Protein AF-A0A7Y9BPZ0-F1 (afdb_monomer_lite)

Radius of gyration: 32.72 Å; chains: 1; bounding box: 84×112×106 Å

Foldseek 3Di:
DDDDDDPDDPQQDFFLLLAAAFLQCPQVLLLQVLLVLLVVLLVLLCLQLVVLLVVCVVVVPVVLVVLSVVLVVLSVVLNVLSVCSVPVPAGDSHHHDPDHPPCSSPVSNVSSNVSSVSSVVSSPPDDPPDDDDDDRPCLVVLLVVLVVLLVVLVVCQVVQQVVLVVPPDPLAQPSRSLVSLVSLVVVLVVSLVVLLVVLVVVCVVVVVPDNPPRSQLVLLNLLLVVVLVVQVVVVCVVLVVVLVVQLVVQLVCLVVVAPPDDDDSVLSSVLSNLLSLLVSLLCVSVSSCRSSVSSSVSSVVSSCLCVVQVHHQLVSCPPPDPVSNVSSVVSSVNSVVCSVVVVVVVVVLVVCLVPPPVSVVVVVVVVLVQLCGPPRPHSPRDHRPLSPLLVVLLCVLQVVCVVPVAAEEQEAAESRLVSVLSNLSNHDLSSQQRYEYEYELYLLSSPCCRHPVSNRHQSNLVSSCVRHNHAAYAYASSANRRDDRHPDPVPRHYDDPDDFPPHSDADPVRNDGRHRQHRDDPVVDPVSVVVVVVRVVSSCPPDDPPPPPPPDDDDDDDDDDDDDDDDDDDDDDDDDDDDDDDDDDDDDDDDDDDDDDDDDDDDDDDDDDDD

Sequence (611 aa):
GAGPPDPGPAAPAAPALGRPGFWYGRRIVARLRAAHTAAGLLTVAAAVVAPAARYDRRSGTPALEALGWVLEVLLAAGAAAVAWVVCRRGRTEIRPDHRLDRAAVTLLPGAALALLAAVLLHASWSRPGWTSSGRLPGDFAFGLLMLGQGVLVLALAAVAARLYRRARDEATALRGLGGPAIAMLGCALGGLMSGGVAQWVAGRLDGGADPPVPPVLLSWQAAVLPPLLLVPALLAAVFTMRGVLHRRRVAARVAAEYPGETPDADRSRRIAGARAAAALTDSAPWFVASVSGANLLLGAGALAGAWLSGQVPGDAARGGHPLLETAARAAQDAGSWLIGFGFLLFVTWGRRAYRDPAARRTIGVLWDVGTFWPRAAHPFAPPCYAERAVPDLTWRMTAWTGRTGGRLVISGHSQGSVLAAAAVWQLPPQARRRVALLTYGSPLRRLYGRWFPAYFGPGPLTALHLQVDCWRNLWRATDPIGGPVAADPAEDVDRGPLADPLAYGRSARHPLPAPVLGHFDYPSDPAFAAERDALLARLGGPPCPALREATGGPNAHGRTAAPGRPVAQGGPTAPEQPEATPDSRSGGPDVPAPRVSRESAAPADPPETAE

Structure (mmCIF, N/CA/C/O backbone):
data_AF-A0A7Y9BPZ0-F1
#
_entry.id   AF-A0A7Y9BPZ0-F1
#
loop_
_atom_site.group_PDB
_atom_site.id
_atom_site.type_symbol
_atom_site.label_atom_id
_atom_site.label_alt_id
_atom_site.label_comp_id
_atom_site.label_asym_id
_atom_site.label_entity_id
_atom_site.label_seq_id
_atom_site.pdbx_PDB_ins_code
_atom_site.Cartn_x
_atom_site.Cartn_y
_atom_site.Cartn_z
_atom_site.occupancy
_atom_site.B_iso_or_equiv
_atom_site.auth_seq_id
_atom_site.auth_comp_id
_atom_site.auth_asym_id
_atom_site.auth_atom_id
_atom_site.pdbx_PDB_model_num
ATOM 1 N N . GLY A 1 1 ? -0.537 -54.821 -17.134 1.00 33.44 1 GLY A N 1
ATOM 2 C CA . GLY A 1 1 ? -1.054 -53.711 -16.320 1.00 33.44 1 GLY A CA 1
ATOM 3 C C . GLY A 1 1 ? -0.212 -52.492 -16.597 1.00 33.44 1 GLY A C 1
ATOM 4 O O . GLY A 1 1 ? 0.953 -52.498 -16.234 1.00 33.44 1 GLY A O 1
ATOM 5 N N . ALA A 1 2 ? -0.761 -51.510 -17.305 1.00 35.69 2 ALA A N 1
ATOM 6 C CA . ALA A 1 2 ? -0.124 -50.209 -17.462 1.00 35.69 2 ALA A CA 1
ATOM 7 C C . ALA A 1 2 ? -0.518 -49.366 -16.243 1.00 35.69 2 ALA A C 1
ATOM 9 O O . ALA A 1 2 ? -1.708 -49.163 -16.002 1.00 35.69 2 ALA A O 1
ATOM 10 N N . GLY A 1 3 ? 0.466 -48.974 -15.433 1.00 35.03 3 GLY A N 1
ATOM 11 C CA . GLY A 1 3 ? 0.248 -48.058 -14.315 1.00 35.03 3 GLY A CA 1
ATOM 12 C C . GLY A 1 3 ? -0.281 -46.707 -14.811 1.00 35.03 3 GLY A C 1
ATOM 13 O O . GLY A 1 3 ? -0.073 -46.364 -15.979 1.00 35.03 3 GLY A O 1
ATOM 14 N N . PRO A 1 4 ? -0.988 -45.946 -13.960 1.00 36.88 4 PRO A N 1
ATOM 15 C CA . PRO A 1 4 ? -1.443 -44.617 -14.334 1.00 36.88 4 PRO A CA 1
ATOM 16 C C . PRO A 1 4 ? -0.221 -43.747 -14.674 1.00 36.88 4 PRO A C 1
ATOM 18 O O . PRO A 1 4 ? 0.803 -43.862 -13.998 1.00 36.88 4 PRO A O 1
ATOM 21 N N . PRO A 1 5 ? -0.296 -42.904 -15.718 1.00 39.78 5 PRO A N 1
ATOM 22 C CA . PRO A 1 5 ? 0.797 -42.005 -16.048 1.00 39.78 5 PRO A CA 1
ATOM 23 C C . PRO A 1 5 ? 1.036 -41.054 -14.873 1.00 39.78 5 PRO A C 1
ATOM 25 O O . PRO A 1 5 ? 0.084 -40.498 -14.317 1.00 39.78 5 PRO A O 1
ATOM 28 N N . ASP A 1 6 ? 2.307 -40.882 -14.510 1.00 34.50 6 ASP A N 1
ATOM 29 C CA . ASP A 1 6 ? 2.740 -39.877 -13.545 1.00 34.50 6 ASP A CA 1
ATOM 30 C C . ASP A 1 6 ? 2.119 -38.517 -13.902 1.00 34.50 6 ASP A C 1
ATOM 32 O O . ASP A 1 6 ? 2.151 -38.111 -15.073 1.00 34.50 6 ASP A O 1
ATOM 36 N N . PRO A 1 7 ? 1.548 -37.782 -12.932 1.00 38.78 7 PRO A N 1
ATOM 37 C CA . PRO A 1 7 ? 1.090 -36.433 -13.186 1.00 38.78 7 PRO A CA 1
ATOM 38 C C . PRO A 1 7 ? 2.326 -35.587 -13.497 1.00 38.78 7 PRO A C 1
ATOM 40 O O . PRO A 1 7 ? 3.120 -35.273 -12.611 1.00 38.78 7 PRO A O 1
ATOM 43 N N . GLY A 1 8 ? 2.497 -35.226 -14.771 1.00 34.28 8 GLY A N 1
ATOM 44 C CA . GLY A 1 8 ? 3.501 -34.251 -15.185 1.00 34.28 8 GLY A CA 1
ATOM 45 C C . GLY A 1 8 ? 3.412 -32.976 -14.330 1.00 34.28 8 GLY A C 1
ATOM 46 O O . GLY A 1 8 ? 2.351 -32.694 -13.760 1.00 34.28 8 GLY A O 1
ATOM 47 N N . PRO A 1 9 ? 4.506 -32.200 -14.213 1.00 37.12 9 PRO A N 1
ATOM 48 C CA . PRO A 1 9 ? 4.549 -31.020 -13.357 1.00 37.12 9 PRO A CA 1
ATOM 49 C C . PRO A 1 9 ? 3.355 -30.118 -13.670 1.00 37.12 9 PRO A C 1
ATOM 51 O O . PRO A 1 9 ? 3.197 -29.643 -14.795 1.00 37.12 9 PRO A O 1
ATOM 54 N N . ALA A 1 10 ? 2.473 -29.952 -12.679 1.00 39.81 10 ALA A N 1
ATOM 55 C CA . ALA A 1 10 ? 1.245 -29.187 -12.818 1.00 39.81 10 ALA A CA 1
ATOM 56 C C . ALA A 1 10 ? 1.579 -27.811 -13.401 1.00 39.81 10 ALA A C 1
ATOM 58 O O . ALA A 1 10 ? 2.376 -27.071 -12.819 1.00 39.81 10 ALA A O 1
ATOM 59 N N . ALA A 1 11 ? 0.982 -27.478 -14.550 1.00 45.16 11 ALA A N 1
ATOM 60 C CA . ALA A 1 11 ? 1.119 -26.155 -15.140 1.00 45.16 11 ALA A CA 1
ATOM 61 C C . ALA A 1 11 ? 0.849 -25.109 -14.043 1.00 45.16 11 ALA A C 1
ATOM 63 O O . ALA A 1 11 ? -0.172 -25.228 -13.353 1.00 45.16 11 ALA A O 1
ATOM 64 N N . PRO A 1 12 ? 1.746 -24.129 -13.830 1.00 53.41 12 PRO A N 1
ATOM 65 C CA . PRO A 1 12 ? 1.594 -23.172 -12.747 1.00 53.41 12 PRO A CA 1
ATOM 66 C C . PRO A 1 12 ? 0.220 -22.508 -12.855 1.00 53.41 12 PRO A C 1
ATOM 68 O O . PRO A 1 12 ? -0.119 -21.880 -13.863 1.00 53.41 12 PRO A O 1
ATOM 71 N N . ALA A 1 13 ? -0.610 -22.736 -11.835 1.00 62.00 13 ALA A N 1
ATOM 72 C CA . ALA A 1 13 ? -1.982 -22.263 -11.817 1.00 62.00 13 ALA A CA 1
ATOM 73 C C . ALA A 1 13 ? -1.993 -20.734 -11.945 1.00 62.00 13 ALA A C 1
ATOM 75 O O . ALA A 1 13 ? -1.220 -20.043 -11.279 1.00 62.00 13 ALA A O 1
ATOM 76 N N . ALA A 1 14 ? -2.875 -20.208 -12.800 1.00 69.88 14 ALA A N 1
ATOM 77 C CA . ALA A 1 14 ? -3.053 -18.767 -12.945 1.00 69.88 14 ALA A CA 1
ATOM 78 C C . ALA A 1 14 ? -3.313 -18.122 -11.567 1.00 69.88 14 ALA A C 1
ATOM 80 O O . ALA A 1 14 ? -4.023 -18.713 -10.739 1.00 69.88 14 ALA A O 1
ATOM 81 N N . PRO A 1 15 ? -2.756 -16.926 -11.302 1.00 85.81 15 PRO A N 1
ATOM 82 C CA . PRO A 1 15 ? -2.900 -16.277 -10.006 1.00 85.81 15 PRO A CA 1
ATOM 83 C C . PRO A 1 15 ? -4.375 -15.997 -9.693 1.00 85.81 15 PRO A C 1
ATOM 85 O O . PRO A 1 15 ? -5.213 -15.888 -10.589 1.00 85.81 15 PRO A O 1
ATOM 88 N N . ALA A 1 16 ? -4.700 -15.818 -8.410 1.00 86.12 16 ALA A N 1
ATOM 89 C CA . ALA A 1 16 ? -6.071 -15.574 -7.946 1.00 86.12 16 ALA A CA 1
ATOM 90 C C . ALA A 1 16 ? -6.771 -14.392 -8.649 1.00 86.12 16 ALA A C 1
ATOM 92 O O . ALA A 1 16 ? -7.989 -14.407 -8.812 1.00 86.12 16 ALA A O 1
ATOM 93 N N . LEU A 1 17 ? -6.008 -13.403 -9.124 1.00 89.50 17 LEU A N 1
ATOM 94 C CA . LEU A 1 17 ? -6.529 -12.263 -9.882 1.00 89.50 17 LEU A CA 1
ATOM 95 C C . LEU A 1 17 ? -7.027 -12.598 -11.301 1.00 89.50 17 LEU A C 1
ATOM 97 O O . LEU A 1 17 ? -7.748 -11.798 -11.890 1.00 89.50 17 LEU A O 1
ATOM 101 N N . GLY A 1 18 ? -6.686 -13.779 -11.824 1.00 87.69 18 GLY A N 1
ATOM 102 C CA . GLY A 1 18 ? -7.242 -14.341 -13.058 1.00 87.69 18 GLY A CA 1
ATOM 103 C C . GLY A 1 18 ? -8.528 -15.138 -12.830 1.00 87.69 18 GLY A C 1
ATOM 104 O O . GLY A 1 18 ? -9.003 -15.813 -13.741 1.00 87.69 18 GLY A O 1
ATOM 105 N N . ARG A 1 19 ? -9.067 -15.135 -11.602 1.00 89.31 19 ARG A N 1
ATOM 106 C CA . ARG A 1 19 ? -10.336 -15.793 -11.290 1.00 89.31 19 ARG A CA 1
ATOM 107 C C . ARG A 1 19 ? -11.510 -14.831 -11.515 1.00 89.31 19 ARG A C 1
ATOM 109 O O . ARG A 1 19 ? -11.429 -13.666 -11.111 1.00 89.31 19 ARG A O 1
ATOM 116 N N . PRO A 1 20 ? -12.653 -15.321 -12.033 1.00 84.69 20 PRO A N 1
ATOM 117 C CA . PRO A 1 20 ? -13.776 -14.470 -12.425 1.00 84.69 20 PRO A CA 1
ATOM 118 C C . PRO A 1 20 ? -14.313 -13.555 -11.322 1.00 84.69 20 PRO A C 1
ATOM 120 O O . PRO A 1 20 ? -14.746 -12.451 -11.620 1.00 84.69 20 PRO A O 1
ATOM 123 N N . GLY A 1 21 ? -14.301 -13.983 -10.056 1.00 86.62 21 GLY A N 1
ATOM 124 C CA . GLY A 1 21 ? -14.847 -13.211 -8.936 1.00 86.62 21 GLY A CA 1
ATOM 125 C C . GLY A 1 21 ? -13.908 -12.147 -8.362 1.00 86.62 21 GLY A C 1
ATOM 126 O O . GLY A 1 21 ? -14.366 -11.288 -7.610 1.00 86.62 21 GLY A O 1
ATOM 127 N N . PHE A 1 22 ? -12.613 -12.157 -8.701 1.00 89.25 22 PHE A N 1
ATOM 128 C CA . PHE A 1 22 ? -11.614 -11.326 -8.019 1.00 89.25 22 PHE A CA 1
ATOM 129 C C . PHE A 1 22 ? -11.888 -9.816 -8.144 1.00 89.25 22 PHE A C 1
ATOM 131 O O . PHE A 1 22 ? -11.778 -9.070 -7.169 1.00 89.25 22 PHE A O 1
ATOM 138 N N . TRP A 1 23 ? -12.299 -9.353 -9.323 1.00 89.31 23 TRP A N 1
ATOM 139 C CA . TRP A 1 23 ? -12.522 -7.926 -9.589 1.00 89.31 23 TRP A CA 1
ATOM 140 C C . TRP A 1 23 ? -13.939 -7.440 -9.235 1.00 89.31 23 TRP A C 1
ATOM 142 O O . TRP A 1 23 ? -14.256 -6.271 -9.432 1.00 89.31 23 TRP A O 1
ATOM 152 N N . TYR A 1 24 ? -14.795 -8.302 -8.667 1.00 84.31 24 TYR A N 1
ATOM 153 C CA . TYR A 1 24 ? -16.199 -7.992 -8.360 1.00 84.31 24 TYR A CA 1
ATOM 154 C C . TYR A 1 24 ? -16.439 -7.771 -6.854 1.00 84.31 24 TYR A C 1
ATOM 156 O O . TYR A 1 24 ? -17.232 -8.465 -6.218 1.00 84.31 24 TYR A O 1
ATOM 164 N N . GLY A 1 25 ? -15.775 -6.768 -6.264 1.00 80.50 25 GLY A N 1
ATOM 165 C CA . GLY A 1 25 ? -15.825 -6.483 -4.821 1.00 80.50 25 GLY A CA 1
ATOM 166 C C . GLY A 1 25 ? -16.984 -5.596 -4.335 1.00 80.50 25 GLY A C 1
ATOM 167 O O . GLY A 1 25 ? -17.197 -5.449 -3.131 1.00 80.50 25 GLY A O 1
ATOM 168 N N . ARG A 1 26 ? -17.796 -5.005 -5.221 1.00 82.06 26 ARG A N 1
ATOM 169 C CA . ARG A 1 26 ? -18.794 -3.979 -4.833 1.00 82.06 26 ARG A CA 1
ATOM 170 C C . ARG A 1 26 ? -19.776 -4.438 -3.740 1.00 82.06 26 ARG A C 1
ATOM 172 O O . ARG A 1 26 ? -20.161 -3.639 -2.886 1.00 82.06 26 ARG A O 1
ATOM 179 N N . ARG A 1 27 ? -20.206 -5.704 -3.763 1.00 83.75 27 ARG A N 1
ATOM 180 C CA . ARG A 1 27 ? -21.195 -6.243 -2.809 1.00 83.75 27 ARG A CA 1
ATOM 181 C C . ARG A 1 27 ? -20.596 -6.533 -1.435 1.00 83.75 27 ARG A C 1
ATOM 183 O O . ARG A 1 27 ? -21.222 -6.208 -0.426 1.00 83.75 27 ARG A O 1
ATOM 190 N N . ILE A 1 28 ? -19.378 -7.074 -1.381 1.00 83.44 28 ILE A N 1
ATOM 191 C CA . ILE A 1 28 ? -18.657 -7.244 -0.115 1.00 83.44 28 ILE A CA 1
ATOM 192 C C . ILE A 1 28 ? -18.351 -5.887 0.522 1.00 83.44 28 ILE A C 1
ATOM 194 O O . ILE A 1 28 ? -18.617 -5.711 1.706 1.00 83.44 28 ILE A O 1
ATOM 198 N N . VAL A 1 29 ? -17.934 -4.890 -0.265 1.00 86.75 29 VAL A N 1
ATOM 199 C CA . VAL A 1 29 ? -17.695 -3.527 0.235 1.00 86.75 29 VAL A CA 1
ATOM 200 C C . VAL A 1 29 ? -18.953 -2.920 0.854 1.00 86.75 29 VAL A C 1
ATOM 202 O O . VAL A 1 29 ? -18.867 -2.300 1.909 1.00 86.75 29 VAL A O 1
ATOM 205 N N . ALA A 1 30 ? -20.129 -3.107 0.245 1.00 87.06 30 ALA A N 1
ATOM 206 C CA . ALA A 1 30 ? -21.382 -2.597 0.804 1.00 87.06 30 ALA A CA 1
ATOM 207 C C . ALA A 1 30 ? -21.701 -3.208 2.181 1.00 87.06 30 ALA A C 1
ATOM 209 O O . ALA A 1 30 ? -22.083 -2.480 3.096 1.00 87.06 30 ALA A O 1
ATOM 210 N N . ARG A 1 31 ? -21.494 -4.524 2.340 1.00 87.44 31 ARG A N 1
ATOM 211 C CA . ARG A 1 31 ? -21.679 -5.239 3.616 1.00 87.44 31 ARG A CA 1
ATOM 212 C C . ARG A 1 31 ? -20.657 -4.804 4.663 1.00 87.44 31 ARG A C 1
ATOM 214 O O . ARG A 1 31 ? -21.036 -4.475 5.781 1.00 87.44 31 ARG A O 1
ATOM 221 N N . LEU A 1 32 ? -19.380 -4.740 4.284 1.00 88.38 32 LEU A N 1
ATOM 222 C CA . LEU A 1 32 ? -18.310 -4.276 5.165 1.00 88.38 32 LEU A CA 1
ATOM 223 C C . LEU A 1 32 ? -18.548 -2.837 5.613 1.00 88.38 32 LEU A C 1
ATOM 225 O O . LEU A 1 32 ? -18.356 -2.544 6.785 1.00 88.38 32 LEU A O 1
ATOM 229 N N . ARG A 1 33 ? -19.008 -1.955 4.718 1.00 90.81 33 ARG A N 1
ATOM 230 C CA . ARG A 1 33 ? -19.338 -0.565 5.052 1.00 90.81 33 ARG A CA 1
ATOM 231 C C . ARG A 1 33 ? -20.431 -0.504 6.108 1.00 90.81 33 ARG A C 1
ATOM 233 O O . ARG A 1 33 ? -20.249 0.184 7.101 1.00 90.81 33 ARG A O 1
ATOM 240 N N . ALA A 1 34 ? -21.519 -1.251 5.919 1.00 91.69 34 ALA A N 1
ATOM 241 C CA . ALA A 1 34 ? -22.596 -1.315 6.901 1.00 91.69 34 ALA A CA 1
ATOM 242 C C . ALA A 1 34 ? -22.089 -1.813 8.266 1.00 91.69 34 ALA A C 1
ATOM 244 O O . ALA A 1 34 ? -22.363 -1.184 9.285 1.00 91.69 34 ALA A O 1
ATOM 245 N N . ALA A 1 35 ? -21.281 -2.879 8.276 1.00 92.00 35 ALA A N 1
ATOM 246 C CA . ALA A 1 35 ? -20.687 -3.418 9.497 1.00 92.00 35 ALA A CA 1
ATOM 247 C C . ALA A 1 35 ? -19.730 -2.428 10.187 1.00 92.00 35 ALA A C 1
ATOM 249 O O . ALA A 1 35 ? -19.809 -2.270 11.398 1.00 92.00 35 ALA A O 1
ATOM 250 N N . HIS A 1 36 ? -18.867 -1.726 9.443 1.00 92.00 36 HIS A N 1
ATOM 251 C CA . HIS A 1 36 ? -17.923 -0.756 10.016 1.00 92.00 36 HIS A CA 1
ATOM 252 C C . HIS A 1 36 ? -18.627 0.504 10.525 1.00 92.00 36 HIS A C 1
ATOM 254 O O . HIS A 1 36 ? -18.285 0.996 11.596 1.00 92.00 36 HIS A O 1
ATOM 260 N N . THR A 1 37 ? -19.622 1.020 9.794 1.00 94.12 37 THR A N 1
ATOM 261 C CA . THR A 1 37 ? -20.441 2.143 10.267 1.00 94.12 37 THR A CA 1
ATOM 262 C C . THR A 1 37 ? -21.159 1.769 11.561 1.00 94.12 37 THR A C 1
ATOM 264 O O . THR A 1 37 ? -21.087 2.521 12.528 1.00 94.12 37 THR A O 1
ATOM 267 N N . ALA A 1 38 ? -21.785 0.589 11.614 1.00 95.56 38 ALA A N 1
ATOM 268 C CA . ALA A 1 38 ? -22.422 0.099 12.831 1.00 95.56 38 ALA A CA 1
ATOM 269 C C . ALA A 1 38 ? -21.413 -0.079 13.974 1.00 95.56 38 ALA A C 1
ATOM 271 O O . ALA A 1 38 ? -21.659 0.409 15.069 1.00 95.56 38 ALA A O 1
ATOM 272 N N . ALA A 1 39 ? -20.250 -0.687 13.721 1.00 94.62 39 ALA A N 1
ATOM 273 C CA . ALA A 1 39 ? -19.195 -0.843 14.722 1.00 94.62 39 ALA A CA 1
ATOM 274 C C . ALA A 1 39 ? -18.739 0.504 15.308 1.00 94.62 39 ALA A C 1
ATOM 276 O O . ALA A 1 39 ? -18.603 0.623 16.523 1.00 94.62 39 ALA A O 1
ATOM 277 N N . GLY A 1 40 ? -18.552 1.527 14.466 1.00 92.88 40 GLY A N 1
ATOM 278 C CA . GLY A 1 40 ? -18.180 2.871 14.913 1.00 92.88 40 GLY A CA 1
ATOM 279 C C . GLY A 1 40 ? -19.245 3.505 15.811 1.00 92.88 40 GLY A C 1
ATOM 280 O O . GLY A 1 40 ? -18.922 3.981 16.896 1.00 92.88 40 GLY A O 1
ATOM 281 N N . LEU A 1 41 ? -20.519 3.438 15.409 1.00 96.25 41 LEU A N 1
ATOM 282 C CA . LEU A 1 41 ? -21.644 3.950 16.204 1.00 96.25 41 LEU A CA 1
ATOM 283 C C . LEU A 1 41 ? -21.782 3.212 17.545 1.00 96.25 41 LEU A C 1
ATOM 285 O O . LEU A 1 41 ? -21.909 3.848 18.589 1.00 96.25 41 LEU A O 1
ATOM 289 N N . LEU A 1 42 ? -21.695 1.877 17.529 1.00 96.38 42 LEU A N 1
ATOM 290 C CA . LEU A 1 42 ? -21.762 1.044 18.733 1.00 96.38 42 LEU A CA 1
ATOM 291 C C . LEU A 1 42 ? -20.574 1.291 19.671 1.00 96.38 42 LEU A C 1
ATOM 293 O O . LEU A 1 42 ? -20.740 1.216 20.882 1.00 96.38 42 LEU A O 1
ATOM 297 N N . THR A 1 43 ? -19.393 1.622 19.138 1.00 92.06 43 THR A N 1
ATOM 298 C CA . THR A 1 43 ? -18.218 1.975 19.955 1.00 92.06 43 THR A CA 1
ATOM 299 C C . THR A 1 43 ? -18.459 3.268 20.734 1.00 92.06 43 THR A C 1
ATOM 301 O O . THR A 1 43 ? -18.189 3.316 21.932 1.00 92.06 43 THR A O 1
ATOM 304 N N . VAL A 1 44 ? -19.026 4.295 20.088 1.00 91.88 44 VAL A N 1
ATOM 305 C CA . VAL A 1 44 ? -19.411 5.544 20.770 1.00 91.88 44 VAL A CA 1
ATOM 306 C C . VAL A 1 44 ? -20.497 5.272 21.812 1.00 91.88 44 VAL A C 1
ATOM 308 O O . VAL A 1 44 ? -20.382 5.715 22.951 1.00 91.88 44 VAL A O 1
ATOM 311 N N . ALA A 1 45 ? -21.516 4.488 21.456 1.00 95.44 45 ALA A N 1
ATOM 312 C CA . ALA A 1 45 ? -22.591 4.125 22.373 1.00 95.44 45 ALA A CA 1
ATOM 313 C C . ALA A 1 45 ? -22.068 3.352 23.602 1.00 95.44 45 ALA A C 1
ATOM 315 O O . ALA A 1 45 ? -22.449 3.655 24.729 1.00 95.44 45 ALA A O 1
ATOM 316 N N . ALA A 1 46 ? -21.133 2.417 23.414 1.00 92.50 46 ALA A N 1
ATOM 317 C CA . ALA A 1 46 ? -20.487 1.698 24.509 1.00 92.50 46 ALA A CA 1
ATOM 318 C C . ALA A 1 46 ? -19.695 2.637 25.435 1.00 92.50 46 ALA A C 1
ATOM 320 O O . ALA A 1 46 ? -19.789 2.511 26.656 1.00 92.50 46 ALA A O 1
ATOM 321 N N . ALA A 1 47 ? -18.960 3.602 24.870 1.00 88.31 47 ALA A N 1
ATOM 322 C CA . ALA A 1 47 ? -18.200 4.585 25.643 1.00 88.31 47 ALA A CA 1
ATOM 323 C C . ALA A 1 47 ? -19.100 5.492 26.504 1.00 88.31 47 ALA A C 1
ATOM 325 O O . ALA A 1 47 ? -18.699 5.886 27.597 1.00 88.31 47 ALA A O 1
ATOM 326 N N . VAL A 1 48 ? -20.317 5.788 26.037 1.00 91.31 48 VAL A N 1
ATOM 327 C CA . VAL A 1 48 ? -21.289 6.629 26.753 1.00 91.31 48 VAL A CA 1
ATOM 328 C C . VAL A 1 48 ? -22.096 5.834 27.784 1.00 91.31 48 VAL A C 1
ATOM 330 O O . VAL A 1 48 ? -22.245 6.283 28.919 1.00 91.31 48 VAL A O 1
ATOM 333 N N . VAL A 1 49 ? -22.616 4.653 27.427 1.00 93.38 49 VAL A N 1
ATOM 334 C CA . VAL A 1 49 ? -23.511 3.905 28.327 1.00 93.38 49 VAL A CA 1
ATOM 335 C C . VAL A 1 49 ? -22.765 3.284 29.504 1.00 93.38 49 VAL A C 1
ATOM 337 O O . VAL A 1 49 ? -23.299 3.242 30.607 1.00 93.38 49 VAL A O 1
ATOM 340 N N . ALA A 1 50 ? -21.526 2.820 29.298 1.00 89.69 50 ALA A N 1
ATOM 341 C CA . ALA A 1 50 ? -20.777 2.102 30.324 1.00 89.69 50 ALA A CA 1
ATOM 342 C C . ALA A 1 50 ? -20.600 2.907 31.630 1.00 89.69 50 ALA A C 1
ATOM 344 O O . ALA A 1 50 ? -20.842 2.342 32.701 1.00 89.69 50 ALA A O 1
ATOM 345 N N . PRO A 1 51 ? -20.198 4.197 31.615 1.00 88.56 51 PRO A N 1
ATOM 346 C CA . PRO A 1 51 ? -20.144 4.995 32.839 1.00 88.56 51 PRO A CA 1
ATOM 347 C C . PRO A 1 51 ? -21.531 5.284 33.433 1.00 88.56 51 PRO A C 1
ATOM 349 O O . PRO A 1 51 ? -21.683 5.139 34.645 1.00 88.56 51 PRO A O 1
ATOM 352 N N . ALA A 1 52 ? -22.534 5.626 32.612 1.00 90.62 52 ALA A N 1
ATOM 353 C CA . ALA A 1 52 ? -23.896 5.917 33.076 1.00 90.62 52 ALA A CA 1
ATOM 354 C C . ALA A 1 52 ? -24.531 4.706 33.785 1.00 90.62 52 ALA A C 1
ATOM 356 O O . ALA A 1 52 ? -24.898 4.793 34.954 1.00 90.62 52 ALA A O 1
ATOM 357 N N . ALA A 1 53 ? -24.529 3.534 33.145 1.00 90.88 53 ALA A N 1
ATOM 358 C CA . ALA A 1 53 ? -25.082 2.307 33.714 1.00 90.88 53 ALA A CA 1
ATOM 359 C C . ALA A 1 53 ? -24.323 1.843 34.973 1.00 90.88 53 ALA A C 1
ATOM 361 O O . ALA A 1 53 ? -24.905 1.275 35.896 1.00 90.88 53 ALA A O 1
ATOM 362 N N . ARG A 1 54 ? -23.000 2.066 35.053 1.00 89.12 54 ARG A N 1
ATOM 363 C CA . ARG A 1 54 ? -22.222 1.796 36.281 1.00 89.12 54 ARG A CA 1
ATOM 364 C C . ARG A 1 54 ? -22.614 2.714 37.435 1.00 89.12 54 ARG A C 1
ATOM 366 O O . ARG A 1 54 ? -22.609 2.248 38.571 1.00 89.12 54 ARG A O 1
ATOM 373 N N . TYR A 1 55 ? -22.903 3.983 37.161 1.00 89.44 55 TYR A N 1
ATOM 374 C CA . TYR A 1 55 ? -23.386 4.910 38.178 1.00 89.44 55 TYR A CA 1
ATOM 375 C C . TYR A 1 55 ? -24.792 4.522 38.648 1.00 89.44 55 TYR A C 1
ATOM 377 O O . TYR A 1 55 ? -25.001 4.391 39.850 1.00 89.44 55 TYR A O 1
ATOM 385 N N . ASP A 1 56 ? -25.706 4.234 37.718 1.00 91.38 56 ASP A N 1
ATOM 386 C CA . ASP A 1 56 ? -27.106 3.896 38.020 1.00 91.38 56 ASP A CA 1
ATOM 387 C C . ASP A 1 56 ? -27.233 2.639 38.903 1.00 91.38 56 ASP A C 1
ATOM 389 O O . ASP A 1 56 ? -28.012 2.620 39.856 1.00 91.38 56 ASP A O 1
ATOM 393 N N . ARG A 1 57 ? -26.371 1.636 38.676 1.00 89.75 57 ARG A N 1
ATOM 394 C CA . ARG A 1 57 ? -26.238 0.444 39.539 1.00 89.75 57 ARG A CA 1
ATOM 395 C C . ARG A 1 57 ? -25.780 0.759 40.967 1.00 89.75 57 ARG A C 1
ATOM 397 O O . ARG A 1 57 ? -26.118 0.036 41.895 1.00 89.75 57 ARG A O 1
ATOM 404 N N . ARG A 1 58 ? -24.962 1.798 41.158 1.00 88.12 58 ARG A N 1
ATOM 405 C CA . ARG A 1 58 ? -24.452 2.197 42.485 1.00 88.12 58 ARG A CA 1
ATOM 406 C C . ARG A 1 58 ? -25.402 3.136 43.215 1.00 88.12 58 ARG A C 1
ATOM 408 O O . ARG A 1 58 ? -25.423 3.123 44.439 1.00 88.12 58 ARG A O 1
ATOM 415 N N . SER A 1 59 ? -26.144 3.960 42.478 1.00 85.44 59 SER A N 1
ATOM 416 C CA . SER A 1 59 ? -27.092 4.927 43.037 1.00 85.44 59 SER A CA 1
ATOM 417 C C . SER A 1 59 ? -28.410 4.287 43.480 1.00 85.44 59 SER A C 1
ATOM 419 O O . SER A 1 59 ? -29.168 4.923 44.207 1.00 85.44 59 SER A O 1
ATOM 421 N N . GLY A 1 60 ? -28.680 3.040 43.074 1.00 77.88 60 GLY A N 1
ATOM 422 C CA . GLY A 1 60 ? -29.868 2.293 43.490 1.00 77.88 60 GLY A CA 1
ATOM 423 C C . GLY A 1 60 ? -31.154 2.804 42.841 1.00 77.88 60 GLY A C 1
ATOM 424 O O . GLY A 1 60 ? -32.195 2.832 43.491 1.00 77.88 60 GLY A O 1
ATOM 425 N N . THR A 1 61 ? -31.090 3.238 41.575 1.00 84.50 61 THR A N 1
ATOM 426 C CA . THR A 1 61 ? -32.245 3.730 40.801 1.00 84.50 61 THR A CA 1
ATOM 427 C C . THR A 1 61 ? -32.798 2.625 39.880 1.00 84.50 61 THR A C 1
ATOM 429 O O . THR A 1 61 ? -32.318 2.470 38.756 1.00 84.50 61 THR A O 1
ATOM 432 N N . PRO A 1 62 ? -33.838 1.857 40.282 1.00 88.75 62 PRO A N 1
ATOM 433 C CA . PRO A 1 62 ? -34.153 0.569 39.646 1.00 88.75 62 PRO A CA 1
ATOM 434 C C . PRO A 1 62 ? -34.546 0.680 38.167 1.00 88.75 62 PRO A C 1
ATOM 436 O O . PRO A 1 62 ? -34.199 -0.173 37.353 1.00 88.75 62 PRO A O 1
ATOM 439 N N . ALA A 1 63 ? -35.260 1.749 37.797 1.00 90.31 63 ALA A N 1
ATOM 440 C CA . ALA A 1 63 ? -35.708 1.968 36.423 1.00 90.31 63 ALA A CA 1
ATOM 441 C C . ALA A 1 63 ? -34.548 2.306 35.469 1.00 90.31 63 ALA A C 1
ATOM 443 O O . ALA A 1 63 ? -34.485 1.779 34.358 1.00 90.31 63 ALA A O 1
ATOM 444 N N . LEU A 1 64 ? -33.622 3.169 35.903 1.00 90.88 64 LEU A N 1
ATOM 445 C CA . LEU A 1 64 ? -32.447 3.538 35.110 1.00 90.88 64 LEU A CA 1
ATOM 446 C C . LEU A 1 64 ? -31.450 2.383 35.033 1.00 90.88 64 LEU A C 1
ATOM 448 O O . LEU A 1 64 ? -30.885 2.144 33.969 1.00 90.88 64 LEU A O 1
ATOM 452 N N . GLU A 1 65 ? -31.304 1.618 36.115 1.00 92.94 65 GLU A N 1
ATOM 453 C CA . GLU A 1 65 ? -30.510 0.392 36.130 1.00 92.94 65 GLU A CA 1
ATOM 454 C C . GLU A 1 65 ? -31.039 -0.645 35.128 1.00 92.94 65 GLU A C 1
ATOM 456 O O . GLU A 1 65 ? -30.273 -1.153 34.305 1.00 92.94 65 GLU A O 1
ATOM 461 N N . ALA A 1 66 ? -32.345 -0.934 35.150 1.00 93.75 66 ALA A N 1
ATOM 462 C CA . ALA A 1 66 ? -32.961 -1.872 34.214 1.00 93.75 66 ALA A CA 1
ATOM 463 C C . ALA A 1 66 ? -32.779 -1.418 32.756 1.00 93.75 66 ALA A C 1
ATOM 465 O O . ALA A 1 66 ? -32.419 -2.221 31.891 1.00 93.75 66 ALA A O 1
ATOM 466 N N . LEU A 1 67 ? -32.962 -0.122 32.483 1.00 94.56 67 LEU A N 1
ATOM 467 C CA . LEU A 1 67 ? -32.722 0.452 31.159 1.00 94.56 67 LEU A CA 1
ATOM 468 C C . LEU A 1 67 ? -31.246 0.334 30.744 1.00 94.56 67 LEU A C 1
ATOM 470 O O . LEU A 1 67 ? -30.963 -0.042 29.607 1.00 94.56 67 LEU A O 1
ATOM 474 N N . GLY A 1 68 ? -30.311 0.594 31.660 1.00 93.88 68 GLY A N 1
ATOM 475 C CA . GLY A 1 68 ? -28.876 0.428 31.435 1.00 93.88 68 GLY A CA 1
ATOM 476 C C . GLY A 1 68 ? -28.515 -1.002 31.024 1.00 93.88 68 GLY A C 1
ATOM 477 O O . GLY A 1 68 ? -27.814 -1.193 30.031 1.00 93.88 68 GLY A O 1
ATOM 478 N N . TRP A 1 69 ? -29.066 -2.009 31.711 1.00 95.25 69 TRP A N 1
ATOM 479 C CA . TRP A 1 69 ? -28.898 -3.419 31.342 1.00 95.25 69 TRP A CA 1
ATOM 480 C C . TRP A 1 69 ? -29.446 -3.739 29.951 1.00 95.25 69 TRP A C 1
ATOM 482 O O . TRP A 1 69 ? -28.764 -4.390 29.159 1.00 95.25 69 TRP A O 1
ATOM 492 N N . VAL A 1 70 ? -30.653 -3.264 29.624 1.00 97.12 70 VAL A N 1
ATOM 493 C CA . VAL A 1 70 ? -31.247 -3.464 28.292 1.00 97.12 70 VAL A CA 1
ATOM 494 C C . VAL A 1 70 ? -30.347 -2.874 27.205 1.00 97.12 70 VAL A C 1
ATOM 496 O O . VAL A 1 70 ? -30.076 -3.538 26.203 1.00 97.12 70 VAL A O 1
ATOM 499 N N . LEU A 1 71 ? -29.834 -1.659 27.406 1.00 97.25 71 LEU A N 1
ATOM 500 C CA . LEU A 1 71 ? -28.933 -1.006 26.456 1.00 97.25 71 LEU A CA 1
ATOM 501 C C . LEU A 1 71 ? -27.599 -1.760 26.314 1.00 97.25 71 LEU A C 1
ATOM 503 O O . LEU A 1 71 ? -27.145 -1.966 25.189 1.00 97.25 71 LEU A O 1
ATOM 507 N N . GLU A 1 72 ? -26.993 -2.224 27.413 1.00 96.00 72 GLU A N 1
ATOM 508 C CA . GLU A 1 72 ? -25.764 -3.036 27.388 1.00 96.00 72 GLU A CA 1
ATOM 509 C C . GLU A 1 72 ? -25.971 -4.372 26.639 1.00 96.00 72 GLU A C 1
ATOM 511 O O . GLU A 1 72 ? -25.132 -4.760 25.820 1.00 96.00 72 GLU A O 1
ATOM 516 N N . VAL A 1 73 ? -27.112 -5.047 26.832 1.00 97.25 73 VAL A N 1
ATOM 517 C CA . VAL A 1 73 ? -27.464 -6.282 26.105 1.00 97.25 73 VAL A CA 1
ATOM 518 C C . VAL A 1 73 ? -27.669 -6.015 24.613 1.00 97.25 73 VAL A C 1
ATOM 520 O O . VAL A 1 73 ? -27.149 -6.758 23.776 1.00 97.25 73 VAL A O 1
ATOM 523 N N . LEU A 1 74 ? -28.384 -4.945 24.254 1.00 97.44 74 LEU A N 1
ATOM 524 C CA . LEU A 1 74 ? -28.581 -4.554 22.856 1.00 97.44 74 LEU A CA 1
ATOM 525 C C . LEU A 1 74 ? -27.254 -4.200 22.172 1.00 97.44 74 LEU A C 1
ATOM 527 O O . LEU A 1 74 ? -27.052 -4.555 21.009 1.00 97.44 74 LEU A O 1
ATOM 531 N N . LEU A 1 75 ? -26.325 -3.561 22.888 1.00 96.69 75 LEU A N 1
ATOM 532 C CA . LEU A 1 75 ? -24.974 -3.294 22.390 1.00 96.69 75 LEU A CA 1
ATOM 533 C C . LEU A 1 75 ? -24.201 -4.587 22.134 1.00 96.69 75 LEU A C 1
ATOM 535 O O . LEU A 1 75 ? -23.604 -4.732 21.066 1.00 96.69 75 LEU A O 1
ATOM 539 N N . ALA A 1 76 ? -24.240 -5.541 23.069 1.00 96.38 76 ALA A N 1
ATOM 540 C CA . ALA A 1 76 ? -23.596 -6.841 22.902 1.00 96.38 76 ALA A CA 1
ATOM 541 C C . ALA A 1 76 ? -24.181 -7.616 21.707 1.00 96.38 76 ALA A C 1
ATOM 543 O O . ALA A 1 76 ? -23.432 -8.155 20.888 1.00 96.38 76 ALA A O 1
ATOM 544 N N . ALA A 1 77 ? -25.508 -7.607 21.546 1.00 96.31 77 ALA A N 1
ATOM 545 C CA . ALA A 1 77 ? -26.187 -8.204 20.398 1.00 96.31 77 ALA A CA 1
ATOM 546 C C . ALA A 1 77 ? -25.798 -7.516 19.076 1.00 96.31 77 ALA A C 1
ATOM 548 O O . ALA A 1 77 ? -25.508 -8.191 18.085 1.00 96.31 77 ALA A O 1
ATOM 549 N N . GLY A 1 78 ? -25.722 -6.182 19.063 1.00 95.75 78 GLY A N 1
ATOM 550 C CA . GLY A 1 78 ? -25.256 -5.402 17.916 1.00 95.75 78 GLY A CA 1
ATOM 551 C C . GLY A 1 78 ? -23.810 -5.729 17.534 1.00 95.75 78 GLY A C 1
ATOM 552 O O . GLY A 1 78 ? -23.515 -5.959 16.360 1.00 95.75 78 GLY A O 1
ATOM 553 N N . ALA A 1 79 ? -22.914 -5.829 18.519 1.00 94.94 79 ALA A N 1
ATOM 554 C CA . ALA A 1 79 ? -21.521 -6.216 18.311 1.00 94.94 79 ALA A CA 1
ATOM 555 C C . ALA A 1 79 ? -21.400 -7.649 17.760 1.00 94.94 79 ALA A C 1
ATOM 557 O O . ALA A 1 79 ? -20.653 -7.885 16.806 1.00 94.94 79 ALA A O 1
ATOM 558 N N . ALA A 1 80 ? -22.184 -8.594 18.288 1.00 95.00 80 ALA A N 1
ATOM 559 C CA . ALA A 1 80 ? -22.246 -9.962 17.776 1.00 95.00 80 ALA A CA 1
ATOM 560 C C . ALA A 1 80 ? -22.772 -10.014 16.330 1.00 95.00 80 ALA A C 1
ATOM 562 O O . ALA A 1 80 ? -22.224 -10.743 15.500 1.00 95.00 80 ALA A O 1
ATOM 563 N N . ALA A 1 81 ? -23.781 -9.205 15.991 1.00 92.31 81 ALA A N 1
ATOM 564 C CA . ALA A 1 81 ? -24.297 -9.095 14.628 1.00 92.31 81 ALA A CA 1
ATOM 565 C C . ALA A 1 81 ? -23.242 -8.537 13.657 1.00 92.31 81 ALA A C 1
ATOM 567 O O . ALA A 1 81 ? -23.056 -9.091 12.570 1.00 92.31 81 ALA A O 1
ATOM 568 N N . VAL A 1 82 ? -22.504 -7.493 14.055 1.00 92.75 82 VAL A N 1
ATOM 569 C CA . VAL A 1 82 ? -21.361 -6.962 13.291 1.00 92.75 82 VAL A CA 1
ATOM 570 C C . VAL A 1 82 ? -20.317 -8.057 13.058 1.00 92.75 82 VAL A C 1
ATOM 572 O O . VAL A 1 82 ? -19.938 -8.303 11.910 1.00 92.75 82 VAL A O 1
ATOM 575 N N . ALA A 1 83 ? -19.892 -8.756 14.116 1.00 91.44 83 ALA A N 1
ATOM 576 C CA . ALA A 1 83 ? -18.910 -9.835 14.023 1.00 91.44 83 ALA A CA 1
ATOM 577 C C . ALA A 1 83 ? -19.391 -10.967 13.099 1.00 91.44 83 ALA A C 1
ATOM 579 O O . ALA A 1 83 ? -18.641 -11.441 12.248 1.00 91.44 83 ALA A O 1
ATOM 580 N N . TRP A 1 84 ? -20.665 -11.353 13.188 1.00 89.38 84 TRP A N 1
ATOM 581 C CA . TRP A 1 84 ? -21.263 -12.361 12.315 1.00 89.38 84 TRP A CA 1
ATOM 582 C C . TRP A 1 84 ? -21.273 -11.940 10.840 1.00 89.38 84 TRP A C 1
ATOM 584 O O . TRP A 1 84 ? -20.941 -12.754 9.972 1.00 89.38 84 TRP A O 1
ATOM 594 N N . VAL A 1 85 ? -21.611 -10.678 10.535 1.00 87.25 85 VAL A N 1
ATOM 595 C CA . VAL A 1 85 ? -21.573 -10.151 9.159 1.00 87.25 85 VAL A CA 1
ATOM 596 C C . VAL A 1 85 ? -20.153 -10.214 8.597 1.00 87.25 85 VAL A C 1
ATOM 598 O O . VAL A 1 85 ? -19.983 -10.623 7.447 1.00 87.25 85 VAL A O 1
ATOM 601 N N . VAL A 1 86 ? -19.146 -9.855 9.398 1.00 85.06 86 VAL A N 1
ATOM 602 C CA . VAL A 1 86 ? -17.733 -9.878 8.990 1.00 85.06 86 VAL A CA 1
ATOM 603 C C . VAL A 1 86 ? -17.227 -11.314 8.801 1.00 85.06 86 VAL A C 1
ATOM 605 O O . VAL A 1 86 ? -16.650 -11.620 7.759 1.00 85.06 86 VAL A O 1
ATOM 608 N N . CYS A 1 87 ? -17.484 -12.215 9.752 1.00 83.06 87 CYS A N 1
ATOM 609 C CA . CYS A 1 87 ? -16.928 -13.571 9.750 1.00 83.06 87 CYS A CA 1
ATOM 610 C C . CYS A 1 87 ? -17.622 -14.524 8.766 1.00 83.06 87 CYS A C 1
ATOM 612 O O . CYS A 1 87 ? -16.960 -15.314 8.097 1.00 83.06 87 CYS A O 1
ATOM 614 N N . ARG A 1 88 ? -18.956 -14.481 8.650 1.00 77.69 88 ARG A N 1
ATOM 615 C CA . ARG A 1 88 ? -19.700 -15.471 7.849 1.00 77.69 88 ARG A CA 1
ATOM 616 C C . ARG A 1 88 ? -19.667 -15.176 6.347 1.00 77.69 88 ARG A C 1
ATOM 618 O O . ARG A 1 88 ? -19.946 -16.059 5.540 1.00 77.69 88 ARG A O 1
ATOM 625 N N . ARG A 1 89 ? -19.394 -13.933 5.942 1.00 68.69 89 ARG A N 1
ATOM 626 C CA . ARG A 1 89 ? -19.672 -13.456 4.572 1.00 68.69 89 ARG A CA 1
ATOM 627 C C . ARG A 1 89 ? -18.432 -13.025 3.809 1.00 68.69 89 ARG A C 1
ATOM 629 O O . ARG A 1 89 ? -18.438 -11.997 3.130 1.00 68.69 89 ARG A O 1
ATOM 636 N N . GLY A 1 90 ? -17.401 -13.859 3.918 1.00 64.56 90 GLY A N 1
ATOM 637 C CA . GLY A 1 90 ? -16.111 -13.677 3.268 1.00 64.56 90 GLY A CA 1
ATOM 638 C C . GLY A 1 90 ? -16.188 -13.522 1.747 1.00 64.56 90 GLY A C 1
ATOM 639 O O . GLY A 1 90 ? -17.177 -13.848 1.084 1.00 64.56 90 GLY A O 1
ATOM 640 N N . ARG A 1 91 ? -15.098 -12.993 1.195 1.00 73.44 91 ARG A N 1
ATOM 641 C CA . ARG A 1 91 ? -14.879 -12.816 -0.242 1.00 73.44 91 ARG A CA 1
ATOM 642 C C . ARG A 1 91 ? -14.791 -14.179 -0.934 1.00 73.44 91 ARG A C 1
ATOM 644 O O . ARG A 1 91 ? -14.062 -15.050 -0.473 1.00 73.44 91 ARG A O 1
ATOM 651 N N . THR A 1 92 ? -15.475 -14.336 -2.067 1.00 77.31 92 THR A N 1
ATOM 652 C CA . THR A 1 92 ? -15.230 -15.441 -3.005 1.00 77.31 92 THR A CA 1
ATOM 653 C C . THR A 1 92 ? -14.569 -14.898 -4.262 1.00 77.31 92 THR A C 1
ATOM 655 O O . THR A 1 92 ? -15.007 -13.900 -4.825 1.00 77.31 92 THR A O 1
ATOM 658 N N . GLU A 1 93 ? -13.486 -15.539 -4.688 1.00 81.31 93 GLU A N 1
ATOM 659 C CA . GLU A 1 93 ? -12.770 -15.186 -5.920 1.00 81.31 93 GLU A CA 1
ATOM 660 C C . GLU A 1 93 ? -13.222 -16.042 -7.103 1.00 81.31 93 GLU A C 1
ATOM 662 O O . GLU A 1 93 ? -12.937 -15.721 -8.250 1.00 81.31 93 GLU A O 1
ATOM 667 N N . ILE A 1 94 ? -13.933 -17.140 -6.834 1.00 82.19 94 ILE A N 1
ATOM 668 C CA . ILE A 1 94 ? -14.267 -18.157 -7.834 1.00 82.19 94 ILE A CA 1
ATOM 669 C C . ILE A 1 94 ? -15.391 -17.666 -8.750 1.00 82.19 94 ILE A C 1
ATOM 671 O O . ILE A 1 94 ? -15.359 -17.908 -9.953 1.00 82.19 94 ILE A O 1
ATOM 675 N N . ARG A 1 95 ? -16.395 -16.981 -8.189 1.00 80.81 95 ARG A N 1
ATOM 676 C CA . ARG A 1 95 ? -17.580 -16.515 -8.923 1.00 80.81 95 ARG A CA 1
ATOM 677 C C . ARG A 1 95 ? -17.888 -15.059 -8.576 1.00 80.81 95 ARG A C 1
ATOM 679 O O . ARG A 1 95 ? -17.693 -14.683 -7.420 1.00 80.81 95 ARG A O 1
ATOM 686 N N . PRO A 1 96 ? -18.396 -14.256 -9.525 1.00 77.44 96 PRO A N 1
ATOM 687 C CA . PRO A 1 96 ? -18.864 -12.909 -9.225 1.00 77.44 96 PRO A CA 1
ATOM 688 C C . PRO A 1 96 ? -19.970 -12.923 -8.158 1.00 77.44 96 PRO A C 1
ATOM 690 O O . PRO A 1 96 ? -20.921 -13.705 -8.238 1.00 77.44 96 PRO A O 1
ATOM 693 N N . ASP A 1 97 ? -19.854 -12.057 -7.148 1.00 74.12 97 ASP A N 1
ATOM 694 C CA . ASP A 1 97 ? -20.879 -11.919 -6.112 1.00 74.12 97 ASP A CA 1
ATOM 695 C C . ASP A 1 97 ? -21.989 -10.969 -6.580 1.00 74.12 97 ASP A C 1
ATOM 697 O O . ASP A 1 97 ? -21.832 -9.745 -6.613 1.00 74.12 97 ASP A O 1
ATOM 701 N N . HIS A 1 98 ? -23.140 -11.543 -6.926 1.00 70.94 98 HIS A N 1
ATOM 702 C CA . HIS A 1 98 ? -24.334 -10.786 -7.299 1.00 70.94 98 HIS A CA 1
ATOM 703 C C . HIS A 1 98 ? -25.316 -10.590 -6.133 1.00 70.94 98 HIS A C 1
ATOM 705 O O . HIS A 1 98 ? -26.231 -9.770 -6.248 1.00 70.94 98 HIS A O 1
ATOM 711 N N . ARG A 1 99 ? -25.144 -11.293 -5.003 1.00 70.00 99 ARG A N 1
ATOM 712 C CA . ARG A 1 99 ? -26.129 -11.311 -3.912 1.00 70.00 99 ARG A CA 1
ATOM 713 C C . ARG A 1 99 ? -25.887 -10.155 -2.940 1.00 70.00 99 ARG A C 1
ATOM 715 O O . ARG A 1 99 ? -24.936 -10.138 -2.166 1.00 70.00 99 ARG A O 1
ATOM 722 N N . LEU A 1 100 ? -26.798 -9.186 -2.948 1.00 67.50 100 LEU A N 1
ATOM 723 C CA . LEU A 1 100 ? -26.891 -8.177 -1.894 1.00 67.50 100 LEU A CA 1
ATOM 724 C C . LEU A 1 100 ? -27.685 -8.729 -0.718 1.00 67.50 100 LEU A C 1
ATOM 726 O O . LEU A 1 100 ? -28.846 -9.092 -0.884 1.00 67.50 100 LEU A O 1
ATOM 730 N N . ASP A 1 101 ? -27.106 -8.680 0.478 1.00 75.94 101 ASP A N 1
ATOM 731 C CA . ASP A 1 101 ? -27.921 -8.745 1.685 1.00 75.94 101 ASP A CA 1
ATOM 732 C C . ASP A 1 101 ? -28.484 -7.363 1.991 1.00 75.94 101 ASP A C 1
ATOM 734 O O . ASP A 1 101 ? -27.832 -6.551 2.648 1.00 75.94 101 ASP A O 1
ATOM 738 N N . ARG A 1 102 ? -29.676 -7.081 1.461 1.00 79.81 102 ARG A N 1
ATOM 739 C CA . ARG A 1 102 ? -30.336 -5.799 1.711 1.00 79.81 102 ARG A CA 1
ATOM 740 C C . ARG A 1 102 ? -30.611 -5.611 3.197 1.00 79.81 102 ARG A C 1
ATOM 742 O O . ARG A 1 102 ? -30.294 -4.544 3.697 1.00 79.81 102 ARG A O 1
ATOM 749 N N . ALA A 1 103 ? -31.097 -6.641 3.891 1.00 79.62 103 ALA A N 1
ATOM 750 C CA . ALA A 1 103 ? -31.459 -6.554 5.302 1.00 79.62 103 ALA A CA 1
ATOM 751 C C . ALA A 1 103 ? -30.252 -6.172 6.168 1.00 79.62 103 ALA A C 1
ATOM 753 O O . ALA A 1 103 ? -30.319 -5.198 6.910 1.00 79.62 103 ALA A O 1
ATOM 754 N N . ALA A 1 104 ? -29.115 -6.858 6.017 1.00 80.62 104 ALA A N 1
ATOM 755 C CA . ALA A 1 104 ? -27.908 -6.512 6.773 1.00 80.62 104 ALA A CA 1
ATOM 756 C C . ALA A 1 104 ? -27.353 -5.126 6.401 1.00 80.62 104 ALA A C 1
ATOM 758 O O . ALA A 1 104 ? -26.851 -4.411 7.263 1.00 80.62 104 ALA A O 1
ATOM 759 N N . VAL A 1 105 ? -27.433 -4.728 5.127 1.00 85.12 105 VAL A N 1
ATOM 760 C CA . VAL A 1 105 ? -26.899 -3.436 4.666 1.00 85.12 105 VAL A CA 1
ATOM 761 C C . VAL A 1 105 ? -27.765 -2.255 5.115 1.00 85.12 105 VAL A C 1
ATOM 763 O O . VAL A 1 105 ? -27.211 -1.193 5.390 1.00 85.12 105 VAL A O 1
ATOM 766 N N . THR A 1 106 ? -29.088 -2.415 5.195 1.00 85.88 106 THR A N 1
ATOM 767 C CA . THR A 1 106 ? -30.011 -1.330 5.566 1.00 85.88 106 THR A CA 1
ATOM 768 C C . THR A 1 106 ? -30.304 -1.288 7.060 1.00 85.88 106 THR A C 1
ATOM 770 O O . THR A 1 106 ? -30.282 -0.209 7.646 1.00 85.88 106 THR A O 1
ATOM 773 N N . LEU A 1 107 ? -30.562 -2.438 7.690 1.00 90.56 107 LEU A N 1
ATOM 774 C CA . LEU A 1 107 ? -31.018 -2.487 9.081 1.00 90.56 107 LEU A CA 1
ATOM 775 C C . LEU A 1 107 ? -29.873 -2.284 10.069 1.00 90.56 107 LEU A C 1
ATOM 777 O O . LEU A 1 107 ? -30.064 -1.600 11.065 1.00 90.56 107 LEU A O 1
ATOM 781 N N . LEU A 1 108 ? -28.684 -2.838 9.807 1.00 92.25 108 LEU A N 1
ATOM 782 C CA . LEU A 1 108 ? -27.595 -2.830 10.789 1.00 92.25 108 LEU A CA 1
ATOM 783 C C . LEU A 1 108 ? -27.107 -1.408 11.139 1.00 92.25 108 LEU A C 1
ATOM 785 O O . LEU A 1 108 ? -27.036 -1.100 12.329 1.00 92.25 108 LEU A O 1
ATOM 789 N N . PRO A 1 109 ? -26.824 -0.506 10.172 1.00 94.75 109 PRO A N 1
ATOM 790 C CA . PRO A 1 109 ? -26.424 0.862 10.502 1.00 94.75 109 PRO A CA 1
ATOM 791 C C . PRO A 1 109 ? -27.562 1.664 11.139 1.00 94.75 109 PRO A C 1
ATOM 793 O O . PRO A 1 109 ? -27.317 2.426 12.069 1.00 94.75 109 PRO A O 1
ATOM 796 N N . GLY A 1 110 ? -28.801 1.475 10.666 1.00 95.62 110 GLY A N 1
ATOM 797 C CA . GLY A 1 110 ? -29.979 2.152 11.212 1.00 95.62 110 GLY A CA 1
ATOM 798 C C . GLY A 1 110 ? -30.262 1.753 12.661 1.00 95.62 110 GLY A C 1
ATOM 799 O O . GLY A 1 110 ? -30.465 2.620 13.505 1.00 95.62 110 GLY A O 1
ATOM 800 N N . ALA A 1 111 ? -30.189 0.457 12.974 1.00 95.88 111 ALA A N 1
ATOM 801 C CA . ALA A 1 111 ? -30.344 -0.061 14.330 1.00 95.88 111 ALA A CA 1
ATOM 802 C C . ALA A 1 111 ? -29.222 0.426 15.260 1.00 95.88 111 ALA A C 1
ATOM 804 O O . ALA A 1 111 ? -29.498 0.831 16.385 1.00 95.88 111 ALA A O 1
ATOM 805 N N . ALA A 1 112 ? -27.970 0.450 14.788 1.00 97.44 112 ALA A N 1
ATOM 806 C CA . ALA A 1 112 ? -26.850 0.990 15.559 1.00 97.44 112 ALA A CA 1
ATOM 807 C C . ALA A 1 112 ? -27.009 2.495 15.845 1.00 97.44 112 ALA A C 1
ATOM 809 O O . ALA A 1 112 ? -26.706 2.942 16.949 1.00 97.44 112 ALA A O 1
ATOM 810 N N . LEU A 1 113 ? -27.516 3.269 14.879 1.00 97.69 113 LEU A N 1
ATOM 811 C CA . LEU A 1 113 ? -27.798 4.694 15.060 1.00 97.69 113 LEU A CA 1
ATOM 812 C C . LEU A 1 113 ? -28.945 4.927 16.052 1.00 97.69 113 LEU A C 1
ATOM 814 O O . LEU A 1 113 ? -28.826 5.778 16.929 1.00 97.69 113 LEU A O 1
ATOM 818 N N . ALA A 1 114 ? -30.030 4.156 15.943 1.00 97.69 114 ALA A N 1
ATOM 819 C CA . ALA A 1 114 ? -31.152 4.224 16.875 1.00 97.69 114 ALA A CA 1
ATOM 820 C C . ALA A 1 114 ? -30.722 3.859 18.305 1.00 97.69 114 ALA A C 1
ATOM 822 O O . ALA A 1 114 ? -31.093 4.545 19.255 1.00 97.69 114 ALA A O 1
ATOM 823 N N . LEU A 1 115 ? -29.884 2.828 18.456 1.00 97.94 115 LEU A N 1
ATOM 824 C CA . LEU A 1 115 ? -29.324 2.443 19.748 1.00 97.94 115 LEU A CA 1
ATOM 825 C C . LEU A 1 115 ? -28.409 3.531 20.321 1.00 97.94 115 LEU A C 1
ATOM 827 O O . LEU A 1 115 ? -28.513 3.839 21.503 1.00 97.94 115 LEU A O 1
ATOM 831 N N . LEU A 1 116 ? -27.559 4.158 19.498 1.00 98.19 116 LEU A N 1
ATOM 832 C CA . LEU A 1 116 ? -26.756 5.305 19.930 1.00 98.19 116 LEU A CA 1
ATOM 833 C C . LEU A 1 116 ? -27.647 6.457 20.416 1.00 98.19 116 LEU A C 1
ATOM 835 O O . LEU A 1 116 ? -27.384 7.012 21.477 1.00 98.19 116 LEU A O 1
ATOM 839 N N . ALA A 1 117 ? -28.713 6.793 19.686 1.00 98.12 117 ALA A N 1
ATOM 840 C CA . ALA A 1 117 ? -29.653 7.829 20.106 1.00 98.12 117 ALA A CA 1
ATOM 841 C C . ALA A 1 117 ? -30.325 7.486 21.448 1.00 98.12 117 ALA A C 1
ATOM 843 O O . ALA A 1 117 ? -30.376 8.332 22.337 1.00 98.12 117 ALA A O 1
ATOM 844 N N . ALA A 1 118 ? -30.767 6.237 21.635 1.00 97.75 118 ALA A N 1
ATOM 845 C CA . ALA A 1 118 ? -31.338 5.771 22.899 1.00 97.75 118 ALA A CA 1
ATOM 846 C C . ALA A 1 118 ? -30.331 5.848 24.061 1.00 97.75 118 ALA A C 1
ATOM 848 O O . ALA A 1 118 ? -30.683 6.289 25.154 1.00 97.75 118 ALA A O 1
ATOM 849 N N . VAL A 1 119 ? -29.069 5.481 23.816 1.00 97.56 119 VAL A N 1
ATOM 850 C CA . VAL A 1 119 ? -27.980 5.615 24.794 1.00 97.56 119 VAL A CA 1
ATOM 851 C C . VAL A 1 119 ? -27.734 7.076 25.162 1.00 97.56 119 VAL A C 1
ATOM 853 O O . VAL A 1 119 ? -27.592 7.379 26.343 1.00 97.56 119 VAL A O 1
ATOM 856 N N . LEU A 1 120 ? -27.704 7.985 24.183 1.00 96.81 120 LEU A N 1
ATOM 857 C CA . LEU A 1 120 ? -27.526 9.415 24.441 1.00 96.81 120 LEU A CA 1
ATOM 858 C C . LEU A 1 120 ? -28.685 9.974 25.273 1.00 96.81 120 LEU A C 1
ATOM 860 O O . LEU A 1 120 ? -28.436 10.656 26.258 1.00 96.81 120 LEU A O 1
ATOM 864 N N . LEU A 1 121 ? -29.932 9.617 24.951 1.00 96.12 121 LEU A N 1
ATOM 865 C CA . LEU A 1 121 ? -31.105 10.012 25.739 1.00 96.12 121 LEU A CA 1
ATOM 866 C C . LEU A 1 121 ? -31.029 9.495 27.183 1.00 96.12 121 LEU A C 1
ATOM 868 O O . LEU A 1 121 ? -31.269 10.250 28.123 1.00 96.12 121 LEU A O 1
ATOM 872 N N . HIS A 1 122 ? -30.647 8.230 27.370 1.00 94.25 122 HIS A N 1
ATOM 873 C CA . HIS A 1 122 ? -30.440 7.650 28.696 1.00 94.25 122 HIS A CA 1
ATOM 874 C C . HIS A 1 122 ? -29.314 8.360 29.469 1.00 94.25 122 HIS A C 1
ATOM 876 O O . HIS A 1 122 ? -29.456 8.637 30.662 1.00 94.25 122 HIS A O 1
ATOM 882 N N . ALA A 1 123 ? -28.202 8.688 28.810 1.00 92.38 123 ALA A N 1
ATOM 883 C CA . ALA A 1 123 ? -27.074 9.383 29.427 1.00 92.38 123 ALA A CA 1
ATOM 884 C C . ALA A 1 123 ? -27.386 10.853 29.761 1.00 92.38 123 ALA A C 1
ATOM 886 O O . ALA A 1 123 ? -26.904 11.355 30.772 1.00 92.38 123 ALA A O 1
ATOM 887 N N . SER A 1 124 ? -28.230 11.521 28.971 1.00 93.12 124 SER A N 1
ATOM 888 C CA . SER A 1 124 ? -28.697 12.891 29.225 1.00 93.12 124 SER A CA 1
ATOM 889 C C . SER A 1 124 ? -29.758 12.994 30.325 1.00 93.12 124 SER A C 1
ATOM 891 O O . SER A 1 124 ? -30.113 14.105 30.716 1.00 93.12 124 SER A O 1
ATOM 893 N N . TRP A 1 125 ? -30.276 11.871 30.833 1.00 92.81 125 TRP A N 1
ATOM 894 C CA . TRP A 1 125 ? -31.222 11.889 31.947 1.00 92.81 125 TRP A CA 1
ATOM 895 C C . TRP A 1 125 ? -30.586 12.489 33.208 1.00 92.81 125 TRP A C 1
ATOM 897 O O . TRP A 1 125 ? -29.452 12.154 33.564 1.00 92.81 125 TRP A O 1
ATOM 907 N N . SER A 1 126 ? -31.324 13.367 33.892 1.00 89.50 126 SER A N 1
ATOM 908 C CA . SER A 1 126 ? -30.831 14.067 35.082 1.00 89.50 126 SER A CA 1
ATOM 909 C C . SER A 1 126 ? -30.494 13.082 36.204 1.00 89.50 126 SER A C 1
ATOM 911 O O . SER A 1 126 ? -31.333 12.274 36.606 1.00 89.50 126 SER A O 1
ATOM 913 N N . ARG A 1 127 ? -29.260 13.164 36.710 1.00 90.88 127 ARG A N 1
ATOM 914 C CA . ARG A 1 127 ? -28.737 12.368 37.831 1.00 90.88 127 ARG A CA 1
ATOM 915 C C . ARG A 1 127 ? -28.162 13.318 38.885 1.00 90.88 127 ARG A C 1
ATOM 917 O O . ARG A 1 127 ? -26.984 13.673 38.807 1.00 90.88 127 ARG A O 1
ATOM 924 N N . PRO A 1 128 ? -28.984 13.789 39.837 1.00 86.44 128 PRO A N 1
ATOM 925 C CA . PRO A 1 128 ? -28.527 14.697 40.882 1.00 86.44 128 PRO A CA 1
ATOM 926 C C . PRO A 1 128 ? -27.352 14.098 41.663 1.00 86.44 128 PRO A C 1
ATOM 928 O O . PRO A 1 128 ? -27.401 12.943 42.075 1.00 86.44 128 PRO A O 1
ATOM 931 N N . GLY A 1 129 ? -26.285 14.877 41.851 1.00 83.94 129 GLY A N 1
ATOM 932 C CA . GLY A 1 129 ? -25.077 14.425 42.551 1.00 83.94 129 GLY A CA 1
ATOM 933 C C . GLY A 1 129 ? -24.095 13.612 41.701 1.00 83.94 129 GLY A C 1
ATOM 934 O O . GLY A 1 129 ? -23.044 13.223 42.209 1.00 83.94 129 GLY A O 1
ATOM 935 N N . TRP A 1 130 ? -24.375 13.372 40.415 1.00 88.00 130 TRP A N 1
ATOM 936 C CA . TRP A 1 130 ? -23.387 12.796 39.506 1.00 88.00 130 TRP A CA 1
ATOM 937 C C . TRP A 1 130 ? -22.430 13.879 39.004 1.00 88.00 130 TRP A C 1
ATOM 939 O O . TRP A 1 130 ? -22.764 14.676 38.129 1.00 88.00 130 TRP A O 1
ATOM 949 N N . THR A 1 131 ? -21.228 13.914 39.572 1.00 83.31 131 THR A N 1
ATOM 950 C CA . THR A 1 131 ? -20.160 14.828 39.162 1.00 83.31 131 THR A CA 1
ATOM 951 C C . THR A 1 131 ? -19.059 14.077 38.420 1.00 83.31 131 THR A C 1
ATOM 953 O O . THR A 1 131 ? -18.714 12.936 38.749 1.00 83.31 131 THR A O 1
ATOM 956 N N . SER A 1 132 ? -18.500 14.717 37.390 1.00 76.00 132 SER A N 1
ATOM 957 C CA . SER A 1 132 ? -17.332 14.186 36.686 1.00 76.00 132 SER A CA 1
ATOM 958 C C . SER A 1 132 ? -16.139 14.162 37.641 1.00 76.00 132 SER A C 1
ATOM 960 O O . SER A 1 132 ? -15.788 15.186 38.224 1.00 76.00 132 SER A O 1
ATOM 962 N N . SER A 1 133 ? -15.533 12.991 37.831 1.00 73.94 133 SER A N 1
ATOM 963 C CA . SER A 1 133 ? -14.350 12.819 38.675 1.00 73.94 133 SER A CA 1
ATOM 964 C C . SER A 1 133 ? -13.454 11.702 38.141 1.00 73.94 133 SER A C 1
ATOM 966 O O . SER A 1 133 ? -13.922 10.742 37.525 1.00 73.94 133 SER A O 1
ATOM 968 N N . GLY A 1 134 ? -12.148 11.824 38.390 1.00 67.62 134 GLY A N 1
ATOM 969 C CA . GLY A 1 134 ? -11.146 10.861 37.934 1.00 67.62 134 GLY A CA 1
ATOM 970 C C . GLY A 1 134 ? -10.840 10.943 36.434 1.00 67.62 134 GLY A C 1
ATOM 971 O O . GLY A 1 134 ? -11.146 11.925 35.763 1.00 67.62 134 GLY A O 1
ATOM 972 N N . ARG A 1 135 ? -10.176 9.908 35.906 1.00 62.06 135 ARG A N 1
ATOM 973 C CA . ARG A 1 135 ? -9.850 9.810 34.475 1.00 62.06 135 ARG A CA 1
ATOM 974 C C . ARG A 1 135 ? -11.071 9.368 33.672 1.00 62.06 135 ARG A C 1
ATOM 976 O O . ARG A 1 135 ? -11.876 8.569 34.152 1.00 62.06 135 ARG A O 1
ATOM 983 N N . LEU A 1 136 ? -11.146 9.816 32.417 1.00 63.75 136 LEU A N 1
ATOM 984 C CA . LEU A 1 136 ? -12.130 9.322 31.455 1.00 63.75 136 LEU A CA 1
ATOM 985 C C . LEU A 1 136 ? -12.113 7.777 31.416 1.00 63.75 136 LEU A C 1
ATOM 987 O O . LEU A 1 136 ? -11.039 7.175 31.278 1.00 63.75 136 LEU A O 1
ATOM 991 N N . PRO A 1 137 ? -13.279 7.115 31.513 1.00 60.00 137 PRO A N 1
ATOM 992 C CA . PRO A 1 137 ? -13.362 5.674 31.345 1.00 60.00 137 PRO A CA 1
ATOM 993 C C . PRO A 1 137 ? -12.915 5.311 29.923 1.00 60.00 137 PRO A C 1
ATOM 995 O O . PRO A 1 137 ? -13.598 5.634 28.957 1.00 60.00 137 PRO A O 1
ATOM 998 N N . GLY A 1 138 ? -11.758 4.656 29.782 1.00 62.03 138 GLY A N 1
ATOM 999 C CA . GLY A 1 138 ? -11.242 4.245 28.469 1.00 62.03 138 GLY A CA 1
ATOM 1000 C C . GLY A 1 138 ? -9.735 4.389 28.253 1.00 62.03 138 GLY A C 1
ATOM 1001 O O . GLY A 1 138 ? -9.236 3.823 27.286 1.00 62.03 138 GLY A O 1
ATOM 1002 N N . ASP A 1 139 ? -8.988 5.044 29.151 1.00 67.12 139 ASP A N 1
ATOM 1003 C CA . ASP A 1 139 ? -7.511 5.124 29.067 1.00 67.12 139 ASP A CA 1
ATOM 1004 C C . ASP A 1 139 ? -6.879 3.717 28.951 1.00 67.12 139 ASP A C 1
ATOM 1006 O O . ASP A 1 139 ? -6.096 3.414 28.048 1.00 67.12 139 ASP A O 1
ATOM 1010 N N . PHE A 1 140 ? -7.363 2.779 29.775 1.00 73.56 140 PHE A N 1
ATOM 1011 C CA . PHE A 1 140 ? -6.991 1.364 29.691 1.00 73.56 140 PHE A CA 1
ATOM 1012 C C . PHE A 1 140 ? -7.420 0.696 28.373 1.00 73.56 140 PHE A C 1
ATOM 1014 O O . PHE A 1 140 ? -6.703 -0.154 27.848 1.00 73.56 140 PHE A O 1
ATOM 1021 N N . ALA A 1 141 ? -8.568 1.084 27.807 1.00 77.81 141 ALA A N 1
ATOM 1022 C CA . ALA A 1 141 ? -9.052 0.528 26.545 1.00 77.81 141 ALA A CA 1
ATOM 1023 C C . ALA A 1 141 ? -8.143 0.922 25.371 1.00 77.81 141 ALA A C 1
ATOM 1025 O O . ALA A 1 141 ? -7.897 0.089 24.503 1.00 77.81 141 ALA A O 1
ATOM 1026 N N . PHE A 1 142 ? -7.582 2.137 25.366 1.00 78.25 142 PHE A N 1
ATOM 1027 C CA . PHE A 1 142 ? -6.606 2.553 24.354 1.00 78.25 142 PHE A CA 1
ATOM 1028 C C . PHE A 1 142 ? -5.325 1.707 24.423 1.00 78.25 142 PHE A C 1
ATOM 1030 O O . PHE A 1 142 ? -4.864 1.196 23.401 1.00 78.25 142 PHE A O 1
ATOM 1037 N N . GLY A 1 143 ? -4.808 1.462 25.633 1.00 85.19 143 GLY A N 1
ATOM 1038 C CA . GLY A 1 143 ? -3.684 0.544 25.840 1.00 85.19 143 GLY A CA 1
ATOM 1039 C C . GLY A 1 143 ? -3.995 -0.895 25.410 1.00 85.19 143 GLY A C 1
ATOM 1040 O O . GLY A 1 143 ? -3.183 -1.531 24.740 1.00 85.19 143 GLY A O 1
ATOM 1041 N N . LEU A 1 144 ? -5.192 -1.401 25.727 1.00 88.50 144 LEU A N 1
ATOM 1042 C CA . LEU A 1 144 ? -5.624 -2.746 25.340 1.00 88.50 144 LEU A CA 1
ATOM 1043 C C . LEU A 1 144 ? -5.789 -2.889 23.819 1.00 88.50 144 LEU A C 1
ATOM 1045 O O . LEU A 1 144 ? -5.413 -3.915 23.256 1.00 88.50 144 LEU A O 1
ATOM 1049 N N . LEU A 1 145 ? -6.307 -1.859 23.142 1.00 87.62 145 LEU A N 1
ATOM 1050 C CA . LEU A 1 145 ? -6.390 -1.811 21.681 1.00 87.62 145 LEU A CA 1
ATOM 1051 C C . LEU A 1 145 ? -4.996 -1.836 21.053 1.00 87.62 145 LEU A C 1
ATOM 1053 O O . LEU A 1 145 ? -4.765 -2.611 20.126 1.00 87.62 145 LEU A O 1
ATOM 1057 N N . MET A 1 146 ? -4.063 -1.039 21.578 1.00 89.56 146 MET A N 1
ATOM 1058 C CA . MET A 1 146 ? -2.676 -1.021 21.117 1.00 89.56 146 MET A CA 1
ATOM 1059 C C . MET A 1 146 ? -1.999 -2.388 21.309 1.00 89.56 146 MET A C 1
ATOM 1061 O O . MET A 1 146 ? -1.360 -2.892 20.384 1.00 89.56 146 MET A O 1
ATOM 1065 N N . LEU A 1 147 ? -2.193 -3.027 22.469 1.00 93.75 147 LEU A N 1
ATOM 1066 C CA . LEU A 1 147 ? -1.706 -4.382 22.731 1.00 93.75 147 LEU A CA 1
ATOM 1067 C C . LEU A 1 147 ? -2.309 -5.391 21.748 1.00 93.75 147 LEU A C 1
ATOM 1069 O O . LEU A 1 147 ? -1.579 -6.160 21.126 1.00 93.75 147 LEU A O 1
ATOM 1073 N N . GLY A 1 148 ? -3.633 -5.366 21.575 1.00 94.44 148 GLY A N 1
ATOM 1074 C CA . GLY A 1 148 ? -4.349 -6.256 20.665 1.00 94.44 148 GLY A CA 1
ATOM 1075 C C . GLY A 1 148 ? -3.875 -6.110 19.219 1.00 94.44 148 GLY A C 1
ATOM 1076 O O . GLY A 1 148 ? -3.610 -7.111 18.556 1.00 94.44 148 GLY A O 1
ATOM 1077 N N . GLN A 1 149 ? -3.683 -4.877 18.744 1.00 93.88 149 GLN A N 1
ATOM 1078 C CA . GLN A 1 149 ? -3.100 -4.598 17.429 1.00 93.88 149 GLN A CA 1
ATOM 1079 C C . GLN A 1 149 ? -1.680 -5.164 17.309 1.00 93.88 149 GLN A C 1
ATOM 1081 O O . GLN A 1 149 ? -1.382 -5.843 16.327 1.00 93.88 149 GLN A O 1
ATOM 1086 N N . GLY A 1 150 ? -0.824 -4.948 18.313 1.00 95.25 150 GLY A N 1
ATOM 1087 C CA . GLY A 1 150 ? 0.533 -5.497 18.345 1.00 95.25 150 GLY A CA 1
ATOM 1088 C C . GLY A 1 150 ? 0.551 -7.027 18.285 1.00 95.25 150 GLY A C 1
ATOM 1089 O O . GLY A 1 150 ? 1.269 -7.607 17.471 1.00 95.25 150 GLY A O 1
ATOM 1090 N N . VAL A 1 151 ? -0.297 -7.691 19.074 1.00 97.25 151 VAL A N 1
ATOM 1091 C CA . VAL A 1 151 ? -0.446 -9.156 19.072 1.00 97.25 151 VAL A CA 1
ATOM 1092 C C . VAL A 1 151 ? -0.934 -9.665 17.714 1.00 97.25 151 VAL A C 1
ATOM 1094 O O . VAL A 1 151 ? -0.381 -10.632 17.193 1.00 97.25 151 VAL A O 1
ATOM 1097 N N . LEU A 1 152 ? -1.923 -9.009 17.100 1.00 96.12 152 LEU A N 1
ATOM 1098 C CA . LEU A 1 152 ? -2.421 -9.381 15.772 1.00 96.12 152 LEU A CA 1
ATOM 1099 C C . LEU A 1 152 ? -1.353 -9.205 14.684 1.00 96.12 152 LEU A C 1
ATOM 1101 O O . LEU A 1 152 ? -1.217 -10.070 13.818 1.00 96.12 152 LEU A O 1
ATOM 1105 N N . VAL A 1 153 ? -0.561 -8.130 14.740 1.00 96.94 153 VAL A N 1
ATOM 1106 C CA . VAL A 1 153 ? 0.570 -7.904 13.826 1.00 96.94 153 VAL A CA 1
ATOM 1107 C C . VAL A 1 153 ? 1.642 -8.980 14.007 1.00 96.94 153 VAL A C 1
ATOM 1109 O O . VAL A 1 153 ? 2.137 -9.517 13.016 1.00 96.94 153 VAL A O 1
ATOM 1112 N N . LEU A 1 154 ? 1.970 -9.354 15.247 1.00 97.50 154 LEU A N 1
ATOM 1113 C CA . LEU A 1 154 ? 2.916 -10.434 15.542 1.00 97.50 154 LEU A CA 1
ATOM 1114 C C . LEU A 1 154 ? 2.401 -11.799 15.064 1.00 97.50 154 LEU A C 1
ATOM 1116 O O . LEU A 1 154 ? 3.154 -12.564 14.460 1.00 97.50 154 LEU A O 1
ATOM 1120 N N . ALA A 1 155 ? 1.115 -12.092 15.265 1.00 97.75 155 ALA A N 1
ATOM 1121 C CA . ALA A 1 155 ? 0.483 -13.304 14.754 1.00 97.75 155 ALA A CA 1
ATOM 1122 C C . ALA A 1 155 ? 0.528 -13.347 13.217 1.00 97.75 155 ALA A C 1
ATOM 1124 O O . ALA A 1 155 ? 0.913 -14.362 12.631 1.00 97.75 155 ALA A O 1
ATOM 1125 N N . LEU A 1 156 ? 0.221 -12.226 12.555 1.00 96.44 156 LEU A N 1
ATOM 1126 C CA . LEU A 1 156 ? 0.332 -12.088 11.105 1.00 96.44 156 LEU A CA 1
ATOM 1127 C C . LEU A 1 156 ? 1.780 -12.282 10.630 1.00 96.44 156 LEU A C 1
ATOM 1129 O O . LEU A 1 156 ? 2.008 -12.985 9.646 1.00 96.44 156 LEU A O 1
ATOM 1133 N N . ALA A 1 157 ? 2.764 -11.727 11.343 1.00 97.00 157 ALA A N 1
ATOM 1134 C CA . ALA A 1 157 ? 4.185 -11.915 11.057 1.00 97.00 157 ALA A CA 1
ATOM 1135 C C . ALA A 1 157 ? 4.617 -13.381 11.194 1.00 97.00 157 ALA A C 1
ATOM 1137 O O . ALA A 1 157 ? 5.328 -13.894 10.329 1.00 97.00 157 ALA A O 1
ATOM 1138 N N . ALA A 1 158 ? 4.142 -14.088 12.222 1.00 97.38 158 ALA A N 1
ATOM 1139 C CA . ALA A 1 158 ? 4.418 -15.509 12.412 1.00 97.38 158 ALA A CA 1
ATOM 1140 C C . ALA A 1 158 ? 3.831 -16.368 11.278 1.00 97.38 158 ALA A C 1
ATOM 1142 O O . ALA A 1 158 ? 4.516 -17.251 10.748 1.00 97.38 158 ALA A O 1
ATOM 1143 N N . VAL A 1 159 ? 2.591 -16.085 10.861 1.00 96.50 159 VAL A N 1
ATOM 1144 C CA . VAL A 1 159 ? 1.947 -16.750 9.716 1.00 96.50 159 VAL A CA 1
ATOM 1145 C C . VAL A 1 159 ? 2.714 -16.464 8.426 1.00 96.50 159 VAL A C 1
ATOM 1147 O O . VAL A 1 159 ? 3.061 -17.400 7.705 1.00 96.50 159 VAL A O 1
ATOM 1150 N N . ALA A 1 160 ? 3.042 -15.200 8.160 1.00 94.75 160 ALA A N 1
ATOM 1151 C CA . ALA A 1 160 ? 3.787 -14.791 6.974 1.00 94.75 160 ALA A CA 1
ATOM 1152 C C . ALA A 1 160 ? 5.174 -15.451 6.911 1.00 94.75 160 ALA A C 1
ATOM 1154 O O . ALA A 1 160 ? 5.544 -16.021 5.885 1.00 94.75 160 ALA A O 1
ATOM 1155 N N . ALA A 1 161 ? 5.905 -15.479 8.028 1.00 94.94 161 ALA A N 1
ATOM 1156 C CA . ALA A 1 161 ? 7.194 -16.156 8.124 1.00 94.94 161 ALA A CA 1
ATOM 1157 C C . ALA A 1 161 ? 7.069 -17.671 7.891 1.00 94.94 161 ALA A C 1
ATOM 1159 O O . ALA A 1 161 ? 7.921 -18.273 7.236 1.00 94.94 161 ALA A O 1
ATOM 1160 N N . ARG A 1 162 ? 6.003 -18.311 8.394 1.00 95.69 162 ARG A N 1
ATOM 1161 C CA . ARG A 1 162 ? 5.737 -19.737 8.147 1.00 95.69 162 ARG A CA 1
ATOM 1162 C C . ARG A 1 162 ? 5.444 -20.015 6.673 1.00 95.69 162 ARG A C 1
ATOM 1164 O O . ARG A 1 162 ? 5.955 -21.004 6.152 1.00 95.69 162 ARG A O 1
ATOM 1171 N N . LEU A 1 163 ? 4.648 -19.171 6.017 1.00 92.00 163 LEU A N 1
ATOM 1172 C CA . LEU A 1 163 ? 4.345 -19.292 4.588 1.00 92.00 163 LEU A CA 1
ATOM 1173 C C . LEU A 1 163 ? 5.605 -19.100 3.741 1.00 92.00 163 LEU A C 1
ATOM 1175 O O . LEU A 1 163 ? 5.909 -19.952 2.910 1.00 92.00 163 LEU A O 1
ATOM 1179 N N . TYR A 1 164 ? 6.394 -18.064 4.030 1.00 92.56 164 TYR A N 1
ATOM 1180 C CA . TYR A 1 164 ? 7.655 -17.813 3.336 1.00 92.56 164 TYR A CA 1
ATOM 1181 C C . TYR A 1 164 ? 8.642 -18.975 3.482 1.00 92.56 164 TYR A C 1
ATOM 1183 O O . TYR A 1 164 ? 9.267 -19.391 2.513 1.00 92.56 164 TYR A O 1
ATOM 1191 N N . ARG A 1 165 ? 8.764 -19.563 4.680 1.00 93.31 165 ARG A N 1
ATOM 1192 C CA . ARG A 1 165 ? 9.645 -20.724 4.882 1.00 93.31 165 ARG A CA 1
ATOM 1193 C C . ARG A 1 165 ? 9.249 -21.939 4.038 1.00 93.31 165 ARG A C 1
ATOM 1195 O O . ARG A 1 165 ? 10.132 -22.735 3.743 1.00 93.31 165 ARG A O 1
ATOM 1202 N N . ARG A 1 166 ? 7.966 -22.087 3.685 1.00 90.56 166 ARG A N 1
ATOM 1203 C CA . ARG A 1 166 ? 7.444 -23.201 2.871 1.00 90.56 166 ARG A CA 1
ATOM 1204 C C . ARG A 1 166 ? 7.552 -22.960 1.366 1.00 90.56 166 ARG A C 1
ATOM 1206 O O . ARG A 1 166 ? 7.663 -23.924 0.624 1.00 90.56 166 ARG A O 1
ATOM 1213 N N . ALA A 1 167 ? 7.515 -21.705 0.933 1.00 85.44 167 ALA A N 1
ATOM 1214 C CA . ALA A 1 167 ? 7.626 -21.306 -0.465 1.00 85.44 167 ALA A CA 1
ATOM 1215 C C . ALA A 1 167 ? 8.589 -20.118 -0.558 1.00 85.44 167 ALA A C 1
ATOM 1217 O O . ALA A 1 167 ? 8.170 -18.963 -0.648 1.00 85.44 167 ALA A O 1
ATOM 1218 N N . ARG A 1 168 ? 9.889 -20.408 -0.431 1.00 86.12 168 ARG A N 1
ATOM 1219 C CA . ARG A 1 168 ? 10.924 -19.373 -0.429 1.00 86.12 168 ARG A CA 1
ATOM 1220 C C . ARG A 1 168 ? 11.079 -18.800 -1.830 1.00 86.12 168 ARG A C 1
ATOM 1222 O O . ARG A 1 168 ? 11.343 -19.536 -2.771 1.00 86.12 168 ARG A O 1
ATOM 1229 N N . ASP A 1 169 ? 10.981 -17.485 -1.915 1.00 84.75 169 ASP A N 1
ATOM 1230 C CA . ASP A 1 169 ? 11.331 -16.707 -3.095 1.00 84.75 169 ASP A CA 1
ATOM 1231 C C . ASP A 1 169 ? 12.148 -15.501 -2.629 1.00 84.75 169 ASP A C 1
ATOM 1233 O O . ASP A 1 169 ? 11.632 -14.619 -1.938 1.00 84.75 169 ASP A O 1
ATOM 1237 N N . GLU A 1 170 ? 13.434 -15.477 -2.975 1.00 83.62 170 GLU A N 1
ATOM 1238 C CA . GLU A 1 170 ? 14.374 -14.439 -2.540 1.00 83.62 170 GLU A CA 1
ATOM 1239 C C . GLU A 1 170 ? 13.992 -13.040 -3.032 1.00 83.62 170 GLU A C 1
ATOM 1241 O O . GLU A 1 170 ? 14.347 -12.046 -2.394 1.00 83.62 170 GLU A O 1
ATOM 1246 N N . ALA A 1 171 ? 13.219 -12.946 -4.120 1.00 84.56 171 ALA A N 1
ATOM 1247 C CA . ALA A 1 171 ? 12.711 -11.674 -4.613 1.00 84.56 171 ALA A CA 1
ATOM 1248 C C . ALA A 1 171 ? 11.637 -11.075 -3.687 1.00 84.56 171 ALA A C 1
ATOM 1250 O O . ALA A 1 171 ? 11.408 -9.862 -3.712 1.00 84.56 171 ALA A O 1
ATOM 1251 N N . THR A 1 172 ? 10.996 -11.887 -2.836 1.00 91.25 172 THR A N 1
ATOM 1252 C CA . THR A 1 172 ? 9.918 -11.434 -1.950 1.00 91.25 172 THR A CA 1
ATOM 1253 C C . THR A 1 172 ? 10.418 -10.389 -0.950 1.00 91.25 172 THR A C 1
ATOM 1255 O O . THR A 1 172 ? 11.337 -10.620 -0.156 1.00 91.25 172 THR A O 1
ATOM 1258 N N . ALA A 1 173 ? 9.751 -9.234 -0.928 1.00 91.81 173 ALA A N 1
ATOM 1259 C CA . ALA A 1 173 ? 10.044 -8.137 -0.022 1.00 91.81 173 ALA A CA 1
ATOM 1260 C C . ALA A 1 173 ? 10.011 -8.616 1.436 1.00 91.81 173 ALA A C 1
ATOM 1262 O O . ALA A 1 173 ? 9.058 -9.255 1.894 1.00 91.81 173 ALA A O 1
ATOM 1263 N N . LEU A 1 174 ? 11.077 -8.293 2.172 1.00 93.94 174 LEU A N 1
ATOM 1264 C CA . LEU A 1 174 ? 11.215 -8.594 3.598 1.00 93.94 174 LEU A CA 1
ATOM 1265 C C . LEU A 1 174 ? 11.017 -10.069 3.950 1.00 93.94 174 LEU A C 1
ATOM 1267 O O . LEU A 1 174 ? 10.558 -10.377 5.048 1.00 93.94 174 LEU A O 1
ATOM 1271 N N . ARG A 1 175 ? 11.343 -10.987 3.027 1.00 92.56 175 ARG A N 1
ATOM 1272 C CA . ARG A 1 175 ? 11.209 -12.434 3.256 1.00 92.56 175 ARG A CA 1
ATOM 1273 C C . ARG A 1 175 ? 9.791 -12.809 3.721 1.00 92.56 175 ARG A C 1
ATOM 1275 O O . ARG A 1 175 ? 9.606 -13.579 4.659 1.00 92.56 175 ARG A O 1
ATOM 1282 N N . GLY A 1 176 ? 8.787 -12.180 3.105 1.00 92.12 176 GLY A N 1
ATOM 1283 C CA . GLY A 1 176 ? 7.363 -12.383 3.388 1.00 92.12 176 GLY A CA 1
ATOM 1284 C C . GLY A 1 176 ? 6.770 -11.451 4.450 1.00 92.12 176 GLY A C 1
ATOM 1285 O O . GLY A 1 176 ? 5.550 -11.388 4.574 1.00 92.12 176 GLY A O 1
ATOM 1286 N N . LEU A 1 177 ? 7.579 -10.676 5.180 1.00 95.19 177 LEU A N 1
ATOM 1287 C CA . LEU A 1 177 ? 7.097 -9.781 6.244 1.00 95.19 177 LEU A CA 1
ATOM 1288 C C . LEU A 1 177 ? 6.521 -8.446 5.740 1.00 95.19 177 LEU A C 1
ATOM 1290 O O . LEU A 1 177 ? 6.114 -7.619 6.554 1.00 95.19 177 LEU A O 1
ATOM 1294 N N . GLY A 1 178 ? 6.438 -8.233 4.422 1.00 93.44 178 GLY A N 1
ATOM 1295 C CA . GLY A 1 178 ? 5.890 -7.006 3.836 1.00 93.44 178 GLY A CA 1
ATOM 1296 C C . GLY A 1 178 ? 4.469 -6.683 4.313 1.00 93.44 178 GLY A C 1
ATOM 1297 O O . GLY A 1 178 ? 4.216 -5.569 4.760 1.00 93.44 178 GLY A O 1
ATOM 1298 N N . GLY A 1 179 ? 3.560 -7.664 4.298 1.00 92.06 179 GLY A N 1
ATOM 1299 C CA . GLY A 1 179 ? 2.181 -7.498 4.785 1.00 92.06 179 GLY A CA 1
ATOM 1300 C C . GLY A 1 179 ? 2.094 -7.064 6.259 1.00 92.06 179 GLY A C 1
ATOM 1301 O O . GLY A 1 179 ? 1.513 -6.013 6.532 1.00 92.06 179 GLY A O 1
ATOM 1302 N N . PRO A 1 180 ? 2.692 -7.817 7.206 1.00 95.75 180 PRO A N 1
ATOM 1303 C CA . PRO A 1 180 ? 2.770 -7.413 8.611 1.00 95.75 180 PRO A CA 1
ATOM 1304 C C . PRO A 1 180 ? 3.398 -6.031 8.824 1.00 95.75 180 PRO A C 1
ATOM 1306 O O . PRO A 1 180 ? 2.903 -5.260 9.642 1.00 95.75 180 PRO A O 1
ATOM 1309 N N . ALA A 1 181 ? 4.453 -5.693 8.075 1.00 96.19 181 ALA A N 1
ATOM 1310 C CA . ALA A 1 181 ? 5.116 -4.402 8.211 1.00 96.19 181 ALA A CA 1
ATOM 1311 C C . ALA A 1 181 ? 4.199 -3.239 7.802 1.00 96.19 181 ALA A C 1
ATOM 1313 O O . ALA A 1 181 ? 4.060 -2.265 8.538 1.00 96.19 181 ALA A O 1
ATOM 1314 N N . ILE A 1 182 ? 3.501 -3.360 6.668 1.00 92.69 182 ILE A N 1
ATOM 1315 C CA . ILE A 1 182 ? 2.514 -2.359 6.238 1.00 92.69 182 ILE A CA 1
ATOM 1316 C C . ILE A 1 182 ? 1.338 -2.279 7.223 1.00 92.69 182 ILE A C 1
ATOM 1318 O O . ILE A 1 182 ? 0.864 -1.180 7.507 1.00 92.69 182 ILE A O 1
ATOM 1322 N N . ALA A 1 183 ? 0.899 -3.407 7.793 1.00 93.62 183 ALA A N 1
ATOM 1323 C CA . ALA A 1 183 ? -0.137 -3.416 8.827 1.00 93.62 183 ALA A CA 1
ATOM 1324 C C . ALA A 1 183 ? 0.300 -2.638 10.080 1.00 93.62 183 ALA A C 1
ATOM 1326 O O . ALA A 1 183 ? -0.465 -1.810 10.572 1.00 93.62 183 ALA A O 1
ATOM 1327 N N . MET A 1 184 ? 1.542 -2.826 10.546 1.00 95.75 184 MET A N 1
ATOM 1328 C CA . MET A 1 184 ? 2.101 -2.065 11.669 1.00 95.75 184 MET A CA 1
ATOM 1329 C C . MET A 1 184 ? 2.138 -0.564 11.374 1.00 95.75 184 MET A C 1
ATOM 1331 O O . MET A 1 184 ? 1.723 0.232 12.211 1.00 95.75 184 MET A O 1
ATOM 1335 N N . LEU A 1 185 ? 2.589 -0.163 10.180 1.00 92.69 185 LEU A N 1
ATOM 1336 C CA . LEU A 1 185 ? 2.589 1.247 9.776 1.00 92.69 185 LEU A CA 1
ATOM 1337 C C . LEU A 1 185 ? 1.166 1.823 9.724 1.00 92.69 185 LEU A C 1
ATOM 1339 O O . LEU A 1 185 ? 0.947 2.956 10.146 1.00 92.69 185 LEU A O 1
ATOM 1343 N N . GLY A 1 186 ? 0.192 1.032 9.266 1.00 90.81 186 GLY A N 1
ATOM 1344 C CA . GLY A 1 186 ? -1.224 1.393 9.297 1.00 90.81 186 GLY A CA 1
ATOM 1345 C C . GLY A 1 186 ? -1.746 1.608 10.720 1.00 90.81 186 GLY A C 1
ATOM 1346 O O . GLY A 1 186 ? -2.388 2.624 10.983 1.00 90.81 186 GLY A O 1
ATOM 1347 N N . CYS A 1 187 ? -1.427 0.702 11.652 1.00 91.62 187 CYS A N 1
ATOM 1348 C CA . CYS A 1 187 ? -1.760 0.855 13.072 1.00 91.62 187 CYS A CA 1
ATOM 1349 C C . CYS A 1 187 ? -1.090 2.092 13.685 1.00 91.62 187 CYS A C 1
ATOM 1351 O O . CYS A 1 187 ? -1.751 2.846 14.392 1.00 91.62 187 CYS A O 1
ATOM 1353 N N . ALA A 1 188 ? 0.188 2.334 13.378 1.00 88.88 188 ALA A N 1
ATOM 1354 C CA . ALA A 1 188 ? 0.934 3.495 13.859 1.00 88.88 188 ALA A CA 1
ATOM 1355 C C . ALA A 1 188 ? 0.298 4.811 13.396 1.00 88.88 188 ALA A C 1
ATOM 1357 O O . ALA A 1 188 ? 0.023 5.692 14.208 1.00 88.88 188 ALA A O 1
ATOM 1358 N N . LEU A 1 189 ? 0.002 4.919 12.097 1.00 86.00 189 LEU A N 1
ATOM 1359 C CA . LEU A 1 189 ? -0.642 6.096 11.526 1.00 86.00 189 LEU A CA 1
ATOM 1360 C C . LEU A 1 189 ? -2.052 6.291 12.099 1.00 86.00 189 LEU A C 1
ATOM 1362 O O . LEU A 1 189 ? -2.412 7.404 12.471 1.00 86.00 189 LEU A O 1
ATOM 1366 N N . GLY A 1 190 ? -2.838 5.216 12.213 1.00 85.00 190 GLY A N 1
ATOM 1367 C CA . GLY A 1 190 ? -4.172 5.262 12.811 1.00 85.00 190 GLY A CA 1
ATOM 1368 C C . GLY A 1 190 ? -4.150 5.705 14.276 1.00 85.00 190 GLY A C 1
ATOM 1369 O O . GLY A 1 190 ? -4.964 6.542 14.670 1.00 85.00 190 GLY A O 1
ATOM 1370 N N . GLY A 1 191 ? -3.195 5.197 15.061 1.00 81.56 191 GLY A N 1
ATOM 1371 C CA . GLY A 1 191 ? -2.978 5.587 16.454 1.00 81.56 191 GLY A CA 1
ATOM 1372 C C . GLY A 1 191 ? -2.583 7.056 16.587 1.00 81.56 191 GLY A C 1
ATOM 1373 O O . GLY A 1 191 ? -3.222 7.784 17.340 1.00 81.56 191 GLY A O 1
ATOM 1374 N N . LEU A 1 192 ? -1.613 7.511 15.787 1.00 79.50 192 LEU A N 1
ATOM 1375 C CA . LEU A 1 192 ? -1.161 8.904 15.762 1.00 79.50 192 LEU A CA 1
ATOM 1376 C C . LEU A 1 192 ? -2.302 9.872 15.416 1.00 79.50 192 LEU A C 1
ATOM 1378 O O . LEU A 1 192 ? -2.496 10.871 16.105 1.00 79.50 192 LEU A O 1
ATOM 1382 N N . MET A 1 193 ? -3.080 9.569 14.371 1.00 79.88 193 MET A N 1
ATOM 1383 C CA . MET A 1 193 ? -4.199 10.419 13.953 1.00 79.88 193 MET A CA 1
ATOM 1384 C C . MET A 1 193 ? -5.321 10.436 14.999 1.00 79.88 193 MET A C 1
ATOM 1386 O O . MET A 1 193 ? -5.843 11.502 15.319 1.00 79.88 193 MET A O 1
ATOM 1390 N N . SER A 1 194 ? -5.673 9.276 15.564 1.00 78.12 194 SER A N 1
ATOM 1391 C CA . SER A 1 194 ? -6.726 9.185 16.586 1.00 78.12 194 SER A CA 1
ATOM 1392 C C . SER A 1 194 ? -6.318 9.896 17.878 1.00 78.12 194 SER A C 1
ATOM 1394 O O . SER A 1 194 ? -7.114 10.644 18.439 1.00 78.12 194 SER A O 1
ATOM 1396 N N . GLY A 1 195 ? -5.067 9.711 18.316 1.00 74.19 195 GLY A N 1
ATOM 1397 C CA . GLY A 1 195 ? -4.503 10.375 19.490 1.00 74.19 195 GLY A CA 1
ATOM 1398 C C . GLY A 1 195 ? -4.434 11.893 19.323 1.00 74.19 195 GLY A C 1
ATOM 1399 O O . GLY A 1 195 ? -4.883 12.617 20.207 1.00 74.19 195 GLY A O 1
ATOM 1400 N N . GLY A 1 196 ? -3.962 12.379 18.169 1.00 73.62 196 GLY A N 1
ATOM 1401 C CA . GLY A 1 196 ? -3.890 13.815 17.883 1.00 73.62 196 GLY A CA 1
ATOM 1402 C C . GLY A 1 196 ? -5.262 14.496 17.858 1.00 73.62 196 GLY A C 1
ATOM 1403 O O . GLY A 1 196 ? -5.431 15.562 18.446 1.00 73.62 196 GLY A O 1
ATOM 1404 N N . VAL A 1 197 ? -6.272 13.866 17.242 1.00 76.50 197 VAL A N 1
ATOM 1405 C CA . VAL A 1 197 ? -7.653 14.386 17.258 1.00 76.50 197 VAL A CA 1
ATOM 1406 C C . VAL A 1 197 ? -8.222 14.383 18.675 1.00 76.50 197 VAL A C 1
ATOM 1408 O O . VAL A 1 197 ? -8.815 15.379 19.085 1.00 76.50 197 VAL A O 1
ATOM 1411 N N . ALA A 1 198 ? -8.021 13.306 19.440 1.00 74.56 198 ALA A N 1
ATOM 1412 C CA . ALA A 1 198 ? -8.498 13.221 20.818 1.00 74.56 198 ALA A CA 1
ATOM 1413 C C . ALA A 1 198 ? -7.885 14.318 21.706 1.00 74.56 198 ALA A C 1
ATOM 1415 O O . ALA A 1 198 ? -8.619 14.997 22.421 1.00 74.56 198 ALA A O 1
ATOM 1416 N N . GLN A 1 199 ? -6.570 14.547 21.609 1.00 71.44 199 GLN A N 1
ATOM 1417 C CA . GLN A 1 199 ? -5.875 15.618 22.335 1.00 71.44 199 GLN A CA 1
ATOM 1418 C C . GLN A 1 199 ? -6.382 17.007 21.945 1.00 71.44 199 GLN A C 1
ATOM 1420 O O . GLN A 1 199 ? -6.620 17.848 22.808 1.00 71.44 199 GLN A O 1
ATOM 1425 N N . TRP A 1 200 ? -6.577 17.247 20.648 1.00 74.75 200 TRP A N 1
ATOM 1426 C CA . TRP A 1 200 ? -7.066 18.531 20.157 1.00 74.75 200 TRP A CA 1
ATOM 1427 C C . TRP A 1 200 ? -8.496 18.832 20.625 1.00 74.75 200 TRP A C 1
ATOM 1429 O O . TRP A 1 200 ? -8.779 19.956 21.040 1.00 74.75 200 TRP A O 1
ATOM 1439 N N . VAL A 1 201 ? -9.394 17.838 20.586 1.00 76.62 201 VAL A N 1
ATOM 1440 C CA . VAL A 1 201 ? -10.765 17.985 21.100 1.00 76.62 201 VAL A CA 1
ATOM 1441 C C . VAL A 1 201 ? -10.750 18.219 22.609 1.00 76.62 201 VAL A C 1
ATOM 1443 O O . VAL A 1 201 ? -11.431 19.129 23.071 1.00 76.62 201 VAL A O 1
ATOM 1446 N N . ALA A 1 202 ? -9.953 17.456 23.365 1.00 71.94 202 ALA A N 1
ATOM 1447 C CA . ALA A 1 202 ? -9.827 17.630 24.812 1.00 71.94 202 ALA A CA 1
ATOM 1448 C C . ALA A 1 202 ? -9.380 19.058 25.171 1.00 71.94 202 ALA A C 1
ATOM 1450 O O . ALA A 1 202 ? -10.076 19.748 25.907 1.00 71.94 202 ALA A O 1
ATOM 1451 N N . GLY A 1 203 ? -8.313 19.561 24.539 1.00 70.50 203 GLY A N 1
ATOM 1452 C CA . GLY A 1 203 ? -7.828 20.922 24.791 1.00 70.50 203 GLY A CA 1
ATOM 1453 C C . GLY A 1 203 ? -8.823 22.031 24.424 1.00 70.50 203 GLY A C 1
ATOM 1454 O O . GLY A 1 203 ? -8.788 23.107 25.014 1.00 70.50 203 GLY A O 1
ATOM 1455 N N . ARG A 1 204 ? -9.737 21.788 23.473 1.00 74.50 204 ARG A N 1
ATOM 1456 C CA . ARG A 1 204 ? -10.836 22.718 23.151 1.00 74.50 204 ARG A CA 1
ATOM 1457 C C . ARG A 1 204 ? -11.934 22.721 24.212 1.00 74.50 204 ARG A C 1
ATOM 1459 O O . ARG A 1 204 ? -12.525 23.771 24.441 1.00 74.50 204 ARG A O 1
ATOM 1466 N N . LEU A 1 205 ? -12.226 21.566 24.808 1.00 74.62 205 LEU A N 1
ATOM 1467 C CA . LEU A 1 205 ? -13.255 21.421 25.839 1.00 74.62 205 LEU A CA 1
ATOM 1468 C C . LEU A 1 205 ? -12.790 21.957 27.200 1.00 74.62 205 LEU A C 1
ATOM 1470 O O . LEU A 1 205 ? -13.604 22.531 27.915 1.00 74.62 205 LEU A O 1
ATOM 1474 N N . ASP A 1 206 ? -11.496 21.853 27.510 1.00 68.75 206 ASP A N 1
ATOM 1475 C CA . ASP A 1 206 ? -10.904 22.351 28.764 1.00 68.75 206 ASP A CA 1
ATOM 1476 C C . ASP A 1 206 ? -10.766 23.891 28.819 1.00 68.75 206 ASP A C 1
ATOM 1478 O O . ASP A 1 206 ? -10.301 24.450 29.810 1.00 68.75 206 ASP A O 1
ATOM 1482 N N . GLY 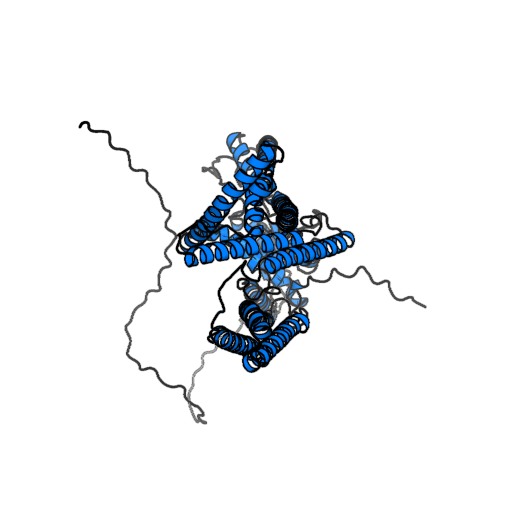A 1 207 ? -11.163 24.614 27.764 1.00 63.78 207 GLY A N 1
ATOM 1483 C CA . GLY A 1 207 ? -11.254 26.082 27.773 1.00 63.78 207 GLY A CA 1
ATOM 1484 C C . GLY A 1 207 ? -9.918 26.835 27.848 1.00 63.78 207 GLY A C 1
ATOM 1485 O O . GLY A 1 207 ? -9.926 28.056 27.975 1.00 63.78 207 GLY A O 1
ATOM 1486 N N . GLY A 1 208 ? -8.778 26.142 27.747 1.00 57.34 208 GLY A N 1
ATOM 1487 C CA . GLY A 1 208 ? -7.437 26.742 27.729 1.00 57.34 208 GLY A CA 1
ATOM 1488 C C . GLY A 1 208 ? -6.930 27.277 29.074 1.00 57.34 208 GLY A C 1
ATOM 1489 O O . GLY A 1 208 ? -5.943 28.008 29.075 1.00 57.34 208 GLY A O 1
ATOM 1490 N N . ALA A 1 209 ? -7.586 26.944 30.192 1.00 52.78 209 ALA A N 1
ATOM 1491 C CA . ALA A 1 209 ? -7.237 27.458 31.522 1.00 52.78 209 ALA A CA 1
ATOM 1492 C C . ALA A 1 209 ? -5.954 26.834 32.112 1.00 52.78 209 ALA A C 1
ATOM 1494 O O . ALA A 1 209 ? -5.256 27.503 32.863 1.00 52.78 209 ALA A O 1
ATOM 1495 N N . ASP A 1 210 ? -5.614 25.608 31.706 1.00 51.25 210 ASP A N 1
ATOM 1496 C CA . ASP A 1 210 ? -4.349 24.920 31.980 1.00 51.25 210 ASP A CA 1
ATOM 1497 C C . ASP A 1 210 ? -3.948 24.117 30.729 1.00 51.25 210 ASP A C 1
ATOM 1499 O O . ASP A 1 210 ? -4.834 23.671 29.987 1.00 51.25 210 ASP A O 1
ATOM 1503 N N . PRO A 1 211 ? -2.649 23.897 30.437 1.00 53.56 211 PRO A N 1
ATOM 1504 C CA . PRO A 1 211 ? -2.272 22.940 29.406 1.00 53.56 211 PRO A CA 1
ATOM 1505 C C . PRO A 1 211 ? -2.815 21.559 29.814 1.00 53.56 211 PRO A C 1
ATOM 1507 O O . PRO A 1 211 ? -2.450 21.062 30.883 1.00 53.56 211 PRO A O 1
ATOM 1510 N N . PRO A 1 212 ? -3.685 20.924 29.005 1.00 56.31 212 PRO A N 1
ATOM 1511 C CA . PRO A 1 212 ? -4.254 19.632 29.362 1.00 56.31 212 PRO A CA 1
ATOM 1512 C C . PRO A 1 212 ? -3.116 18.634 29.566 1.00 56.31 212 PRO A C 1
ATOM 1514 O O . PRO A 1 212 ? -2.298 18.436 28.664 1.00 56.31 212 PRO A O 1
ATOM 1517 N N . VAL A 1 213 ? -3.044 18.013 30.750 1.00 59.75 213 VAL A N 1
ATOM 1518 C CA . VAL A 1 213 ? -2.050 16.969 31.030 1.00 59.75 213 VAL A CA 1
ATOM 1519 C C . VAL A 1 213 ? -2.311 15.830 30.043 1.00 59.75 213 VAL A C 1
ATOM 1521 O O . VAL A 1 213 ? -3.367 15.192 30.127 1.00 59.75 213 VAL A O 1
ATOM 1524 N N . PRO A 1 214 ? -1.407 15.561 29.082 1.00 65.81 214 PRO A N 1
ATOM 1525 C CA . PRO A 1 214 ? -1.695 14.571 28.064 1.00 65.81 214 PRO A CA 1
ATOM 1526 C C . PRO A 1 214 ? -1.823 13.192 28.724 1.00 65.81 214 PRO A C 1
ATOM 1528 O O . PRO A 1 214 ? -1.064 12.887 29.653 1.00 65.81 214 PRO A O 1
ATOM 1531 N N . PRO A 1 215 ? -2.749 12.332 28.256 1.00 76.38 215 PRO A N 1
ATOM 1532 C CA . PRO A 1 215 ? -2.842 10.958 28.729 1.00 76.38 215 PRO A CA 1
ATOM 1533 C C . PRO A 1 215 ? -1.470 10.289 28.713 1.00 76.38 215 PRO A C 1
ATOM 1535 O O . PRO A 1 215 ? -0.742 10.393 27.725 1.00 76.38 215 PRO A O 1
ATOM 1538 N N . VAL A 1 216 ? -1.130 9.587 29.797 1.00 85.12 216 VAL A N 1
ATOM 1539 C CA . VAL A 1 216 ? 0.213 9.030 30.024 1.00 85.12 216 VAL A CA 1
ATOM 1540 C C . VAL A 1 216 ? 0.711 8.262 28.800 1.00 85.12 216 VAL A C 1
ATOM 1542 O O . VAL A 1 216 ? 1.801 8.530 28.299 1.00 85.12 216 VAL A O 1
ATOM 1545 N N . LEU A 1 217 ? -0.115 7.365 28.256 1.00 85.06 217 LEU A N 1
ATOM 1546 C CA . LEU A 1 217 ? 0.233 6.570 27.080 1.00 85.06 217 LEU A CA 1
ATOM 1547 C C . LEU A 1 217 ? 0.515 7.427 25.833 1.00 85.06 217 LEU A C 1
ATOM 1549 O O . LEU A 1 217 ? 1.426 7.110 25.072 1.00 85.06 217 LEU A O 1
ATOM 1553 N N . LEU A 1 218 ? -0.206 8.532 25.634 1.00 83.12 218 LEU A N 1
ATOM 1554 C CA . LEU A 1 218 ? 0.052 9.439 24.514 1.00 83.12 218 LEU A CA 1
ATOM 1555 C C . LEU A 1 218 ? 1.370 10.207 24.692 1.00 83.12 218 LEU A C 1
ATOM 1557 O O . LEU A 1 218 ? 2.089 10.388 23.712 1.00 83.12 218 LEU A O 1
ATOM 1561 N N . SER A 1 219 ? 1.737 10.586 25.920 1.00 85.25 219 SER A N 1
ATOM 1562 C CA . SER A 1 219 ? 3.050 11.188 26.211 1.00 85.25 219 SER A CA 1
ATOM 1563 C C . SER A 1 219 ? 4.199 10.219 25.920 1.00 85.25 219 SER A C 1
ATOM 1565 O O . SER A 1 219 ? 5.209 10.605 25.331 1.00 85.25 219 SER A O 1
ATOM 1567 N N . TRP A 1 220 ? 4.032 8.937 26.263 1.00 90.69 220 TRP A N 1
ATOM 1568 C CA . TRP A 1 220 ? 4.989 7.886 25.906 1.00 90.69 220 TRP A CA 1
ATOM 1569 C C . TRP A 1 220 ? 5.080 7.667 24.389 1.00 90.69 220 TRP A C 1
ATOM 1571 O O . TRP A 1 220 ? 6.179 7.522 23.858 1.00 90.69 220 TRP A O 1
ATOM 1581 N N . GLN A 1 221 ? 3.955 7.691 23.668 1.00 89.00 221 GLN A N 1
ATOM 1582 C CA . GLN A 1 221 ? 3.956 7.608 22.202 1.00 89.00 221 GLN A CA 1
ATOM 1583 C C . GLN A 1 221 ? 4.621 8.825 21.545 1.00 89.00 221 GLN A C 1
ATOM 1585 O O . GLN A 1 221 ? 5.359 8.660 20.575 1.00 89.00 221 GLN A O 1
ATOM 1590 N N . ALA A 1 222 ? 4.414 10.029 22.083 1.00 88.00 222 ALA A N 1
ATOM 1591 C CA . ALA A 1 222 ? 5.096 11.232 21.619 1.00 88.00 222 ALA A CA 1
ATOM 1592 C C . ALA A 1 222 ? 6.618 11.098 21.790 1.00 88.00 222 ALA A C 1
ATOM 1594 O O . ALA A 1 222 ? 7.359 11.300 20.827 1.00 88.00 222 ALA A O 1
ATOM 1595 N N . ALA A 1 223 ? 7.084 10.653 22.963 1.00 91.62 223 ALA A N 1
ATOM 1596 C CA . ALA A 1 223 ? 8.510 10.466 23.251 1.00 91.62 223 ALA A CA 1
ATOM 1597 C C . ALA A 1 223 ? 9.213 9.448 22.331 1.00 91.62 223 ALA A C 1
ATOM 1599 O O . ALA A 1 223 ? 10.428 9.504 22.142 1.00 91.62 223 ALA A O 1
ATOM 1600 N N . VAL A 1 224 ? 8.462 8.535 21.712 1.00 92.19 224 VAL A N 1
ATOM 1601 C CA . VAL A 1 224 ? 8.982 7.565 20.738 1.00 92.19 224 VAL A CA 1
ATOM 1602 C C . VAL A 1 224 ? 9.259 8.184 19.362 1.00 92.19 224 VAL A C 1
ATOM 1604 O O . VAL A 1 224 ? 10.077 7.652 18.609 1.00 92.19 224 VAL A O 1
ATOM 1607 N N . LEU A 1 225 ? 8.629 9.308 19.005 1.00 91.25 225 LEU A N 1
ATOM 1608 C CA . LEU A 1 225 ? 8.737 9.873 17.656 1.00 91.25 225 LEU A CA 1
ATOM 1609 C C . LEU A 1 225 ? 10.161 10.318 17.279 1.00 91.25 225 LEU A C 1
ATOM 1611 O O . LEU A 1 225 ? 10.605 9.934 16.194 1.00 91.25 225 LEU A O 1
ATOM 1615 N N . PRO A 1 226 ? 10.920 11.061 18.113 1.00 93.31 226 PRO A N 1
ATOM 1616 C CA . PRO A 1 226 ? 12.290 11.435 17.763 1.00 93.31 226 PRO A CA 1
ATOM 1617 C C . PRO A 1 226 ? 13.212 10.235 17.460 1.00 93.31 226 PRO A C 1
ATOM 1619 O O . PRO A 1 226 ? 13.794 10.210 16.369 1.00 93.31 226 PRO A O 1
ATOM 1622 N N . PRO A 1 227 ? 13.331 9.199 18.324 1.00 93.31 227 PRO A N 1
ATOM 1623 C CA . PRO A 1 227 ? 14.149 8.033 17.993 1.00 93.31 227 PRO A CA 1
ATOM 1624 C C . PRO A 1 227 ? 13.585 7.236 16.807 1.00 93.31 227 PRO A C 1
ATOM 1626 O O . PRO A 1 227 ? 14.364 6.707 16.014 1.00 93.31 227 PRO A O 1
ATOM 1629 N N . LEU A 1 228 ? 12.260 7.195 16.619 1.00 93.19 228 LEU A N 1
ATOM 1630 C CA . LEU A 1 228 ? 11.646 6.564 15.449 1.00 93.19 228 LEU A CA 1
ATOM 1631 C C . LEU A 1 228 ? 12.053 7.248 14.135 1.00 93.19 228 LEU A C 1
ATOM 1633 O O . LEU A 1 228 ? 12.297 6.549 13.156 1.00 93.19 228 LEU A O 1
ATOM 1637 N N . LEU A 1 229 ? 12.145 8.583 14.101 1.00 92.75 229 LEU A N 1
ATOM 1638 C CA . LEU A 1 229 ? 12.563 9.353 12.920 1.00 92.75 229 LEU A CA 1
ATOM 1639 C C . LEU A 1 229 ? 14.074 9.285 12.662 1.00 92.75 229 LEU A C 1
ATOM 1641 O O . LEU A 1 229 ? 14.508 9.367 11.510 1.00 92.75 229 LEU A O 1
ATOM 1645 N N . LEU A 1 230 ? 14.879 9.077 13.706 1.00 95.06 230 LEU A N 1
ATOM 1646 C CA . LEU A 1 230 ? 16.325 8.910 13.571 1.00 95.06 230 LEU A CA 1
ATOM 1647 C C . LEU A 1 230 ? 16.686 7.646 12.771 1.00 95.06 230 LEU A C 1
ATOM 1649 O O . LEU A 1 230 ? 17.601 7.673 11.949 1.00 95.06 230 LEU A O 1
ATOM 1653 N N . VAL A 1 231 ? 15.940 6.552 12.951 1.00 94.50 231 VAL A N 1
ATOM 1654 C CA . VAL A 1 231 ? 16.175 5.274 12.252 1.00 94.50 231 VAL A CA 1
ATOM 1655 C C . VAL A 1 231 ? 16.155 5.413 10.715 1.00 94.50 231 VAL A C 1
ATOM 1657 O O . VAL A 1 231 ? 17.157 5.070 10.078 1.00 94.50 231 VAL A O 1
ATOM 1660 N N . PRO A 1 232 ? 15.081 5.914 10.068 1.00 93.56 232 PRO A N 1
ATOM 1661 C CA . PRO A 1 232 ? 15.074 6.121 8.624 1.00 93.56 232 PRO A CA 1
ATOM 1662 C C . PRO A 1 232 ? 16.060 7.207 8.178 1.00 93.56 232 PRO A C 1
ATOM 1664 O O . PRO A 1 232 ? 16.598 7.084 7.081 1.00 93.56 232 PRO A O 1
ATOM 1667 N N . ALA A 1 233 ? 16.355 8.226 8.997 1.00 95.00 233 ALA A N 1
ATOM 1668 C CA . ALA A 1 233 ? 17.358 9.241 8.660 1.00 95.00 233 ALA A CA 1
ATOM 1669 C C . ALA A 1 233 ? 18.772 8.640 8.540 1.00 95.00 233 ALA A C 1
ATOM 1671 O O . ALA A 1 233 ? 19.478 8.895 7.562 1.00 95.00 233 ALA A O 1
ATOM 1672 N N . LEU A 1 234 ? 19.163 7.771 9.478 1.00 95.88 234 LEU A N 1
ATOM 1673 C CA . LEU A 1 234 ? 20.438 7.049 9.424 1.00 95.88 234 LEU A CA 1
ATOM 1674 C C . LEU A 1 234 ? 20.505 6.105 8.217 1.00 95.88 234 LEU A C 1
ATOM 1676 O O . LEU A 1 234 ? 21.515 6.064 7.514 1.00 95.88 234 LEU A O 1
ATOM 1680 N N . LEU A 1 235 ? 19.418 5.388 7.916 1.00 94.56 235 LEU A N 1
ATOM 1681 C CA . LEU A 1 235 ? 19.349 4.550 6.714 1.00 94.56 235 LEU A CA 1
ATOM 1682 C C . LEU A 1 235 ? 19.456 5.373 5.433 1.00 94.56 235 LEU A C 1
ATOM 1684 O O . LEU A 1 235 ? 20.179 4.977 4.518 1.00 94.56 235 LEU A O 1
ATOM 1688 N N . ALA A 1 236 ? 18.792 6.527 5.372 1.00 93.44 236 ALA A N 1
ATOM 1689 C CA . ALA A 1 236 ? 18.901 7.450 4.251 1.00 93.44 236 ALA A CA 1
ATOM 1690 C C . ALA A 1 236 ? 20.343 7.929 4.062 1.00 93.44 236 ALA A C 1
ATOM 1692 O O . ALA A 1 236 ? 20.835 7.906 2.934 1.00 93.44 236 ALA A O 1
ATOM 1693 N N . ALA A 1 237 ? 21.054 8.273 5.139 1.00 94.81 237 ALA A N 1
ATOM 1694 C CA . ALA A 1 237 ? 22.470 8.631 5.071 1.00 94.81 237 ALA A CA 1
ATOM 1695 C C . ALA A 1 237 ? 23.327 7.473 4.522 1.00 94.81 237 ALA A C 1
ATOM 1697 O O . ALA A 1 237 ? 24.112 7.668 3.589 1.00 94.81 237 ALA A O 1
ATOM 1698 N N . VAL A 1 238 ? 23.121 6.246 5.018 1.00 94.88 238 VAL A N 1
ATOM 1699 C CA . VAL A 1 238 ? 23.842 5.046 4.553 1.00 94.88 238 VAL A CA 1
ATOM 1700 C C . VAL A 1 238 ? 23.580 4.762 3.073 1.00 94.88 238 VAL A C 1
ATOM 1702 O O . VAL A 1 238 ? 24.523 4.535 2.310 1.00 94.88 238 VAL A O 1
ATOM 1705 N N . PHE A 1 239 ? 22.320 4.775 2.634 1.00 93.62 239 PHE A N 1
ATOM 1706 C CA . PHE A 1 239 ? 21.976 4.521 1.235 1.00 93.62 239 PHE A CA 1
ATOM 1707 C C . PHE A 1 239 ? 22.405 5.660 0.308 1.00 93.62 239 PHE A C 1
ATOM 1709 O O . PHE A 1 239 ? 22.838 5.384 -0.809 1.00 93.62 239 PHE A O 1
ATOM 1716 N N . THR A 1 240 ? 22.382 6.909 0.774 1.00 91.56 240 THR A N 1
ATOM 1717 C CA . THR A 1 240 ? 22.915 8.057 0.027 1.00 91.56 240 THR A CA 1
ATOM 1718 C C . THR A 1 240 ? 24.415 7.901 -0.189 1.00 91.56 240 THR A C 1
ATOM 1720 O O . THR A 1 240 ? 24.884 7.981 -1.323 1.00 91.56 240 THR A O 1
ATOM 1723 N N . MET A 1 241 ? 25.173 7.577 0.863 1.00 93.31 241 MET A N 1
ATOM 1724 C CA . MET A 1 241 ? 26.607 7.301 0.760 1.00 93.31 241 MET A CA 1
ATOM 1725 C C . MET A 1 241 ? 26.888 6.139 -0.206 1.00 93.31 241 MET A C 1
ATOM 1727 O O . MET A 1 241 ? 27.725 6.264 -1.102 1.00 93.31 241 MET A O 1
ATOM 1731 N N . ARG A 1 242 ? 26.155 5.023 -0.089 1.00 93.50 242 ARG A N 1
ATOM 1732 C CA . ARG A 1 242 ? 26.264 3.889 -1.026 1.00 93.50 242 ARG A CA 1
ATOM 1733 C C . ARG A 1 242 ? 25.928 4.295 -2.461 1.00 93.50 242 ARG A C 1
ATOM 1735 O O . ARG A 1 242 ? 26.630 3.878 -3.378 1.00 93.50 242 ARG A O 1
ATOM 1742 N N . GLY A 1 243 ? 24.912 5.133 -2.656 1.00 91.25 243 GLY A N 1
ATOM 1743 C CA . GLY A 1 243 ? 24.520 5.682 -3.953 1.00 91.25 243 GLY A CA 1
ATOM 1744 C C . GLY A 1 243 ? 25.607 6.563 -4.567 1.00 91.25 243 GLY A C 1
ATOM 1745 O O . GLY A 1 243 ? 25.910 6.423 -5.750 1.00 91.25 243 GLY A O 1
ATOM 1746 N N . VAL A 1 244 ? 26.272 7.402 -3.766 1.00 90.56 244 VAL A N 1
ATOM 1747 C CA . VAL A 1 244 ? 27.424 8.212 -4.202 1.00 90.56 244 VAL A CA 1
ATOM 1748 C C . VAL A 1 244 ? 28.589 7.320 -4.637 1.00 90.56 244 VAL A C 1
ATOM 1750 O O . VAL A 1 244 ? 29.164 7.537 -5.707 1.00 90.56 244 VAL A O 1
ATOM 1753 N N . LEU A 1 245 ? 28.920 6.286 -3.858 1.00 91.31 245 LEU A N 1
ATOM 1754 C CA . LEU A 1 245 ? 29.977 5.330 -4.210 1.00 91.31 245 LEU A CA 1
ATOM 1755 C C . LEU A 1 245 ? 29.627 4.530 -5.473 1.00 91.31 245 LEU A C 1
ATOM 1757 O O . LEU A 1 245 ? 30.474 4.351 -6.348 1.00 91.31 245 LEU A O 1
ATOM 1761 N N . HIS A 1 246 ? 28.375 4.088 -5.599 1.00 89.62 246 HIS A N 1
ATOM 1762 C CA . HIS A 1 246 ? 27.882 3.386 -6.780 1.00 89.62 246 HIS A CA 1
ATOM 1763 C C . HIS A 1 246 ? 27.936 4.276 -8.027 1.00 89.62 246 HIS A C 1
ATOM 1765 O O . HIS A 1 246 ? 28.478 3.859 -9.048 1.00 89.62 246 HIS A O 1
ATOM 1771 N N . ARG A 1 247 ? 27.490 5.535 -7.923 1.00 91.69 247 ARG A N 1
ATOM 1772 C CA . ARG A 1 247 ? 27.584 6.535 -8.996 1.00 91.69 247 ARG A CA 1
ATOM 1773 C C . ARG A 1 247 ? 29.021 6.701 -9.486 1.00 91.69 247 ARG A C 1
ATOM 1775 O O . ARG A 1 247 ? 29.235 6.726 -10.693 1.00 91.69 247 ARG A O 1
ATOM 1782 N N . ARG A 1 248 ? 30.005 6.784 -8.582 1.00 90.00 248 ARG A N 1
ATOM 1783 C CA . ARG A 1 248 ? 31.429 6.885 -8.958 1.00 90.00 248 ARG A CA 1
ATOM 1784 C C . ARG A 1 248 ? 31.899 5.661 -9.751 1.00 90.00 248 ARG A C 1
ATOM 1786 O O . ARG A 1 248 ? 32.543 5.823 -10.781 1.00 90.00 248 ARG A O 1
ATOM 1793 N N . ARG A 1 249 ? 31.533 4.450 -9.310 1.00 89.94 249 ARG A N 1
ATOM 1794 C CA . ARG A 1 249 ? 31.888 3.192 -9.996 1.00 89.94 249 ARG A CA 1
ATOM 1795 C C . ARG A 1 249 ? 31.243 3.075 -11.376 1.00 89.94 249 ARG A C 1
ATOM 1797 O O . ARG A 1 249 ? 31.910 2.680 -12.324 1.00 89.94 249 ARG A O 1
ATOM 1804 N N . VAL A 1 250 ? 29.960 3.417 -11.486 1.00 89.75 250 VAL A N 1
ATOM 1805 C CA . VAL A 1 250 ? 29.219 3.351 -12.753 1.00 89.75 250 VAL A CA 1
ATOM 1806 C C . VAL A 1 250 ? 29.731 4.405 -13.728 1.00 89.75 250 VAL A C 1
ATOM 1808 O O . VAL A 1 250 ? 29.980 4.069 -14.879 1.00 89.75 250 VAL A O 1
ATOM 1811 N N . ALA A 1 251 ? 29.975 5.642 -13.279 1.00 89.81 251 ALA A N 1
ATOM 1812 C CA . ALA A 1 251 ? 30.458 6.729 -14.136 1.00 89.81 251 ALA A CA 1
ATOM 1813 C C . ALA A 1 251 ? 31.759 6.379 -14.878 1.00 89.81 251 ALA A C 1
ATOM 1815 O O . ALA A 1 251 ? 31.924 6.793 -16.021 1.00 89.81 251 ALA A O 1
ATOM 1816 N N . ALA A 1 252 ? 32.639 5.579 -14.267 1.00 86.88 252 ALA A N 1
ATOM 1817 C CA . ALA A 1 252 ? 33.871 5.106 -14.899 1.00 86.88 252 ALA A CA 1
ATOM 1818 C C . ALA A 1 252 ? 33.632 4.150 -16.085 1.00 86.88 252 ALA A C 1
ATOM 1820 O O . ALA A 1 252 ? 34.512 3.991 -16.923 1.00 86.88 252 ALA A O 1
ATOM 1821 N N . ARG A 1 253 ? 32.457 3.511 -16.162 1.00 88.44 253 ARG A N 1
ATOM 1822 C CA . ARG A 1 253 ? 32.105 2.526 -17.197 1.00 88.44 253 ARG A CA 1
ATOM 1823 C C . ARG A 1 253 ? 31.154 3.070 -18.259 1.00 88.44 253 ARG A C 1
ATOM 1825 O O . ARG A 1 253 ? 31.188 2.575 -19.375 1.00 88.44 253 ARG A O 1
ATOM 1832 N N . VAL A 1 254 ? 30.364 4.106 -17.946 1.00 88.69 254 VAL A N 1
ATOM 1833 C CA . VAL A 1 254 ? 29.331 4.636 -18.861 1.00 88.69 254 VAL A CA 1
ATOM 1834 C C . VAL A 1 254 ? 29.899 5.000 -20.234 1.00 88.69 254 VAL A C 1
ATOM 1836 O O . VAL A 1 254 ? 29.277 4.672 -21.233 1.00 88.69 254 VAL A O 1
ATOM 1839 N N . ALA A 1 255 ? 31.067 5.648 -20.307 1.00 83.19 255 ALA A N 1
ATOM 1840 C CA . ALA A 1 255 ? 31.636 6.062 -21.595 1.00 83.19 255 ALA A CA 1
ATOM 1841 C C . ALA A 1 255 ? 31.945 4.869 -22.522 1.00 83.19 255 ALA A C 1
ATOM 1843 O O . ALA A 1 255 ? 31.797 4.985 -23.731 1.00 83.19 255 ALA A O 1
ATOM 1844 N N . ALA A 1 256 ? 32.307 3.708 -21.964 1.00 86.19 256 ALA A N 1
ATOM 1845 C CA . ALA A 1 256 ? 32.582 2.501 -22.745 1.00 86.19 256 ALA A CA 1
ATOM 1846 C C . ALA A 1 256 ? 31.314 1.864 -23.347 1.00 86.19 256 ALA A C 1
ATOM 1848 O O . ALA A 1 256 ? 31.414 1.047 -24.257 1.00 86.19 256 ALA A O 1
ATOM 1849 N N . GLU A 1 257 ? 30.125 2.232 -22.860 1.00 87.81 257 GLU A N 1
ATOM 1850 C CA . GLU A 1 257 ? 28.842 1.736 -23.374 1.00 87.81 257 GLU A CA 1
ATOM 1851 C C . GLU A 1 257 ? 28.392 2.470 -24.654 1.00 87.81 257 GLU A C 1
ATOM 1853 O O . GLU A 1 257 ? 27.448 2.028 -25.304 1.00 87.81 257 GLU A O 1
ATOM 1858 N N . TYR A 1 258 ? 29.075 3.559 -25.034 1.00 86.56 258 TYR A N 1
ATOM 1859 C CA . TYR A 1 258 ? 28.790 4.363 -26.227 1.00 86.56 258 TYR A CA 1
ATOM 1860 C C . TYR A 1 258 ? 30.006 4.376 -27.168 1.00 86.56 258 TYR A C 1
ATOM 1862 O O . TYR A 1 258 ? 30.791 5.329 -27.168 1.00 86.56 258 TYR A O 1
ATOM 1870 N N . PRO A 1 259 ? 30.212 3.302 -27.954 1.00 82.69 259 PRO A N 1
ATOM 1871 C CA . PRO A 1 259 ? 31.377 3.189 -28.821 1.00 82.69 259 PRO A CA 1
ATOM 1872 C C . PRO A 1 259 ? 31.367 4.271 -29.909 1.00 82.69 259 PRO A C 1
ATOM 1874 O O . PRO A 1 259 ? 30.353 4.502 -30.564 1.00 82.69 259 PRO A O 1
ATOM 1877 N N . GLY A 1 260 ? 32.519 4.912 -30.120 1.00 80.56 260 GLY A N 1
ATOM 1878 C CA . GLY A 1 260 ? 32.697 5.951 -31.141 1.00 80.56 260 GLY A CA 1
ATOM 1879 C C . GLY A 1 260 ? 32.292 7.364 -30.710 1.00 80.56 260 GLY A C 1
ATOM 1880 O O . GLY A 1 260 ? 32.437 8.292 -31.502 1.00 80.56 260 GLY A O 1
ATOM 1881 N N . GLU A 1 261 ? 31.827 7.554 -29.474 1.00 82.94 261 GLU A N 1
ATOM 1882 C CA . GLU A 1 261 ? 31.536 8.878 -28.922 1.00 82.94 261 GLU A CA 1
ATOM 1883 C C . GLU A 1 261 ? 32.697 9.418 -28.070 1.00 82.94 261 GLU A C 1
ATOM 1885 O O . GLU A 1 261 ? 33.384 8.668 -27.375 1.00 82.94 261 GLU A O 1
ATOM 1890 N N . THR A 1 262 ? 32.921 10.737 -28.105 1.00 82.56 262 THR A N 1
ATOM 1891 C CA . THR A 1 262 ? 33.962 11.390 -27.296 1.00 82.56 262 THR A CA 1
ATOM 1892 C C . THR A 1 262 ? 33.591 11.321 -25.810 1.00 82.56 262 THR A C 1
ATOM 1894 O O . THR A 1 262 ? 32.533 11.838 -25.442 1.00 82.56 262 THR A O 1
ATOM 1897 N N . PRO A 1 263 ? 34.436 10.742 -24.935 1.00 83.06 263 PRO A N 1
ATOM 1898 C CA . PRO A 1 263 ? 34.138 10.641 -23.509 1.00 83.06 263 PRO A CA 1
ATOM 1899 C C . PRO A 1 263 ? 33.929 12.010 -22.841 1.00 83.06 263 PRO A C 1
ATOM 1901 O O . PRO A 1 263 ? 34.762 12.905 -22.959 1.00 83.06 263 PRO A O 1
ATOM 1904 N N . ASP A 1 264 ? 32.846 12.147 -22.074 1.00 88.12 264 ASP A N 1
ATOM 1905 C CA . ASP A 1 264 ? 32.498 13.325 -21.272 1.00 88.12 264 ASP A CA 1
ATOM 1906 C C . ASP A 1 264 ? 32.234 12.893 -19.818 1.00 88.12 264 ASP A C 1
ATOM 1908 O O . ASP A 1 264 ? 31.240 12.239 -19.474 1.00 88.12 264 ASP A O 1
ATOM 1912 N N . ALA A 1 265 ? 33.138 13.287 -18.920 1.00 89.06 265 ALA A N 1
ATOM 1913 C CA . ALA A 1 265 ? 33.064 12.917 -17.513 1.00 89.06 265 ALA A CA 1
ATOM 1914 C C . ALA A 1 265 ? 31.791 13.438 -16.818 1.00 89.06 265 ALA A C 1
ATOM 1916 O O . ALA A 1 265 ? 31.227 12.736 -15.972 1.00 89.06 265 ALA A O 1
ATOM 1917 N N . ASP A 1 266 ? 31.308 14.634 -17.163 1.00 89.94 266 ASP A N 1
ATOM 1918 C CA . ASP A 1 266 ? 30.080 15.194 -16.597 1.00 89.94 266 ASP A CA 1
ATOM 1919 C C . ASP A 1 266 ? 28.848 14.447 -17.081 1.00 89.94 266 ASP A C 1
ATOM 1921 O O . ASP A 1 266 ? 27.951 14.129 -16.289 1.00 89.94 266 ASP A O 1
ATOM 1925 N N . ARG A 1 267 ? 28.818 14.103 -18.367 1.00 90.81 267 ARG A N 1
ATOM 1926 C CA . ARG A 1 267 ? 27.743 13.299 -18.943 1.00 90.81 267 ARG A CA 1
ATOM 1927 C C . ARG A 1 267 ? 27.669 11.918 -18.302 1.00 90.81 267 ARG A C 1
ATOM 1929 O O . ARG A 1 267 ? 26.602 11.534 -17.814 1.00 90.81 267 ARG A O 1
ATOM 1936 N N . SER A 1 268 ? 28.802 11.225 -18.196 1.00 93.12 268 SER A N 1
ATOM 1937 C CA . SER A 1 268 ? 28.903 9.942 -17.493 1.00 93.12 268 SER A CA 1
ATOM 1938 C C . SER A 1 268 ? 28.436 10.047 -16.040 1.00 93.12 268 SER A C 1
ATOM 1940 O O . SER A 1 268 ? 27.689 9.191 -15.564 1.00 93.12 268 SER A O 1
ATOM 1942 N N . ARG A 1 269 ? 28.803 11.126 -15.332 1.00 92.56 269 ARG A N 1
ATOM 1943 C CA . ARG A 1 269 ? 28.358 11.386 -13.953 1.00 92.56 269 ARG A CA 1
ATOM 1944 C C . ARG A 1 269 ? 26.848 11.593 -13.834 1.00 92.56 269 ARG A C 1
ATOM 1946 O O . ARG A 1 269 ? 26.298 11.195 -12.803 1.00 92.56 269 ARG A O 1
ATOM 1953 N N . ARG A 1 270 ? 26.192 12.233 -14.812 1.00 92.94 270 ARG A N 1
ATOM 1954 C CA . ARG A 1 270 ? 24.729 12.433 -14.826 1.00 92.94 270 ARG A CA 1
ATOM 1955 C C . ARG A 1 270 ? 23.986 11.124 -15.082 1.00 92.94 270 ARG A C 1
ATOM 1957 O O . ARG A 1 270 ? 23.090 10.790 -14.314 1.00 92.94 270 ARG A O 1
ATOM 1964 N N . ILE A 1 271 ? 24.416 10.348 -16.078 1.00 94.69 271 ILE A N 1
ATOM 1965 C CA . ILE A 1 271 ? 23.831 9.035 -16.407 1.00 94.69 271 ILE A CA 1
ATOM 1966 C C . ILE A 1 271 ? 23.992 8.070 -15.227 1.00 94.69 271 ILE A C 1
ATOM 1968 O O . ILE A 1 271 ? 23.029 7.453 -14.777 1.00 94.69 271 ILE A O 1
ATOM 1972 N N . ALA A 1 272 ? 25.196 7.999 -14.654 1.00 95.19 272 ALA A N 1
ATOM 1973 C CA . ALA A 1 272 ? 25.455 7.199 -13.462 1.00 95.19 272 ALA A CA 1
ATOM 1974 C C . ALA A 1 272 ? 24.634 7.666 -12.252 1.00 95.19 272 ALA A C 1
ATOM 1976 O O . ALA A 1 272 ? 24.222 6.845 -11.437 1.00 95.19 272 ALA A O 1
ATOM 1977 N N . GLY A 1 273 ? 24.381 8.974 -12.134 1.00 94.69 273 GLY A N 1
ATOM 1978 C CA . GLY A 1 273 ? 23.493 9.536 -11.118 1.00 94.69 273 GLY A CA 1
ATOM 1979 C C . GLY A 1 273 ? 22.053 9.055 -11.281 1.00 94.69 273 GLY A C 1
ATOM 1980 O O . GLY A 1 273 ? 21.461 8.605 -10.305 1.00 94.69 273 GLY A O 1
ATOM 1981 N N . ALA A 1 274 ? 21.525 9.067 -12.507 1.00 95.00 274 ALA A N 1
ATOM 1982 C CA . ALA A 1 274 ? 20.190 8.552 -12.808 1.00 95.00 274 ALA A CA 1
ATOM 1983 C C . ALA A 1 274 ? 20.071 7.047 -12.517 1.00 95.00 274 ALA A C 1
ATOM 1985 O O . ALA A 1 274 ? 19.122 6.633 -11.860 1.00 95.00 274 ALA A O 1
ATOM 1986 N N . ARG A 1 275 ? 21.067 6.234 -12.902 1.00 95.12 275 ARG A N 1
ATOM 1987 C CA . ARG A 1 275 ? 21.110 4.794 -12.567 1.00 95.12 275 ARG A CA 1
ATOM 1988 C C . ARG A 1 275 ? 21.193 4.545 -11.059 1.00 95.12 275 ARG A C 1
ATOM 1990 O O . ARG A 1 275 ? 20.495 3.683 -10.537 1.00 95.12 275 ARG A O 1
ATOM 1997 N N . ALA A 1 276 ? 22.009 5.318 -10.339 1.00 93.69 276 ALA A N 1
ATOM 1998 C CA . ALA A 1 276 ? 22.124 5.203 -8.885 1.00 93.69 276 ALA A CA 1
ATOM 1999 C C . ALA A 1 276 ? 20.822 5.597 -8.169 1.00 93.69 276 ALA A C 1
ATOM 2001 O O . ALA A 1 276 ? 20.404 4.909 -7.239 1.00 93.69 276 ALA A O 1
ATOM 2002 N N . ALA A 1 277 ? 20.162 6.668 -8.619 1.00 91.44 277 ALA A N 1
ATOM 2003 C CA . ALA A 1 277 ? 18.854 7.074 -8.113 1.00 91.44 277 ALA A CA 1
ATOM 2004 C C . ALA A 1 277 ? 17.778 6.025 -8.430 1.00 91.44 277 ALA A C 1
ATOM 2006 O O . ALA A 1 277 ? 16.973 5.692 -7.563 1.00 91.44 277 ALA A O 1
ATOM 2007 N N . ALA A 1 278 ? 17.805 5.445 -9.633 1.00 92.25 278 ALA A N 1
ATOM 2008 C CA . ALA A 1 278 ? 16.918 4.355 -10.006 1.00 92.25 278 ALA A CA 1
ATOM 2009 C C . ALA A 1 278 ? 17.109 3.141 -9.096 1.00 92.25 278 ALA A C 1
ATOM 2011 O O . ALA A 1 278 ? 16.127 2.645 -8.551 1.00 92.25 278 ALA A O 1
ATOM 2012 N N . ALA A 1 279 ? 18.347 2.697 -8.864 1.00 91.06 279 ALA A N 1
ATOM 2013 C CA . ALA A 1 279 ? 18.668 1.576 -7.976 1.00 91.06 279 ALA A CA 1
ATOM 2014 C C . ALA A 1 279 ? 18.284 1.830 -6.506 1.00 91.06 279 ALA A C 1
ATOM 2016 O O . ALA A 1 279 ? 18.016 0.889 -5.760 1.00 91.06 279 ALA A O 1
ATOM 2017 N N . LEU A 1 280 ? 18.214 3.094 -6.068 1.00 89.25 280 LEU A N 1
ATOM 2018 C CA . LEU A 1 280 ? 17.813 3.430 -4.701 1.00 89.25 280 LEU A CA 1
ATOM 2019 C C . LEU A 1 280 ? 16.383 2.970 -4.389 1.00 89.25 280 LEU A C 1
ATOM 2021 O O . LEU A 1 280 ? 16.101 2.598 -3.251 1.00 89.25 280 LEU A O 1
ATOM 2025 N N . THR A 1 281 ? 15.490 2.922 -5.378 1.00 87.12 281 THR A N 1
ATOM 2026 C CA . THR A 1 281 ? 14.118 2.421 -5.178 1.00 87.12 281 THR A CA 1
ATOM 2027 C C . THR A 1 281 ? 14.080 0.962 -4.711 1.00 87.12 281 THR A C 1
ATOM 2029 O O . THR A 1 281 ? 13.184 0.578 -3.958 1.00 87.12 281 THR A O 1
ATOM 2032 N N . ASP A 1 282 ? 15.113 0.168 -5.020 1.00 88.50 282 ASP A N 1
ATOM 2033 C CA . ASP A 1 282 ? 15.206 -1.222 -4.574 1.00 88.50 282 ASP A CA 1
ATOM 2034 C C . ASP A 1 282 ? 15.456 -1.358 -3.065 1.00 88.50 282 ASP A C 1
ATOM 2036 O O . ASP A 1 282 ? 15.230 -2.439 -2.504 1.00 88.50 282 ASP A O 1
ATOM 2040 N N . SER A 1 283 ? 15.864 -0.262 -2.411 1.00 89.88 283 SER A N 1
ATOM 2041 C CA . SER A 1 283 ? 16.065 -0.159 -0.962 1.00 89.88 283 SER A CA 1
ATOM 2042 C C . SER A 1 283 ? 14.781 0.103 -0.170 1.00 89.88 283 SER A C 1
ATOM 2044 O O . SER A 1 283 ? 14.796 -0.055 1.050 1.00 89.88 283 SER A O 1
ATOM 2046 N N . ALA A 1 284 ? 13.660 0.429 -0.828 1.00 89.38 284 ALA A N 1
ATOM 2047 C CA . ALA A 1 284 ? 12.397 0.761 -0.161 1.00 89.38 284 ALA A CA 1
ATOM 2048 C C . ALA A 1 284 ? 11.941 -0.264 0.904 1.00 89.38 284 ALA A C 1
ATOM 2050 O O . ALA A 1 284 ? 11.495 0.166 1.972 1.00 89.38 284 ALA A O 1
ATOM 2051 N N . PRO A 1 285 ? 12.098 -1.595 0.713 1.00 92.94 285 PRO A N 1
ATOM 2052 C CA . PRO A 1 285 ? 11.766 -2.554 1.764 1.00 92.94 285 PRO A CA 1
ATOM 2053 C C . PRO A 1 285 ? 12.538 -2.321 3.067 1.00 92.94 285 PRO A C 1
ATOM 2055 O O . PRO A 1 285 ? 11.944 -2.448 4.131 1.00 92.94 285 PRO A O 1
ATOM 2058 N N . TRP A 1 286 ? 13.816 -1.928 3.016 1.00 93.31 286 TRP A N 1
ATOM 2059 C CA . TRP A 1 286 ? 14.604 -1.660 4.226 1.00 93.31 286 TRP A CA 1
ATOM 2060 C C . TRP A 1 286 ? 14.017 -0.518 5.050 1.00 93.31 286 TRP A C 1
ATOM 2062 O O . TRP A 1 286 ? 13.899 -0.652 6.262 1.00 93.31 286 TRP A O 1
ATOM 2072 N N . PHE A 1 287 ? 13.567 0.560 4.404 1.00 93.75 287 PHE A N 1
ATOM 2073 C CA . PHE A 1 287 ? 12.885 1.651 5.102 1.00 93.75 287 PHE A CA 1
ATOM 2074 C C . PHE A 1 287 ? 11.591 1.173 5.765 1.00 93.75 287 PHE A C 1
ATOM 2076 O O . PHE A 1 287 ? 11.374 1.440 6.945 1.00 93.75 287 PHE A O 1
ATOM 2083 N N . VAL A 1 288 ? 10.766 0.406 5.045 1.00 94.50 288 VAL A N 1
ATOM 2084 C CA . VAL A 1 288 ? 9.523 -0.156 5.597 1.00 94.50 288 VAL A CA 1
ATOM 2085 C C . VAL A 1 288 ? 9.809 -1.080 6.783 1.00 94.50 288 VAL A C 1
ATOM 2087 O O . VAL A 1 288 ? 9.168 -0.945 7.823 1.00 94.50 288 VAL A O 1
ATOM 2090 N N . ALA A 1 289 ? 10.787 -1.982 6.666 1.00 94.62 289 ALA A N 1
ATOM 2091 C CA . ALA A 1 289 ? 11.172 -2.896 7.738 1.00 94.62 289 ALA A CA 1
ATOM 2092 C C . ALA A 1 289 ? 11.667 -2.158 8.977 1.00 94.62 289 ALA A C 1
ATOM 2094 O O . ALA A 1 289 ? 11.248 -2.476 10.086 1.00 94.62 289 ALA A O 1
ATOM 2095 N N . SER A 1 290 ? 12.552 -1.181 8.797 1.00 95.06 290 SER A N 1
ATOM 2096 C CA . SER A 1 290 ? 13.173 -0.484 9.914 1.00 95.06 290 SER A CA 1
ATOM 2097 C C . SER A 1 290 ? 12.198 0.439 10.628 1.00 95.06 290 SER A C 1
ATOM 2099 O O . SER A 1 290 ? 12.152 0.405 11.852 1.00 95.06 290 SER A O 1
ATOM 2101 N N . VAL A 1 291 ? 11.365 1.191 9.899 1.00 95.00 291 VAL A N 1
ATOM 2102 C CA . VAL A 1 291 ? 10.319 2.021 10.520 1.00 95.00 291 VAL A CA 1
ATOM 2103 C C . VAL A 1 291 ? 9.275 1.138 11.201 1.00 95.00 291 VAL A C 1
ATOM 2105 O O . VAL A 1 291 ? 8.917 1.397 12.344 1.00 95.00 291 VAL A O 1
ATOM 2108 N N . SER A 1 292 ? 8.826 0.054 10.557 1.00 96.44 292 SER A N 1
ATOM 2109 C CA . SER A 1 292 ? 7.871 -0.878 11.167 1.00 96.44 292 SER A CA 1
ATOM 2110 C C . SER A 1 292 ? 8.436 -1.556 12.417 1.00 96.44 292 SER A C 1
ATOM 2112 O O . SER A 1 292 ? 7.729 -1.672 13.415 1.00 96.44 292 SER A O 1
ATOM 2114 N N . GLY A 1 293 ? 9.678 -2.041 12.360 1.00 95.81 293 GLY A N 1
ATOM 2115 C CA . GLY A 1 293 ? 10.336 -2.726 13.469 1.00 95.81 293 GLY A CA 1
ATOM 2116 C C . GLY A 1 293 ? 10.601 -1.782 14.637 1.00 95.81 293 GLY A C 1
ATOM 2117 O O . GLY A 1 293 ? 10.247 -2.103 15.768 1.00 95.81 293 GLY A O 1
ATOM 2118 N N . ALA A 1 294 ? 11.138 -0.589 14.360 1.00 95.94 294 ALA A N 1
ATOM 2119 C CA . ALA A 1 294 ? 11.335 0.447 15.368 1.00 95.94 294 ALA A CA 1
ATOM 2120 C C . ALA A 1 294 ? 10.004 0.872 15.997 1.00 95.94 294 ALA A C 1
ATOM 2122 O O . ALA A 1 294 ? 9.910 0.935 17.215 1.00 95.94 294 ALA A O 1
ATOM 2123 N N . ASN A 1 295 ? 8.953 1.080 15.199 1.00 95.12 295 ASN A N 1
ATOM 2124 C CA . ASN A 1 295 ? 7.635 1.441 15.713 1.00 95.12 295 ASN A CA 1
ATOM 2125 C C . ASN A 1 295 ? 7.041 0.352 16.619 1.00 95.12 295 ASN A C 1
ATOM 2127 O O . ASN A 1 295 ? 6.474 0.670 17.659 1.00 95.12 295 ASN A O 1
ATOM 2131 N N . LEU A 1 296 ? 7.170 -0.926 16.250 1.00 95.38 296 LEU A N 1
ATOM 2132 C CA . LEU A 1 296 ? 6.689 -2.030 17.082 1.00 95.38 296 LEU A CA 1
ATOM 2133 C C . LEU A 1 296 ? 7.446 -2.097 18.417 1.00 95.38 296 LEU A C 1
ATOM 2135 O O . LEU A 1 296 ? 6.817 -2.192 19.467 1.00 95.38 296 LEU A O 1
ATOM 2139 N N . LEU A 1 297 ? 8.781 -2.023 18.381 1.00 96.50 297 LEU A N 1
ATOM 2140 C CA . LEU A 1 297 ? 9.625 -2.113 19.576 1.00 96.50 297 LEU A CA 1
ATOM 2141 C C . LEU A 1 297 ? 9.443 -0.906 20.499 1.00 96.50 297 LEU A C 1
ATOM 2143 O O . LEU A 1 297 ? 9.171 -1.067 21.687 1.00 96.50 297 LEU A O 1
ATOM 2147 N N . LEU A 1 298 ? 9.560 0.301 19.948 1.00 95.19 298 LEU A N 1
ATOM 2148 C CA . LEU A 1 298 ? 9.410 1.536 20.706 1.00 95.19 298 LEU A CA 1
ATOM 2149 C C . LEU A 1 298 ? 7.967 1.710 21.191 1.00 95.19 298 LEU A C 1
ATOM 2151 O O . LEU A 1 298 ? 7.757 2.120 22.325 1.00 95.19 298 LEU A O 1
ATOM 2155 N N . GLY A 1 299 ? 6.972 1.329 20.383 1.00 93.62 299 GLY A N 1
ATOM 2156 C CA . GLY A 1 299 ? 5.567 1.313 20.786 1.00 93.62 299 GLY A CA 1
ATOM 2157 C C . GLY A 1 299 ? 5.299 0.344 21.939 1.00 93.62 299 GLY A C 1
ATOM 2158 O O . GLY A 1 299 ? 4.644 0.717 22.909 1.00 93.62 299 GLY A O 1
ATOM 2159 N N . ALA A 1 300 ? 5.843 -0.875 21.893 1.00 94.88 300 ALA A N 1
ATOM 2160 C CA . ALA A 1 300 ? 5.748 -1.812 23.014 1.00 94.88 300 ALA A CA 1
ATOM 2161 C C . ALA A 1 300 ? 6.415 -1.250 24.283 1.00 94.88 300 ALA A C 1
ATOM 2163 O O . ALA A 1 300 ? 5.845 -1.353 25.367 1.00 94.88 300 ALA A O 1
ATOM 2164 N N . GLY A 1 301 ? 7.574 -0.596 24.139 1.00 94.81 301 GLY A N 1
ATOM 2165 C CA . GLY A 1 301 ? 8.247 0.115 25.228 1.00 94.81 301 GLY A CA 1
ATOM 2166 C C . GLY A 1 301 ? 7.411 1.260 25.804 1.00 94.81 301 GLY A C 1
ATOM 2167 O O . GLY A 1 301 ? 7.293 1.370 27.019 1.00 94.81 301 GLY A O 1
ATOM 2168 N N . ALA A 1 302 ? 6.767 2.062 24.953 1.00 92.50 302 ALA A N 1
ATOM 2169 C CA . ALA A 1 302 ? 5.856 3.129 25.362 1.00 92.50 302 ALA A CA 1
ATOM 2170 C C . ALA A 1 302 ? 4.644 2.594 26.136 1.00 92.50 302 ALA A C 1
ATOM 2172 O O . ALA A 1 302 ? 4.277 3.149 27.170 1.00 92.50 302 ALA A O 1
ATOM 2173 N N . LEU A 1 303 ? 4.047 1.494 25.669 1.00 92.75 303 LEU A N 1
ATOM 2174 C CA . LEU A 1 303 ? 2.926 0.851 26.351 1.00 92.75 303 LEU A CA 1
ATOM 2175 C C . LEU A 1 303 ? 3.340 0.298 27.721 1.00 92.75 303 LEU A C 1
ATOM 2177 O O . LEU A 1 303 ? 2.668 0.557 28.718 1.00 92.75 303 LEU A O 1
ATOM 2181 N N . ALA A 1 304 ? 4.462 -0.424 27.779 1.00 94.06 304 ALA A N 1
ATOM 2182 C CA . ALA A 1 304 ? 4.998 -0.962 29.025 1.00 94.06 304 ALA A CA 1
ATOM 2183 C C . ALA A 1 304 ? 5.372 0.159 30.009 1.00 94.06 304 ALA A C 1
ATOM 2185 O O . ALA A 1 304 ? 4.993 0.098 31.175 1.00 94.06 304 ALA A O 1
ATOM 2186 N N . GLY A 1 305 ? 6.050 1.208 29.535 1.00 92.06 305 GLY A N 1
ATOM 2187 C CA . GLY A 1 305 ? 6.424 2.377 30.332 1.00 92.06 305 GLY A CA 1
ATOM 2188 C C . GLY A 1 305 ? 5.212 3.100 30.917 1.00 92.06 305 GLY A C 1
ATOM 2189 O O . GLY A 1 305 ? 5.205 3.425 32.106 1.00 92.06 305 GLY A O 1
ATOM 2190 N N . ALA A 1 306 ? 4.151 3.269 30.124 1.00 90.50 306 ALA A N 1
ATOM 2191 C CA . ALA A 1 306 ? 2.903 3.878 30.571 1.00 90.50 306 ALA A CA 1
ATOM 2192 C C . ALA A 1 306 ? 2.186 3.045 31.645 1.00 90.50 306 ALA A C 1
ATOM 2194 O O . ALA A 1 306 ? 1.721 3.599 32.639 1.00 90.50 306 ALA A O 1
ATOM 2195 N N . TRP A 1 307 ? 2.097 1.723 31.463 1.00 90.56 307 TRP A N 1
ATOM 2196 C CA . TRP A 1 307 ? 1.398 0.834 32.397 1.00 90.56 307 TRP A CA 1
ATOM 2197 C C . TRP A 1 307 ? 2.169 0.572 33.689 1.00 90.56 307 TRP A C 1
ATOM 2199 O O . TRP A 1 307 ? 1.553 0.509 34.748 1.00 90.56 307 TRP A O 1
ATOM 2209 N N . LEU A 1 308 ? 3.493 0.421 33.613 1.00 92.00 308 LEU A N 1
ATOM 2210 C CA . LEU A 1 308 ? 4.324 0.122 34.779 1.00 92.00 308 LEU A CA 1
ATOM 2211 C C . LEU A 1 308 ? 4.541 1.350 35.662 1.00 92.00 308 LEU A C 1
ATOM 2213 O O . LEU A 1 308 ? 4.509 1.228 36.882 1.00 92.00 308 LEU A O 1
ATOM 2217 N N . SER A 1 309 ? 4.771 2.522 35.062 1.00 90.44 309 SER A N 1
ATOM 2218 C CA . SER A 1 309 ? 5.040 3.735 35.841 1.00 90.44 309 SER A CA 1
ATOM 2219 C C . SER A 1 309 ? 3.761 4.469 36.244 1.00 90.44 309 SER A C 1
ATOM 2221 O O . SER A 1 309 ? 3.721 5.091 37.300 1.00 90.44 309 SER A O 1
ATOM 2223 N N . GLY A 1 310 ? 2.718 4.441 35.405 1.00 87.06 310 GLY A N 1
ATOM 2224 C CA . GLY A 1 310 ? 1.543 5.300 35.567 1.00 87.06 310 GLY A CA 1
ATOM 2225 C C . GLY A 1 310 ? 1.845 6.800 35.423 1.00 87.06 310 GLY A C 1
ATOM 2226 O O . GLY A 1 310 ? 0.952 7.615 35.662 1.00 87.06 310 GLY A O 1
ATOM 2227 N N . GLN A 1 311 ? 3.072 7.153 35.022 1.00 88.25 311 GLN A N 1
ATOM 2228 C CA . GLN A 1 311 ? 3.609 8.510 34.925 1.00 88.25 311 GLN A CA 1
ATOM 2229 C C . GLN A 1 311 ? 4.062 8.818 33.495 1.00 88.25 311 GLN A C 1
ATOM 2231 O O . GLN A 1 311 ? 4.371 7.919 32.709 1.00 88.25 311 GLN A O 1
ATOM 2236 N N . VAL A 1 312 ? 4.123 10.104 33.148 1.00 88.12 312 VAL A N 1
ATOM 2237 C CA . VAL A 1 312 ? 4.707 10.557 31.875 1.00 88.12 312 VAL A CA 1
ATOM 2238 C C . VAL A 1 312 ? 6.219 10.259 31.824 1.00 88.12 312 VAL A C 1
ATOM 2240 O O . VAL A 1 312 ? 6.844 10.174 32.883 1.00 88.12 312 VAL A O 1
ATOM 2243 N N . PRO A 1 313 ? 6.832 10.113 30.630 1.00 88.94 313 PRO A N 1
ATOM 2244 C CA . PRO A 1 313 ? 8.241 9.727 30.486 1.00 88.94 313 PRO A CA 1
ATOM 2245 C C . PRO A 1 313 ? 9.230 10.518 31.351 1.00 88.94 313 PRO A C 1
ATOM 2247 O O . PRO A 1 313 ? 10.092 9.921 31.994 1.00 88.94 313 PRO A O 1
ATOM 2250 N N . GLY A 1 314 ? 9.101 11.850 31.393 1.00 86.19 314 GLY A N 1
ATOM 2251 C CA . GLY A 1 314 ? 9.999 12.702 32.179 1.00 86.19 314 GLY A CA 1
ATOM 2252 C C . GLY A 1 314 ? 9.922 12.452 33.688 1.00 86.19 314 GLY A C 1
ATOM 2253 O O . GLY A 1 314 ? 10.939 12.492 34.376 1.00 86.19 314 GLY A O 1
ATOM 2254 N N . ASP A 1 315 ? 8.730 12.133 34.189 1.00 88.25 315 ASP A N 1
ATOM 2255 C CA . ASP A 1 315 ? 8.483 11.890 35.611 1.00 88.25 315 ASP A CA 1
ATOM 2256 C C . ASP A 1 315 ? 8.843 10.460 36.005 1.00 88.25 315 ASP A C 1
ATOM 2258 O O . ASP A 1 315 ? 9.392 10.238 37.080 1.00 88.25 315 ASP A O 1
ATOM 2262 N N . ALA A 1 316 ? 8.611 9.499 35.110 1.00 89.56 316 ALA A N 1
ATOM 2263 C CA . ALA A 1 316 ? 9.035 8.115 35.288 1.00 89.56 316 ALA A CA 1
ATOM 2264 C C . ALA A 1 316 ? 10.568 7.968 35.346 1.00 89.56 316 ALA A C 1
ATOM 2266 O O . ALA A 1 316 ? 11.073 7.043 35.977 1.00 89.56 316 ALA A O 1
ATOM 2267 N N . ALA A 1 317 ? 11.308 8.870 34.692 1.00 88.56 317 ALA A N 1
ATOM 2268 C CA . ALA A 1 317 ? 12.770 8.898 34.711 1.00 88.56 317 ALA A CA 1
ATOM 2269 C C . ALA A 1 317 ? 13.359 9.712 35.881 1.00 88.56 317 ALA A C 1
ATOM 2271 O O . ALA A 1 317 ? 14.579 9.709 36.075 1.00 88.56 317 ALA A O 1
ATOM 2272 N N . ARG A 1 318 ? 12.516 10.408 36.654 1.00 86.62 318 ARG A N 1
ATOM 2273 C CA . ARG A 1 318 ? 12.938 11.267 37.763 1.00 86.62 318 ARG A CA 1
ATOM 2274 C C . ARG A 1 318 ? 13.600 10.436 38.861 1.00 86.62 318 ARG A C 1
ATOM 2276 O O . ARG A 1 318 ? 13.067 9.414 39.285 1.00 86.62 318 ARG A O 1
ATOM 2283 N N . GLY A 1 319 ? 14.766 10.880 39.327 1.00 80.56 319 GLY A N 1
ATOM 2284 C CA . GLY A 1 319 ? 15.566 10.139 40.314 1.00 80.56 319 GLY A CA 1
ATOM 2285 C C . GLY A 1 319 ? 16.406 8.999 39.722 1.00 80.56 319 GLY A C 1
ATOM 2286 O O . GLY A 1 319 ? 17.108 8.315 40.463 1.00 80.56 319 GLY A O 1
ATOM 2287 N N . GLY A 1 320 ? 16.363 8.806 38.398 1.00 86.25 320 GLY A N 1
ATOM 2288 C CA . GLY A 1 320 ? 17.318 7.984 37.660 1.00 86.25 320 GLY A CA 1
ATOM 2289 C C . GLY A 1 320 ? 18.587 8.756 37.280 1.00 86.25 320 GLY A C 1
ATOM 2290 O O . GLY A 1 320 ? 18.952 9.762 37.885 1.00 86.25 320 GLY A O 1
ATOM 2291 N N . HIS A 1 321 ? 19.278 8.290 36.237 1.00 88.25 321 HIS A N 1
ATOM 2292 C CA . HIS A 1 321 ? 20.467 8.972 35.725 1.00 88.25 321 HIS A CA 1
ATOM 2293 C C . HIS A 1 321 ? 20.091 10.330 35.083 1.00 88.25 321 HIS A C 1
ATOM 2295 O O . HIS A 1 321 ? 19.199 10.343 34.230 1.00 88.25 321 HIS A O 1
ATOM 2301 N N . PRO A 1 322 ? 20.791 11.451 35.366 1.00 89.25 322 PRO A N 1
ATOM 2302 C CA . PRO A 1 322 ? 20.411 12.786 34.871 1.00 89.25 322 PRO A CA 1
ATOM 2303 C C . PRO A 1 322 ? 20.265 12.888 33.344 1.00 89.25 322 PRO A C 1
ATOM 2305 O O . PRO A 1 322 ? 19.377 13.571 32.832 1.00 89.25 322 PRO A O 1
ATOM 2308 N N . LEU A 1 323 ? 21.112 12.167 32.596 1.00 90.31 323 LEU A N 1
ATOM 2309 C CA . LEU A 1 323 ? 21.003 12.094 31.132 1.00 90.31 323 LEU A CA 1
ATOM 2310 C C . LEU A 1 323 ? 19.715 11.406 30.663 1.00 90.31 323 LEU A C 1
ATOM 2312 O O . LEU A 1 323 ? 19.145 11.827 29.663 1.00 90.31 323 LEU A O 1
ATOM 2316 N N . LEU A 1 324 ? 19.256 10.366 31.367 1.00 89.25 324 LEU A N 1
ATOM 2317 C CA . LEU A 1 324 ? 18.031 9.645 31.015 1.00 89.25 324 LEU A CA 1
ATOM 2318 C C . LEU A 1 324 ? 16.808 10.528 31.256 1.00 89.25 324 LEU A C 1
ATOM 2320 O O . LEU A 1 324 ? 15.942 10.610 30.391 1.00 89.25 324 LEU A O 1
ATOM 2324 N N . GLU A 1 325 ? 16.768 11.219 32.396 1.00 89.19 325 GLU A N 1
ATOM 2325 C CA . GLU A 1 325 ? 15.698 12.164 32.713 1.00 89.19 325 GLU A CA 1
ATOM 2326 C C . GLU A 1 325 ? 15.631 13.297 31.683 1.00 89.19 325 GLU A C 1
ATOM 2328 O O . GLU A 1 325 ? 14.566 13.580 31.130 1.00 89.19 325 GLU A O 1
ATOM 2333 N N . THR A 1 326 ? 16.780 13.897 31.363 1.00 91.19 326 THR A N 1
ATOM 2334 C CA . THR A 1 326 ? 16.865 14.983 30.377 1.00 91.19 326 THR A CA 1
ATOM 2335 C C . THR A 1 326 ? 16.449 14.501 28.988 1.00 91.19 326 THR A C 1
ATOM 2337 O O . THR A 1 326 ? 15.670 15.169 28.311 1.00 91.19 326 THR A O 1
ATOM 2340 N N . ALA A 1 327 ? 16.913 13.319 28.569 1.00 91.25 327 ALA A N 1
ATOM 2341 C CA . ALA A 1 327 ? 16.542 12.733 27.286 1.00 91.25 327 ALA A CA 1
ATOM 2342 C C . ALA A 1 327 ? 15.047 12.386 27.214 1.00 91.25 327 ALA A C 1
ATOM 2344 O O . ALA A 1 327 ? 14.423 12.641 26.189 1.00 91.25 327 ALA A O 1
ATOM 2345 N N . ALA A 1 328 ? 14.459 11.844 28.286 1.00 89.75 328 ALA A N 1
ATOM 2346 C CA . ALA A 1 328 ? 13.040 11.497 28.339 1.00 89.75 328 ALA A CA 1
ATOM 2347 C C . ALA A 1 328 ? 12.144 12.741 28.236 1.00 89.75 328 ALA A C 1
ATOM 2349 O O . ALA A 1 328 ? 11.191 12.742 27.455 1.00 89.75 328 ALA A O 1
ATOM 2350 N N . ARG A 1 329 ? 12.486 13.815 28.963 1.00 88.94 329 ARG A N 1
ATOM 2351 C CA . ARG A 1 329 ? 11.796 15.113 28.874 1.00 88.94 329 ARG A CA 1
ATOM 2352 C C . ARG A 1 329 ? 11.935 15.723 27.477 1.00 88.94 329 ARG A C 1
ATOM 2354 O O . ARG A 1 329 ? 10.932 16.005 26.830 1.00 88.94 329 ARG A O 1
ATOM 2361 N N . ALA A 1 330 ? 13.161 15.815 26.960 1.00 91.50 330 ALA A N 1
ATOM 2362 C CA . ALA A 1 330 ? 13.416 16.364 25.629 1.00 91.50 330 ALA A CA 1
ATOM 2363 C C . ALA A 1 330 ? 12.694 15.577 24.522 1.00 91.50 330 ALA A C 1
ATOM 2365 O O . ALA A 1 330 ? 12.148 16.171 23.593 1.00 91.50 330 ALA A O 1
ATOM 2366 N N . ALA A 1 331 ? 12.660 14.244 24.618 1.00 91.81 331 ALA A N 1
ATOM 2367 C CA . ALA A 1 331 ? 11.964 13.399 23.657 1.00 91.81 331 ALA A CA 1
ATOM 2368 C C . ALA A 1 331 ? 10.443 13.594 23.714 1.00 91.81 331 ALA A C 1
ATOM 2370 O O . ALA A 1 331 ? 9.807 13.674 22.664 1.00 91.81 331 ALA A O 1
ATOM 2371 N N . GLN A 1 332 ? 9.864 13.694 24.914 1.00 88.75 332 GLN A N 1
ATOM 2372 C CA . GLN A 1 332 ? 8.440 13.974 25.115 1.00 88.75 332 GLN A CA 1
ATOM 2373 C C . GLN A 1 332 ? 8.039 15.328 24.508 1.00 88.75 332 GLN A C 1
ATOM 2375 O O . GLN A 1 332 ? 7.053 15.406 23.767 1.00 88.75 332 GLN A O 1
ATOM 2380 N N . ASP A 1 333 ? 8.820 16.376 24.773 1.00 86.69 333 ASP A N 1
ATOM 2381 C CA . ASP A 1 333 ? 8.544 17.731 24.292 1.00 86.69 333 ASP A CA 1
ATOM 2382 C C . ASP A 1 333 ? 8.700 17.819 22.770 1.00 86.69 333 ASP A C 1
ATOM 2384 O O . ASP A 1 333 ? 7.785 18.251 22.063 1.00 86.69 333 ASP A O 1
ATOM 2388 N N . ALA A 1 334 ? 9.826 17.327 22.239 1.00 89.25 334 ALA A N 1
ATOM 2389 C CA . ALA A 1 334 ? 10.066 17.272 20.800 1.00 89.25 334 ALA A CA 1
ATOM 2390 C C . ALA A 1 334 ? 9.002 16.425 20.089 1.00 89.25 334 ALA A C 1
ATOM 2392 O O . ALA A 1 334 ? 8.484 16.820 19.047 1.00 89.25 334 ALA A O 1
ATOM 2393 N N . GLY A 1 335 ? 8.636 15.284 20.671 1.00 87.69 335 GLY A N 1
ATOM 2394 C CA . GLY A 1 335 ? 7.572 14.414 20.191 1.00 87.69 335 GLY A CA 1
ATOM 2395 C C . GLY A 1 335 ? 6.235 15.130 20.059 1.00 87.69 335 GLY A C 1
ATOM 2396 O O . GLY A 1 335 ? 5.588 15.039 19.019 1.00 87.69 335 GLY A O 1
ATOM 2397 N N . SER A 1 336 ? 5.847 15.899 21.075 1.00 81.69 336 SER A N 1
ATOM 2398 C CA . SER A 1 336 ? 4.589 16.654 21.077 1.00 81.69 336 SER A CA 1
ATOM 2399 C C . SER A 1 336 ? 4.553 17.704 19.959 1.00 81.69 336 SER A C 1
ATOM 2401 O O . SER A 1 336 ? 3.576 17.785 19.209 1.00 81.69 336 SER A O 1
ATOM 2403 N N . TRP A 1 337 ? 5.654 18.438 19.756 1.00 84.06 337 TRP A N 1
ATOM 2404 C CA . TRP A 1 337 ? 5.799 19.356 18.619 1.00 84.06 337 TRP A CA 1
ATOM 2405 C C . TRP A 1 337 ? 5.767 18.636 17.268 1.00 84.06 337 TRP A C 1
ATOM 2407 O O . TRP A 1 337 ? 5.137 19.122 16.329 1.00 84.06 337 TRP A O 1
ATOM 2417 N N . LEU A 1 338 ? 6.398 17.462 17.161 1.00 87.00 338 LEU A N 1
ATOM 2418 C CA . LEU A 1 338 ? 6.397 16.650 15.942 1.00 87.00 338 LEU A CA 1
ATOM 2419 C C . LEU A 1 338 ? 4.997 16.146 15.575 1.00 87.00 338 LEU A C 1
ATOM 2421 O O . LEU A 1 338 ? 4.684 16.092 14.387 1.00 87.00 338 LEU A O 1
ATOM 2425 N N . ILE A 1 339 ? 4.143 15.820 16.552 1.00 81.88 339 ILE A N 1
ATOM 2426 C CA . ILE A 1 339 ? 2.733 15.474 16.298 1.00 81.88 339 ILE A CA 1
ATOM 2427 C C . ILE A 1 339 ? 2.014 16.668 15.659 1.00 81.88 339 ILE A C 1
ATOM 2429 O O . ILE A 1 339 ? 1.400 16.523 14.599 1.00 81.88 339 ILE A O 1
ATOM 2433 N N . GLY A 1 340 ? 2.130 17.856 16.264 1.00 77.44 340 GLY A N 1
ATOM 2434 C CA . GLY A 1 340 ? 1.514 19.082 15.750 1.00 77.44 340 GLY A CA 1
ATOM 2435 C C . GLY A 1 340 ? 2.029 19.467 14.359 1.00 77.44 340 GLY A C 1
ATOM 2436 O O . GLY A 1 340 ? 1.240 19.728 13.446 1.00 77.44 340 GLY A O 1
ATOM 2437 N N . PHE A 1 341 ? 3.349 19.424 14.160 1.00 83.50 341 PHE A N 1
ATOM 2438 C CA . PHE A 1 341 ? 3.979 19.667 12.863 1.00 83.50 341 PHE A CA 1
ATOM 2439 C C . PHE A 1 341 ? 3.554 18.628 11.820 1.00 83.50 341 PHE A C 1
ATOM 2441 O O . PHE A 1 341 ? 3.226 18.989 10.693 1.00 83.50 341 PHE A O 1
ATOM 2448 N N . GLY A 1 342 ? 3.503 17.347 12.192 1.00 81.94 342 GLY A N 1
ATOM 2449 C CA . GLY A 1 342 ? 3.050 16.260 11.329 1.00 81.94 342 GLY A CA 1
ATOM 2450 C C . GLY A 1 342 ? 1.601 16.438 10.878 1.00 81.94 342 GLY A C 1
ATOM 2451 O O . GLY A 1 342 ? 1.298 16.251 9.699 1.00 81.94 342 GLY A O 1
ATOM 2452 N N . PHE A 1 343 ? 0.715 16.876 11.776 1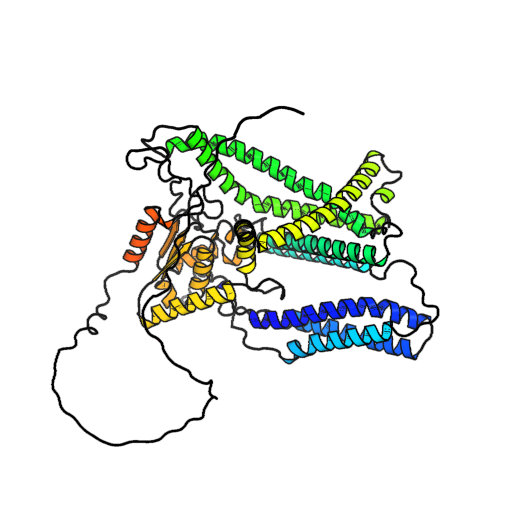.00 79.12 343 PHE A N 1
ATOM 2453 C CA . PHE A 1 343 ? -0.668 17.212 11.435 1.00 79.12 343 PHE A CA 1
ATOM 2454 C C . PHE A 1 343 ? -0.748 18.397 10.460 1.00 79.12 343 PHE A C 1
ATOM 2456 O O . PHE A 1 343 ? -1.441 18.319 9.442 1.00 79.12 343 PHE A O 1
ATOM 2463 N N . LEU A 1 344 ? 0.004 19.474 10.713 1.00 83.31 344 LEU A N 1
ATOM 2464 C CA . LEU A 1 344 ? 0.065 20.623 9.807 1.00 83.31 344 LEU A CA 1
ATOM 2465 C C . LEU A 1 344 ? 0.615 20.222 8.432 1.00 83.31 344 LEU A C 1
ATOM 2467 O O . LEU A 1 344 ? 0.060 20.612 7.403 1.00 83.31 344 LEU A O 1
ATOM 2471 N N . LEU A 1 345 ? 1.673 19.410 8.397 1.00 85.69 345 LEU A N 1
ATOM 2472 C CA . LEU A 1 345 ? 2.246 18.863 7.172 1.00 85.69 345 LEU A CA 1
ATOM 2473 C C . LEU A 1 345 ? 1.198 18.045 6.407 1.00 85.69 345 LEU A C 1
ATOM 2475 O O . LEU A 1 345 ? 1.024 18.245 5.208 1.00 85.69 345 LEU A O 1
ATOM 2479 N N . PHE A 1 346 ? 0.448 17.184 7.096 1.00 83.31 346 PHE A N 1
ATOM 2480 C CA . PHE A 1 346 ? -0.617 16.387 6.493 1.00 83.31 346 PHE A CA 1
ATOM 2481 C C . PHE A 1 346 ? -1.709 17.264 5.857 1.00 83.31 346 PHE A C 1
ATOM 2483 O O . PHE A 1 346 ? -2.045 17.080 4.686 1.00 83.31 346 PHE A O 1
ATOM 2490 N N . VAL A 1 347 ? -2.224 18.265 6.581 1.00 83.88 347 VAL A N 1
ATOM 2491 C CA . VAL A 1 347 ? -3.264 19.183 6.076 1.00 83.88 347 VAL A CA 1
ATOM 2492 C C . VAL A 1 347 ? -2.747 20.035 4.914 1.00 83.88 347 VAL A C 1
ATOM 2494 O O . VAL A 1 347 ? -3.425 20.184 3.893 1.00 83.88 347 VAL A O 1
ATOM 2497 N N . THR A 1 348 ? -1.541 20.591 5.038 1.00 87.12 348 THR A N 1
ATOM 2498 C CA . THR A 1 348 ? -0.938 21.444 4.003 1.00 87.12 348 THR A CA 1
ATOM 2499 C C . THR A 1 348 ? -0.656 20.666 2.724 1.00 87.12 348 THR A C 1
ATOM 2501 O O . THR A 1 348 ? -1.015 21.143 1.644 1.00 87.12 348 THR A O 1
ATOM 2504 N N . TRP A 1 349 ? -0.101 19.455 2.821 1.00 83.19 349 TRP A N 1
ATOM 2505 C CA . TRP A 1 349 ? 0.111 18.581 1.668 1.00 83.19 349 TRP A CA 1
ATOM 2506 C C . TRP A 1 349 ? -1.196 18.062 1.079 1.00 83.19 349 TRP A C 1
ATOM 2508 O O . TRP A 1 349 ? -1.315 18.032 -0.143 1.00 83.19 349 TRP A O 1
ATOM 2518 N N . GLY A 1 350 ? -2.202 17.748 1.899 1.00 82.88 350 GLY A N 1
ATOM 2519 C CA . GLY A 1 350 ? -3.543 17.409 1.418 1.00 82.88 350 GLY A CA 1
ATOM 2520 C C . GLY A 1 350 ? -4.155 18.544 0.590 1.00 82.88 350 GLY A C 1
ATOM 2521 O O . GLY A 1 350 ? -4.616 18.334 -0.535 1.00 82.88 350 GLY A O 1
ATOM 2522 N N . ARG A 1 351 ? -4.062 19.786 1.084 1.00 87.31 351 ARG A N 1
ATOM 2523 C CA . ARG A 1 351 ? -4.508 20.981 0.349 1.00 87.31 351 ARG A CA 1
ATOM 2524 C C . ARG A 1 351 ? -3.684 21.220 -0.915 1.00 87.31 351 ARG A C 1
ATOM 2526 O O . ARG A 1 351 ? -4.238 21.604 -1.947 1.00 87.31 351 ARG A O 1
ATOM 2533 N N . ARG A 1 352 ? -2.368 20.999 -0.855 1.00 87.88 352 ARG A N 1
ATOM 2534 C CA . ARG A 1 352 ? -1.475 21.147 -2.008 1.00 87.88 352 ARG A CA 1
ATOM 2535 C C . ARG A 1 352 ? -1.791 20.117 -3.087 1.00 87.88 352 ARG A C 1
ATOM 2537 O O . ARG A 1 352 ? -1.927 20.503 -4.237 1.00 87.88 352 ARG A O 1
ATOM 2544 N N . ALA A 1 353 ? -2.006 18.854 -2.732 1.00 83.50 353 ALA A N 1
ATOM 2545 C CA . ALA A 1 353 ? -2.412 17.796 -3.660 1.00 83.50 353 ALA A CA 1
ATOM 2546 C C . ALA A 1 353 ? -3.727 18.123 -4.388 1.00 83.50 353 ALA A C 1
ATOM 2548 O O . ALA A 1 353 ? -3.924 17.765 -5.554 1.00 83.50 353 ALA A O 1
ATOM 2549 N N . TYR A 1 354 ? -4.631 18.834 -3.707 1.00 83.25 354 TYR A N 1
ATOM 2550 C CA . TYR A 1 354 ? -5.871 19.303 -4.308 1.00 83.25 354 TYR A CA 1
ATOM 2551 C C . TYR A 1 354 ? -5.641 20.424 -5.331 1.00 83.25 354 TYR A C 1
ATOM 2553 O O . TYR A 1 354 ? -6.277 20.413 -6.381 1.00 83.25 354 TYR A O 1
ATOM 2561 N N . ARG A 1 355 ? -4.721 21.363 -5.076 1.00 87.69 355 ARG A N 1
ATOM 2562 C CA . ARG A 1 355 ? -4.516 22.554 -5.926 1.00 87.69 355 ARG A CA 1
ATOM 2563 C C . ARG A 1 355 ? -3.427 22.421 -6.995 1.00 87.69 355 ARG A C 1
ATOM 2565 O O . ARG A 1 355 ? -3.561 23.024 -8.050 1.00 87.69 355 ARG A O 1
ATOM 2572 N N . ASP A 1 356 ? -2.371 21.659 -6.734 1.00 87.00 356 ASP A N 1
ATOM 2573 C CA . ASP A 1 356 ? -1.161 21.574 -7.559 1.00 87.00 356 ASP A CA 1
ATOM 2574 C C . ASP A 1 356 ? -1.104 20.229 -8.318 1.00 87.00 356 ASP A C 1
ATOM 2576 O O . ASP A 1 356 ? -0.967 19.171 -7.689 1.00 87.00 356 ASP A O 1
ATOM 2580 N N . PRO A 1 357 ? -1.178 20.235 -9.665 1.00 83.19 357 PRO A N 1
ATOM 2581 C CA . PRO A 1 357 ? -1.071 19.024 -10.477 1.00 83.19 357 PRO A CA 1
ATOM 2582 C C . PRO A 1 357 ? 0.244 18.254 -10.291 1.00 83.19 357 PRO A C 1
ATOM 2584 O O . PRO A 1 357 ? 0.239 17.025 -10.379 1.00 83.19 357 PRO A O 1
ATOM 2587 N N . ALA A 1 358 ? 1.364 18.938 -10.028 1.00 78.62 358 ALA A N 1
ATOM 2588 C CA . ALA A 1 358 ? 2.660 18.290 -9.837 1.00 78.62 358 ALA A CA 1
ATOM 2589 C C . ALA A 1 358 ? 2.708 17.541 -8.498 1.00 78.62 358 ALA A C 1
ATOM 2591 O O . ALA A 1 358 ? 3.058 16.361 -8.464 1.00 78.62 358 ALA A O 1
ATOM 2592 N N . ALA A 1 359 ? 2.260 18.181 -7.411 1.00 75.00 359 ALA A N 1
ATOM 2593 C CA . ALA A 1 359 ? 2.128 17.528 -6.106 1.00 75.00 359 ALA A CA 1
ATOM 2594 C C . ALA A 1 359 ? 1.149 16.342 -6.154 1.00 75.00 359 ALA A C 1
ATOM 2596 O O . ALA A 1 359 ? 1.421 15.281 -5.587 1.00 75.00 359 ALA A O 1
ATOM 2597 N N . ARG A 1 360 ? 0.037 16.491 -6.889 1.00 81.62 360 ARG A N 1
ATOM 2598 C CA . ARG A 1 360 ? -0.929 15.410 -7.115 1.00 81.62 360 ARG A CA 1
ATOM 2599 C C . ARG A 1 360 ? -0.305 14.220 -7.838 1.00 81.62 360 ARG A C 1
ATOM 2601 O O . ARG A 1 360 ? -0.607 13.089 -7.478 1.00 81.62 360 ARG A O 1
ATOM 2608 N N . ARG A 1 361 ? 0.569 14.452 -8.824 1.00 74.69 361 ARG A N 1
ATOM 2609 C CA . ARG A 1 361 ? 1.252 13.383 -9.572 1.00 74.69 361 ARG A CA 1
ATOM 2610 C C . ARG A 1 361 ? 2.149 12.538 -8.666 1.00 74.69 361 ARG A C 1
ATOM 2612 O O . ARG A 1 361 ? 2.104 11.317 -8.752 1.00 74.69 361 ARG A O 1
ATOM 2619 N N . THR A 1 362 ? 2.903 13.167 -7.766 1.00 73.25 362 THR A N 1
ATOM 2620 C CA . THR A 1 362 ? 3.783 12.456 -6.822 1.00 73.25 362 THR A CA 1
ATOM 2621 C C . THR A 1 362 ? 2.990 11.589 -5.844 1.00 73.25 362 THR A C 1
ATOM 2623 O O . THR A 1 362 ? 3.313 10.419 -5.651 1.00 73.25 362 THR A O 1
ATOM 2626 N N . ILE A 1 363 ? 1.917 12.133 -5.262 1.00 73.44 363 ILE A N 1
ATOM 2627 C CA . ILE A 1 363 ? 1.022 11.381 -4.363 1.00 73.44 363 ILE A CA 1
ATOM 2628 C C . ILE A 1 363 ? 0.260 10.290 -5.133 1.00 73.44 363 ILE A C 1
ATOM 2630 O O . ILE A 1 363 ? 0.018 9.204 -4.602 1.00 73.44 363 ILE A O 1
ATOM 2634 N N . GLY A 1 364 ? -0.065 10.561 -6.399 1.00 74.31 364 GLY A N 1
ATOM 2635 C CA . GLY A 1 364 ? -0.764 9.656 -7.304 1.00 74.31 364 GLY A CA 1
ATOM 2636 C C . GLY A 1 364 ? -0.062 8.313 -7.482 1.00 74.31 364 GLY A C 1
ATOM 2637 O O . GLY A 1 364 ? -0.741 7.301 -7.491 1.00 74.31 364 GLY A O 1
ATOM 2638 N N . VAL A 1 365 ? 1.274 8.261 -7.497 1.00 74.06 365 VAL A N 1
ATOM 2639 C CA . VAL A 1 365 ? 2.013 6.991 -7.657 1.00 74.06 365 VAL A CA 1
ATOM 2640 C C . VAL A 1 365 ? 1.744 6.016 -6.504 1.00 74.06 365 VAL A C 1
ATOM 2642 O O . VAL A 1 365 ? 1.461 4.841 -6.732 1.00 74.06 365 VAL A O 1
ATOM 2645 N N . LEU A 1 366 ? 1.794 6.491 -5.254 1.00 74.38 366 LEU A N 1
ATOM 2646 C CA . LEU A 1 366 ? 1.475 5.658 -4.087 1.00 74.38 366 LEU A CA 1
ATOM 2647 C C . LEU A 1 366 ? 0.005 5.221 -4.120 1.00 74.38 366 LEU A C 1
ATOM 2649 O O . LEU A 1 366 ? -0.329 4.075 -3.805 1.00 74.38 366 LEU A O 1
ATOM 2653 N N . TRP A 1 367 ? -0.868 6.141 -4.529 1.00 79.44 367 TRP A N 1
ATOM 2654 C CA . TRP A 1 367 ? -2.289 5.877 -4.674 1.00 79.44 367 TRP A CA 1
ATOM 2655 C C . TRP A 1 367 ? -2.583 4.852 -5.768 1.00 79.44 367 TRP A C 1
ATOM 2657 O O . TRP A 1 367 ? -3.438 3.998 -5.564 1.00 79.44 367 TRP A O 1
ATOM 2667 N N . ASP A 1 368 ? -1.863 4.868 -6.886 1.00 82.62 368 ASP A N 1
ATOM 2668 C CA . ASP A 1 368 ? -2.053 3.945 -8.006 1.00 82.62 368 ASP A CA 1
ATOM 2669 C C . ASP A 1 368 ? -1.743 2.502 -7.606 1.00 82.62 368 ASP A C 1
ATOM 2671 O O . ASP A 1 368 ? -2.469 1.588 -8.006 1.00 82.62 368 ASP A O 1
ATOM 2675 N N . VAL A 1 369 ? -0.722 2.299 -6.765 1.00 82.44 369 VAL A N 1
ATOM 2676 C CA . VAL A 1 369 ? -0.393 0.987 -6.186 1.00 82.44 369 VAL A CA 1
ATOM 2677 C C . VAL A 1 369 ? -1.473 0.543 -5.200 1.00 82.44 369 VAL A C 1
ATOM 2679 O O . VAL A 1 369 ? -1.938 -0.595 -5.258 1.00 82.44 369 VAL A O 1
ATOM 2682 N N . GLY A 1 370 ? -1.904 1.435 -4.303 1.00 80.81 370 GLY A N 1
ATOM 2683 C CA . GLY A 1 370 ? -2.933 1.122 -3.307 1.00 80.81 370 GLY A CA 1
ATOM 2684 C C . GLY A 1 370 ? -4.312 0.851 -3.923 1.00 80.81 370 GLY A C 1
ATOM 2685 O O . GLY A 1 370 ? -5.010 -0.068 -3.503 1.00 80.81 370 GLY A O 1
ATOM 2686 N N . THR A 1 371 ? -4.689 1.619 -4.946 1.00 86.62 371 THR A N 1
ATOM 2687 C CA . THR A 1 371 ? -6.001 1.559 -5.616 1.00 86.62 371 THR A CA 1
ATOM 2688 C C . THR A 1 371 ? -6.042 0.631 -6.822 1.00 86.62 371 THR A C 1
ATOM 2690 O O . THR A 1 371 ? -7.101 0.447 -7.421 1.00 86.62 371 THR A O 1
ATOM 2693 N N . PHE A 1 372 ? -4.933 -0.027 -7.154 1.00 90.56 372 PHE A N 1
ATOM 2694 C CA . PHE A 1 372 ? -4.954 -1.179 -8.047 1.00 90.56 372 PHE A CA 1
ATOM 2695 C C . PHE A 1 372 ? -5.691 -2.373 -7.423 1.00 90.56 372 PHE A C 1
ATOM 2697 O O . PHE A 1 372 ? -6.372 -3.113 -8.124 1.00 90.56 372 PHE A O 1
ATOM 2704 N N . TRP A 1 373 ? -5.587 -2.576 -6.109 1.00 88.69 373 TRP A N 1
ATOM 2705 C CA . TRP A 1 373 ? -6.151 -3.762 -5.465 1.00 88.69 373 TRP A CA 1
ATOM 2706 C C . TRP A 1 373 ? -7.645 -3.597 -5.155 1.00 88.69 373 TRP A C 1
ATOM 2708 O O . TRP A 1 373 ? -8.051 -2.547 -4.648 1.00 88.69 373 TRP A O 1
ATOM 2718 N N . PRO A 1 374 ? -8.481 -4.631 -5.388 1.00 83.62 374 PRO A N 1
ATOM 2719 C CA . PRO A 1 374 ? -9.879 -4.597 -4.980 1.00 83.62 374 PRO A CA 1
ATOM 2720 C C . PRO A 1 374 ? -10.015 -4.327 -3.483 1.00 83.62 374 PRO A C 1
ATOM 2722 O O . PRO A 1 374 ? -9.233 -4.830 -2.671 1.00 83.62 374 PRO A O 1
ATOM 2725 N N . ARG A 1 375 ? -11.064 -3.597 -3.096 1.00 80.38 375 ARG A N 1
ATOM 2726 C CA . ARG A 1 375 ? -11.356 -3.300 -1.686 1.00 80.38 375 ARG A CA 1
ATOM 2727 C C . ARG A 1 375 ? -11.863 -4.553 -0.973 1.00 80.38 375 ARG A C 1
ATOM 2729 O O . ARG A 1 375 ? -13.063 -4.771 -0.831 1.00 80.38 375 ARG A O 1
ATOM 2736 N N . ALA A 1 376 ? -10.931 -5.405 -0.565 1.00 70.50 376 ALA A N 1
ATOM 2737 C CA . ALA A 1 376 ? -11.232 -6.679 0.073 1.00 70.50 376 ALA A CA 1
ATOM 2738 C C . ALA A 1 376 ? -11.315 -6.570 1.602 1.00 70.50 376 ALA A C 1
ATOM 2740 O O . ALA A 1 376 ? -12.125 -7.264 2.208 1.00 70.50 376 ALA A O 1
ATOM 2741 N N . ALA A 1 377 ? -10.491 -5.709 2.210 1.00 67.75 377 ALA A N 1
ATOM 2742 C CA . ALA A 1 377 ? -10.265 -5.707 3.657 1.00 67.75 377 ALA A CA 1
ATOM 2743 C C . ALA A 1 377 ? -10.837 -4.487 4.399 1.00 67.75 377 ALA A C 1
ATOM 2745 O O . ALA A 1 377 ? -11.109 -4.591 5.589 1.00 67.75 377 ALA A O 1
ATOM 2746 N N . HIS A 1 378 ? -11.051 -3.346 3.729 1.00 75.75 378 HIS A N 1
ATOM 2747 C CA . HIS A 1 378 ? -11.572 -2.142 4.384 1.00 75.75 378 HIS A CA 1
ATOM 2748 C C . HIS A 1 378 ? -12.539 -1.362 3.474 1.00 75.75 378 HIS A C 1
ATOM 2750 O O . HIS A 1 378 ? -12.169 -0.997 2.355 1.00 75.75 378 HIS A O 1
ATOM 2756 N N . PRO A 1 379 ? -13.779 -1.075 3.915 1.00 81.38 379 PRO A N 1
ATOM 2757 C CA . PRO A 1 379 ? -14.816 -0.506 3.050 1.00 81.38 379 PRO A CA 1
ATOM 2758 C C . PRO A 1 379 ? -14.596 0.966 2.692 1.00 81.38 379 PRO A C 1
ATOM 2760 O O . PRO A 1 379 ? -15.059 1.414 1.641 1.00 81.38 379 PRO A O 1
ATOM 2763 N N . PHE A 1 380 ? -13.891 1.705 3.552 1.00 82.69 380 PHE A N 1
ATOM 2764 C CA . PHE A 1 380 ? -13.541 3.113 3.339 1.00 82.69 380 PHE A CA 1
ATOM 2765 C C . PHE A 1 380 ? -12.184 3.289 2.661 1.00 82.69 380 PHE A C 1
ATOM 2767 O O . PHE A 1 380 ? -11.726 4.415 2.493 1.00 82.69 380 PHE A O 1
ATOM 2774 N N . ALA A 1 381 ? -11.534 2.186 2.269 1.00 82.12 381 ALA A N 1
ATOM 2775 C CA . ALA A 1 381 ? -10.409 2.290 1.360 1.00 82.12 381 ALA A CA 1
ATOM 2776 C C . ALA A 1 381 ? -10.869 2.983 0.062 1.00 82.12 381 ALA A C 1
ATOM 2778 O O . ALA A 1 381 ? -12.037 2.836 -0.339 1.00 82.12 381 ALA A O 1
ATOM 2779 N N . PRO A 1 382 ? -9.979 3.734 -0.597 1.00 80.38 382 PRO A N 1
ATOM 2780 C CA . PRO A 1 382 ? -10.341 4.458 -1.800 1.00 80.38 382 PRO A CA 1
ATOM 2781 C C . PRO A 1 382 ? -10.844 3.536 -2.913 1.00 80.38 382 PRO A C 1
ATOM 2783 O O . PRO A 1 382 ? -10.443 2.369 -2.966 1.00 80.38 382 PRO A O 1
ATOM 2786 N N . PRO A 1 383 ? -11.720 4.024 -3.811 1.00 82.38 383 PRO A N 1
ATOM 2787 C CA . PRO A 1 383 ? -12.203 3.228 -4.931 1.00 82.38 383 PRO A CA 1
ATOM 2788 C C . PRO A 1 383 ? -11.048 2.661 -5.759 1.00 82.38 383 PRO A C 1
ATOM 2790 O O . PRO A 1 383 ? -10.113 3.377 -6.109 1.00 82.38 383 PRO A O 1
ATOM 2793 N N . CYS A 1 384 ? -11.147 1.376 -6.091 1.00 87.81 384 CYS A N 1
ATOM 2794 C CA . CYS A 1 384 ? -10.186 0.706 -6.947 1.00 87.81 384 CYS A CA 1
ATOM 2795 C C . CYS A 1 384 ? -10.555 0.939 -8.415 1.00 87.81 384 CYS A C 1
ATOM 2797 O O . CYS A 1 384 ? -11.661 0.589 -8.835 1.00 87.81 384 CYS A O 1
ATOM 2799 N N . TYR A 1 385 ? -9.651 1.511 -9.213 1.00 88.69 385 TYR A N 1
ATOM 2800 C CA . TYR A 1 385 ? -9.911 1.703 -10.646 1.00 88.69 385 TYR A CA 1
ATOM 2801 C C . TYR A 1 385 ? -9.830 0.382 -11.424 1.00 88.69 385 TYR A C 1
ATOM 2803 O O . TYR A 1 385 ? -10.517 0.221 -12.433 1.00 88.69 385 TYR A O 1
ATOM 2811 N N . ALA A 1 386 ? -9.039 -0.589 -10.954 1.00 91.00 386 ALA A N 1
ATOM 2812 C CA . ALA A 1 386 ? -8.874 -1.880 -11.618 1.00 91.00 386 ALA A CA 1
ATOM 2813 C C . ALA A 1 386 ? -10.135 -2.763 -11.540 1.00 91.00 386 ALA A C 1
ATOM 2815 O O . ALA A 1 386 ? -10.386 -3.522 -12.473 1.00 91.00 386 ALA A O 1
ATOM 2816 N N . GLU A 1 387 ? -10.993 -2.587 -10.520 1.00 89.19 387 GLU A N 1
ATOM 2817 C CA . GLU A 1 387 ? -12.339 -3.197 -10.451 1.00 89.19 387 GLU A CA 1
ATOM 2818 C C . GLU A 1 387 ? -13.241 -2.793 -11.636 1.00 89.19 387 GLU A C 1
ATOM 2820 O O . GLU A 1 387 ? -14.253 -3.445 -11.890 1.00 89.19 387 GLU A O 1
ATOM 2825 N N . ARG A 1 388 ? -12.881 -1.732 -12.372 1.00 91.00 388 ARG A N 1
ATOM 2826 C CA . ARG A 1 388 ? -13.503 -1.344 -13.645 1.00 91.00 388 ARG A CA 1
ATOM 2827 C C . ARG A 1 388 ? -12.602 -1.654 -14.840 1.00 91.00 388 ARG A C 1
ATOM 2829 O O . ARG A 1 388 ? -13.037 -2.308 -15.780 1.00 91.00 388 ARG A O 1
ATOM 2836 N N . ALA A 1 389 ? -11.350 -1.198 -14.801 1.00 93.44 389 ALA A N 1
ATOM 2837 C CA . ALA A 1 389 ? -10.450 -1.261 -15.949 1.00 93.44 389 ALA A CA 1
ATOM 2838 C C . ALA A 1 389 ? -10.158 -2.701 -16.399 1.00 93.44 389 ALA A C 1
ATOM 2840 O O . ALA A 1 389 ? -10.161 -2.972 -17.597 1.00 93.44 389 ALA A O 1
ATOM 2841 N N . VAL A 1 390 ? -9.939 -3.634 -15.464 1.00 94.56 390 VAL A N 1
ATOM 2842 C CA . VAL A 1 390 ? -9.602 -5.024 -15.809 1.00 94.56 390 VAL A CA 1
ATOM 2843 C C . VAL A 1 390 ? -10.786 -5.743 -16.479 1.00 94.56 390 VAL A C 1
ATOM 2845 O O . VAL A 1 390 ? -10.585 -6.291 -17.568 1.00 94.56 390 VAL A O 1
ATOM 2848 N N . PRO A 1 391 ? -12.021 -5.717 -15.928 1.00 92.81 391 PRO A N 1
ATOM 2849 C CA . PRO A 1 391 ? -13.192 -6.251 -16.625 1.00 92.81 391 PRO A CA 1
ATOM 2850 C C . PRO A 1 391 ? -13.460 -5.599 -17.988 1.00 92.81 391 PRO A C 1
ATOM 2852 O O . PRO A 1 391 ? -13.677 -6.324 -18.957 1.00 92.81 391 PRO A O 1
ATOM 2855 N N . ASP A 1 392 ? -13.387 -4.266 -18.093 1.00 94.69 392 ASP A N 1
ATOM 2856 C CA . ASP A 1 392 ? -13.669 -3.543 -19.344 1.00 94.69 392 ASP A CA 1
ATOM 2857 C C . ASP A 1 392 ? -12.652 -3.904 -20.448 1.00 94.69 392 ASP A C 1
ATOM 2859 O O . ASP A 1 392 ? -13.031 -4.167 -21.594 1.00 94.69 392 ASP A O 1
ATOM 2863 N N . LEU A 1 393 ? -11.358 -3.988 -20.108 1.00 95.69 393 LEU A N 1
ATOM 2864 C CA . LEU A 1 393 ? -10.308 -4.434 -21.032 1.00 95.69 393 LEU A CA 1
ATOM 2865 C C . LEU A 1 393 ? -10.517 -5.890 -21.460 1.00 95.69 393 LEU A C 1
ATOM 2867 O O . LEU A 1 393 ? -10.427 -6.203 -22.649 1.00 95.69 393 LEU A O 1
ATOM 2871 N N . THR A 1 394 ? -10.838 -6.772 -20.511 1.00 95.12 394 THR A N 1
ATOM 2872 C CA . THR A 1 394 ? -11.108 -8.194 -20.782 1.00 95.12 394 THR A CA 1
ATOM 2873 C C . THR A 1 394 ? -12.295 -8.355 -21.728 1.00 95.12 394 THR A C 1
ATOM 2875 O O . THR A 1 394 ? -12.211 -9.097 -22.711 1.00 95.12 394 THR A O 1
ATOM 2878 N N . TRP A 1 395 ? -13.387 -7.629 -21.467 1.00 94.75 395 TRP A N 1
ATOM 2879 C CA . TRP A 1 395 ? -14.585 -7.627 -22.301 1.00 94.75 395 TRP A CA 1
ATOM 2880 C C . TRP A 1 395 ? -14.269 -7.148 -23.715 1.00 94.75 395 TRP A C 1
ATOM 2882 O O . TRP A 1 395 ? -14.613 -7.821 -24.685 1.00 94.75 395 TRP A O 1
ATOM 2892 N N . ARG A 1 396 ? -13.544 -6.030 -23.848 1.00 95.75 396 ARG A N 1
ATOM 2893 C CA . ARG A 1 396 ? -13.151 -5.474 -25.148 1.00 95.75 396 ARG A CA 1
ATOM 2894 C C . ARG A 1 396 ? -12.299 -6.448 -25.960 1.00 95.75 396 ARG A C 1
ATOM 2896 O O . ARG A 1 396 ? -12.577 -6.647 -27.141 1.00 95.75 396 ARG A O 1
ATOM 2903 N N . MET A 1 397 ? -11.288 -7.062 -25.343 1.00 95.38 397 MET A N 1
ATOM 2904 C CA . MET A 1 397 ? -10.419 -8.039 -26.009 1.00 95.38 397 MET A CA 1
ATOM 2905 C C . MET A 1 397 ? -11.201 -9.286 -26.435 1.00 95.38 397 MET A C 1
ATOM 2907 O O . MET A 1 397 ? -11.089 -9.721 -27.581 1.00 95.38 397 MET A O 1
ATOM 2911 N N . THR A 1 398 ? -12.036 -9.834 -25.548 1.00 94.69 398 THR A N 1
ATOM 2912 C CA . THR A 1 398 ? -12.833 -11.040 -25.831 1.00 94.69 398 THR A CA 1
ATOM 2913 C C . THR A 1 398 ? -13.868 -10.787 -26.926 1.00 94.69 398 THR A C 1
ATOM 2915 O O . THR A 1 398 ? -13.956 -11.556 -27.878 1.00 94.69 398 THR A O 1
ATOM 2918 N N . ALA A 1 399 ? -14.616 -9.683 -26.845 1.00 94.38 399 ALA A N 1
ATOM 2919 C CA . ALA A 1 399 ? -15.630 -9.334 -27.838 1.00 94.38 399 ALA A CA 1
ATOM 2920 C C . ALA A 1 399 ? -15.014 -9.066 -29.218 1.00 94.38 399 ALA A C 1
ATOM 2922 O O . ALA A 1 399 ? -15.551 -9.501 -30.236 1.00 94.38 399 ALA A O 1
ATOM 2923 N N . TRP A 1 400 ? -13.874 -8.369 -29.267 1.00 94.94 400 TRP A N 1
ATOM 2924 C CA . TRP A 1 400 ? -13.195 -8.097 -30.530 1.00 94.94 400 TRP A CA 1
ATOM 2925 C C . TRP A 1 400 ? -12.633 -9.378 -31.151 1.00 94.94 400 TRP A C 1
ATOM 2927 O O . TRP A 1 400 ? -12.949 -9.663 -32.301 1.00 94.94 400 TRP A O 1
ATOM 2937 N N . THR A 1 401 ? -11.881 -10.180 -30.389 1.00 92.62 401 THR A N 1
ATOM 2938 C CA . THR A 1 401 ? -11.293 -11.439 -30.892 1.00 92.62 401 THR A CA 1
ATOM 2939 C C . THR A 1 401 ? -12.356 -12.457 -31.297 1.00 92.62 401 THR A C 1
ATOM 2941 O O . THR A 1 401 ? -12.177 -13.146 -32.299 1.00 92.62 401 THR A O 1
ATOM 2944 N N . GLY A 1 402 ? -13.479 -12.521 -30.575 1.00 91.69 402 GLY A N 1
ATOM 2945 C CA . GLY A 1 402 ? -14.615 -13.372 -30.925 1.00 91.69 402 GLY A CA 1
ATOM 2946 C C . GLY A 1 402 ? -15.316 -12.938 -32.214 1.00 91.69 402 GLY A C 1
ATOM 2947 O O . GLY A 1 402 ? -15.641 -13.783 -33.039 1.00 91.69 402 GLY A O 1
ATOM 2948 N N . ARG A 1 403 ? -15.508 -11.627 -32.422 1.00 94.06 403 ARG A N 1
ATOM 2949 C CA . ARG A 1 403 ? -16.194 -11.093 -33.611 1.00 94.06 403 ARG A CA 1
ATOM 2950 C C . ARG A 1 403 ? -15.333 -11.119 -34.872 1.00 94.06 403 ARG A C 1
ATOM 2952 O O . ARG A 1 403 ? -15.858 -11.361 -35.950 1.00 94.06 403 ARG A O 1
ATOM 2959 N N . THR A 1 404 ? -14.047 -10.791 -34.766 1.00 91.56 404 THR A N 1
ATOM 2960 C CA . THR A 1 404 ? -13.170 -10.638 -35.943 1.00 91.56 404 THR A CA 1
ATOM 2961 C C . THR A 1 404 ? -12.341 -11.879 -36.231 1.00 91.56 404 THR A C 1
ATOM 2963 O O . THR A 1 404 ? -11.754 -11.987 -37.302 1.00 91.56 404 THR A O 1
ATOM 2966 N N . GLY A 1 405 ? -12.200 -12.777 -35.256 1.00 87.75 405 GLY A N 1
ATOM 2967 C CA . GLY A 1 405 ? -11.210 -13.843 -35.309 1.00 87.75 405 GLY A CA 1
ATOM 2968 C C . GLY A 1 405 ? -9.755 -13.345 -35.253 1.00 87.75 405 GLY A C 1
ATOM 2969 O O . GLY A 1 405 ? -8.839 -14.164 -35.294 1.00 87.75 405 GLY A O 1
ATOM 2970 N N . GLY A 1 406 ? -9.529 -12.034 -35.137 1.00 89.56 406 GLY A N 1
ATOM 2971 C CA . GLY A 1 406 ? -8.212 -11.418 -35.226 1.00 89.56 406 GLY A CA 1
ATOM 2972 C C . GLY A 1 406 ? -7.328 -11.657 -34.002 1.00 89.56 406 GLY A C 1
ATOM 2973 O O . GLY A 1 406 ? -7.743 -12.225 -32.987 1.00 89.56 406 GLY A O 1
ATOM 2974 N N . ARG A 1 407 ? -6.092 -11.167 -34.102 1.00 92.06 407 ARG A N 1
ATOM 2975 C CA . ARG A 1 407 ? -5.076 -11.172 -33.042 1.00 92.06 407 ARG A CA 1
ATOM 2976 C C . ARG A 1 407 ? -4.763 -9.741 -32.602 1.00 92.06 407 ARG A C 1
ATOM 2978 O O . ARG A 1 407 ? -4.965 -8.804 -33.371 1.00 92.06 407 ARG A O 1
ATOM 2985 N N . LEU A 1 408 ? -4.308 -9.569 -31.364 1.00 93.31 408 LEU A N 1
ATOM 2986 C CA . LEU A 1 408 ? -4.108 -8.262 -30.730 1.00 93.31 408 LEU A CA 1
ATOM 2987 C C . LEU A 1 408 ? -2.704 -8.142 -30.139 1.00 93.31 408 LEU A C 1
ATOM 2989 O O . LEU A 1 408 ? -2.229 -9.075 -29.500 1.00 93.31 408 LEU A O 1
ATOM 2993 N N . VAL A 1 409 ? -2.096 -6.961 -30.257 1.00 94.88 409 VAL A N 1
ATOM 2994 C CA . VAL A 1 409 ? -0.958 -6.553 -29.420 1.00 94.88 409 VAL A CA 1
ATOM 2995 C C . VAL A 1 409 ? -1.478 -5.603 -28.348 1.00 94.88 409 VAL A C 1
ATOM 2997 O O . VAL A 1 409 ? -2.091 -4.582 -28.664 1.00 94.88 409 VAL A O 1
ATOM 3000 N N . ILE A 1 410 ? -1.240 -5.928 -27.079 1.00 96.38 410 ILE A N 1
ATOM 3001 C CA . ILE A 1 410 ? -1.582 -5.073 -25.943 1.00 96.38 410 ILE A CA 1
ATOM 3002 C C . ILE A 1 410 ? -0.310 -4.401 -25.438 1.00 96.38 410 ILE A C 1
ATOM 3004 O O . ILE A 1 410 ? 0.604 -5.055 -24.939 1.00 96.38 410 ILE A O 1
ATOM 3008 N N . SER A 1 411 ? -0.277 -3.078 -25.577 1.00 97.00 411 SER A N 1
ATOM 3009 C CA . SER A 1 411 ? 0.829 -2.214 -25.167 1.00 97.00 411 SER A CA 1
ATOM 3010 C C . SER A 1 411 ? 0.562 -1.642 -23.772 1.00 97.00 411 SER A C 1
ATOM 3012 O O . SER A 1 411 ? -0.460 -0.986 -23.568 1.00 97.00 411 SER A O 1
ATOM 3014 N N . GLY A 1 412 ? 1.461 -1.875 -22.813 1.00 97.06 412 GLY A N 1
ATOM 3015 C CA . GLY A 1 412 ? 1.311 -1.445 -21.420 1.00 97.06 412 GLY A CA 1
ATOM 3016 C C . GLY A 1 412 ? 2.561 -0.766 -20.859 1.00 97.06 412 GLY A C 1
ATOM 3017 O O . GLY A 1 412 ? 3.553 -1.431 -20.566 1.00 97.06 412 GLY A O 1
ATOM 3018 N N . HIS A 1 413 ? 2.484 0.548 -20.636 1.00 96.31 413 HIS A N 1
ATOM 3019 C CA . HIS A 1 413 ? 3.510 1.324 -19.926 1.00 96.31 413 HIS A CA 1
ATOM 3020 C C . HIS A 1 413 ? 3.271 1.301 -18.422 1.00 96.31 413 HIS A C 1
ATOM 3022 O O . HIS A 1 413 ? 2.135 1.528 -18.005 1.00 96.31 413 HIS A O 1
ATOM 3028 N N . SER A 1 414 ? 4.312 1.132 -17.605 1.00 94.50 414 SER A N 1
ATOM 3029 C CA . SER A 1 414 ? 4.223 1.365 -16.157 1.00 94.50 414 SER A CA 1
ATOM 3030 C C . SER A 1 414 ? 3.045 0.608 -15.524 1.00 94.50 414 SER A C 1
ATOM 3032 O O . SER A 1 414 ? 2.903 -0.595 -15.737 1.00 94.50 414 SER A O 1
ATOM 3034 N N . GLN A 1 415 ? 2.141 1.282 -14.815 1.00 92.75 415 GLN A N 1
ATOM 3035 C CA . GLN A 1 415 ? 0.924 0.694 -14.251 1.00 92.75 415 GLN A CA 1
ATOM 3036 C C . GLN A 1 415 ? -0.004 0.038 -15.298 1.00 92.75 415 GLN A C 1
ATOM 3038 O O . GLN A 1 415 ? -0.696 -0.938 -15.003 1.00 92.75 415 GLN A O 1
ATOM 3043 N N . GLY A 1 416 ? 0.024 0.506 -16.547 1.00 95.25 416 GLY A N 1
ATOM 3044 C CA . GLY A 1 416 ? -0.664 -0.123 -17.673 1.00 95.25 416 GLY A CA 1
ATOM 3045 C C . GLY A 1 416 ? -0.172 -1.543 -17.968 1.00 95.25 416 GLY A C 1
ATOM 3046 O O . GLY A 1 416 ? -0.973 -2.376 -18.383 1.00 95.25 416 GLY A O 1
ATOM 3047 N N . SER A 1 417 ? 1.097 -1.865 -17.688 1.00 96.44 417 SER A N 1
ATOM 3048 C CA . SER A 1 417 ? 1.608 -3.244 -17.798 1.00 96.44 417 SER A CA 1
ATOM 3049 C C . SER A 1 417 ? 0.952 -4.188 -16.781 1.00 96.44 417 SER A C 1
ATOM 3051 O O . SER A 1 417 ? 0.630 -5.330 -17.107 1.00 96.44 417 SER A O 1
ATOM 3053 N N . VAL A 1 418 ? 0.672 -3.688 -15.573 1.00 95.94 418 VAL A N 1
ATOM 3054 C CA . VAL A 1 418 ? 0.009 -4.429 -14.491 1.00 95.94 418 VAL A CA 1
ATOM 3055 C C . VAL A 1 418 ? -1.454 -4.691 -14.844 1.00 95.94 418 VAL A C 1
ATOM 3057 O O . VAL A 1 418 ? -1.938 -5.814 -14.700 1.00 95.94 418 VAL A O 1
ATOM 3060 N N . LEU A 1 419 ? -2.144 -3.676 -15.377 1.00 96.00 419 LEU A N 1
ATOM 3061 C CA . LEU A 1 419 ? -3.505 -3.812 -15.900 1.00 96.00 419 LEU A CA 1
ATOM 3062 C C . LEU A 1 419 ? -3.579 -4.776 -17.088 1.00 96.00 419 LEU A C 1
ATOM 3064 O O . LEU A 1 419 ? -4.493 -5.598 -17.139 1.00 96.00 419 LEU A O 1
ATOM 3068 N N . ALA A 1 420 ? -2.626 -4.697 -18.021 1.00 96.19 420 ALA A N 1
ATOM 3069 C CA . ALA A 1 420 ? -2.561 -5.584 -19.177 1.00 96.19 420 ALA A CA 1
ATOM 3070 C C . ALA A 1 420 ? -2.389 -7.045 -18.742 1.00 96.19 420 ALA A C 1
ATOM 3072 O O . ALA A 1 420 ? -3.180 -7.893 -19.150 1.00 96.19 420 ALA A O 1
ATOM 3073 N N . ALA A 1 421 ? -1.431 -7.329 -17.852 1.00 95.62 421 ALA A N 1
ATOM 3074 C CA . ALA A 1 421 ? -1.235 -8.667 -17.296 1.00 95.62 421 ALA A CA 1
ATOM 3075 C C . ALA A 1 421 ? -2.504 -9.177 -16.587 1.00 95.62 421 ALA A C 1
ATOM 3077 O O . ALA A 1 421 ? -2.996 -10.265 -16.893 1.00 95.62 421 ALA A O 1
ATOM 3078 N N . ALA A 1 422 ? -3.092 -8.358 -15.705 1.00 95.25 422 ALA A N 1
ATOM 3079 C CA . ALA A 1 422 ? -4.326 -8.685 -14.989 1.00 95.25 422 ALA A CA 1
ATOM 3080 C C . ALA A 1 422 ? -5.505 -9.002 -15.927 1.00 95.25 422 ALA A C 1
ATOM 3082 O O . ALA A 1 422 ? -6.222 -9.978 -15.706 1.00 95.25 422 ALA A O 1
ATOM 3083 N N . ALA A 1 423 ? -5.693 -8.213 -16.988 1.00 95.44 423 ALA A N 1
ATOM 3084 C CA . ALA A 1 423 ? -6.755 -8.427 -17.967 1.00 95.44 423 ALA A CA 1
ATOM 3085 C C . ALA A 1 423 ? -6.506 -9.662 -18.842 1.00 95.44 423 ALA A C 1
ATOM 3087 O O . ALA A 1 423 ? -7.436 -10.413 -19.125 1.00 95.44 423 ALA A O 1
ATOM 3088 N N . VAL A 1 424 ? -5.257 -9.934 -19.228 1.00 94.62 424 VAL A N 1
ATOM 3089 C CA . VAL A 1 424 ? -4.918 -11.121 -20.026 1.00 94.62 424 VAL A CA 1
ATOM 3090 C C . VAL A 1 424 ? -5.153 -12.420 -19.252 1.00 94.62 424 VAL A C 1
ATOM 3092 O O . VAL A 1 424 ? -5.680 -13.384 -19.818 1.00 94.62 424 VAL A O 1
ATOM 3095 N N . TRP A 1 425 ? -4.869 -12.451 -17.947 1.00 93.69 425 TRP A N 1
ATOM 3096 C CA . TRP A 1 425 ? -5.211 -13.604 -17.103 1.00 93.69 425 TRP A CA 1
ATOM 3097 C C . TRP A 1 425 ? -6.718 -13.837 -16.942 1.00 93.69 425 TRP A C 1
ATOM 3099 O O . TRP A 1 425 ? -7.113 -14.957 -16.625 1.00 93.69 425 TRP A O 1
ATOM 3109 N N . GLN A 1 426 ? -7.555 -12.830 -17.192 1.00 92.62 426 GLN A N 1
ATOM 3110 C CA . GLN A 1 426 ? -9.016 -12.962 -17.185 1.00 92.62 426 GLN A CA 1
ATOM 3111 C C . GLN A 1 426 ? -9.582 -13.448 -18.531 1.00 92.62 426 GLN A C 1
ATOM 3113 O O . GLN A 1 426 ? -10.756 -13.812 -18.605 1.00 92.62 426 GLN A O 1
ATOM 3118 N N . LEU A 1 427 ? -8.774 -13.488 -19.600 1.00 92.81 427 LEU A N 1
ATOM 3119 C CA . LEU A 1 427 ? -9.227 -13.965 -20.909 1.00 92.81 427 LEU A CA 1
ATOM 3120 C C . LEU A 1 427 ? -9.444 -15.483 -20.919 1.00 92.81 427 LEU A C 1
ATOM 3122 O O . LEU A 1 427 ? -8.630 -16.214 -20.347 1.00 92.81 427 LEU A O 1
ATOM 3126 N N . PRO A 1 428 ? -10.455 -15.989 -21.648 1.00 89.38 428 PRO A N 1
ATOM 3127 C CA . PRO A 1 428 ? -10.553 -17.409 -21.967 1.00 89.38 428 PRO A CA 1
ATOM 3128 C C . PRO A 1 428 ? -9.284 -17.909 -22.687 1.00 89.38 428 PRO A C 1
ATOM 3130 O O . PRO A 1 428 ? -8.706 -17.151 -23.474 1.00 89.38 428 PRO A O 1
ATOM 3133 N N . PRO A 1 429 ? -8.868 -19.181 -22.513 1.00 88.00 429 PRO A N 1
ATOM 3134 C CA . PRO A 1 429 ? -7.634 -19.705 -23.113 1.00 88.00 429 PRO A CA 1
ATOM 3135 C C . PRO A 1 429 ? -7.522 -19.484 -24.630 1.00 88.00 429 PRO A C 1
ATOM 3137 O O . PRO A 1 429 ? -6.443 -19.181 -25.135 1.00 88.00 429 PRO A O 1
ATOM 3140 N N . GLN A 1 430 ? -8.642 -19.580 -25.355 1.00 86.44 430 GLN A N 1
ATOM 3141 C CA . GLN A 1 430 ? -8.691 -19.375 -26.807 1.00 86.44 430 GLN A CA 1
ATOM 3142 C C . GLN A 1 430 ? -8.391 -17.925 -27.216 1.00 86.44 430 GLN A C 1
ATOM 3144 O O . GLN A 1 430 ? -7.685 -17.701 -28.196 1.00 86.44 430 GLN A O 1
ATOM 3149 N N . ALA A 1 431 ? -8.902 -16.946 -26.463 1.00 90.06 431 ALA A N 1
ATOM 3150 C CA . ALA A 1 431 ? -8.634 -15.530 -26.708 1.00 90.06 431 ALA A CA 1
ATOM 3151 C C . ALA A 1 431 ? -7.217 -15.152 -26.256 1.00 90.06 431 ALA A C 1
ATOM 3153 O O . ALA A 1 431 ? -6.534 -14.398 -26.941 1.00 90.06 431 ALA A O 1
ATOM 3154 N N . ARG A 1 432 ? -6.741 -15.729 -25.143 1.00 90.56 432 ARG A N 1
ATOM 3155 C CA . ARG A 1 432 ? -5.403 -15.468 -24.591 1.00 90.56 432 ARG A CA 1
ATOM 3156 C C . ARG A 1 432 ? -4.279 -15.809 -25.574 1.00 90.56 432 ARG A C 1
ATOM 3158 O O . ARG A 1 432 ? -3.363 -15.014 -25.741 1.00 90.56 432 ARG A O 1
ATOM 3165 N N . ARG A 1 433 ? -4.403 -16.925 -26.303 1.00 88.06 433 ARG A N 1
ATOM 3166 C CA . ARG A 1 433 ? -3.455 -17.339 -27.360 1.00 88.06 433 ARG A CA 1
ATOM 3167 C C . ARG A 1 433 ? -3.465 -16.453 -28.611 1.00 88.06 433 ARG A C 1
ATOM 3169 O O . ARG A 1 433 ? -2.686 -16.683 -29.523 1.00 88.06 433 ARG A O 1
ATOM 3176 N N . ARG A 1 434 ? -4.365 -15.472 -28.696 1.00 90.19 434 ARG A N 1
ATOM 3177 C CA . ARG A 1 434 ? -4.429 -14.494 -29.796 1.00 90.19 434 ARG A CA 1
ATOM 3178 C C . ARG A 1 434 ? -3.906 -13.123 -29.380 1.00 90.19 434 ARG A C 1
ATOM 3180 O O . ARG A 1 434 ? -4.026 -12.171 -30.149 1.00 90.19 434 ARG A O 1
ATOM 3187 N N . VAL A 1 435 ? -3.368 -13.016 -28.168 1.00 92.69 435 VAL A N 1
ATOM 3188 C CA . VAL A 1 435 ? -2.857 -11.775 -27.599 1.00 92.69 435 VAL A CA 1
ATOM 3189 C C . VAL A 1 435 ? -1.341 -11.863 -27.456 1.00 92.69 435 VAL A C 1
ATOM 3191 O O . VAL A 1 435 ? -0.821 -12.810 -26.865 1.00 92.69 435 VAL A O 1
ATOM 3194 N N . ALA A 1 436 ? -0.656 -10.847 -27.971 1.00 94.94 436 ALA A N 1
ATOM 3195 C CA . ALA A 1 436 ? 0.730 -10.539 -27.661 1.00 94.94 436 ALA A CA 1
ATOM 3196 C C . ALA A 1 436 ? 0.808 -9.388 -26.653 1.00 94.94 436 ALA A C 1
ATOM 3198 O O . ALA A 1 436 ? -0.016 -8.468 -26.677 1.00 94.94 436 ALA A O 1
ATOM 3199 N N . LEU A 1 437 ? 1.820 -9.418 -25.790 1.00 96.75 437 LEU A N 1
ATOM 3200 C CA . LEU A 1 437 ? 2.085 -8.382 -24.797 1.00 96.75 437 LEU A CA 1
ATOM 3201 C C . LEU A 1 437 ? 3.338 -7.582 -25.163 1.00 96.75 437 LEU A C 1
ATOM 3203 O O . LEU A 1 437 ? 4.401 -8.155 -25.392 1.00 96.75 437 LEU A O 1
ATOM 3207 N N . LEU A 1 438 ? 3.222 -6.256 -25.142 1.00 97.69 438 LEU A N 1
ATOM 3208 C CA . LEU A 1 438 ? 4.346 -5.325 -25.194 1.00 97.69 438 LEU A CA 1
ATOM 3209 C C . LEU A 1 438 ? 4.328 -4.474 -23.923 1.00 97.69 438 LEU A C 1
ATOM 3211 O O . LEU A 1 438 ? 3.540 -3.537 -23.802 1.00 97.69 438 LEU A O 1
ATOM 3215 N N . THR A 1 439 ? 5.168 -4.810 -22.949 1.00 98.06 439 THR A N 1
ATOM 3216 C CA . THR A 1 439 ? 5.286 -4.058 -21.694 1.00 98.06 439 THR A CA 1
ATOM 3217 C C . THR A 1 439 ? 6.545 -3.206 -21.689 1.00 98.06 439 THR A C 1
ATOM 3219 O O . THR A 1 439 ? 7.521 -3.521 -22.361 1.00 98.06 439 THR A O 1
ATOM 3222 N N . TYR A 1 440 ? 6.532 -2.082 -20.980 1.00 97.81 440 TYR A N 1
ATOM 3223 C CA . TYR A 1 440 ? 7.704 -1.211 -20.906 1.00 97.81 440 TYR A CA 1
ATOM 3224 C C . TYR A 1 440 ? 7.649 -0.304 -19.688 1.00 97.81 440 TYR A C 1
ATOM 3226 O O . TYR A 1 440 ? 6.566 0.065 -19.222 1.00 97.81 440 TYR A O 1
ATOM 3234 N N . GLY A 1 441 ? 8.817 0.004 -19.123 1.00 96.25 441 GLY A N 1
ATOM 3235 C CA . GLY A 1 441 ? 8.895 0.641 -17.807 1.00 96.25 441 GLY A CA 1
ATOM 3236 C C . GLY A 1 441 ? 8.112 -0.147 -16.746 1.00 96.25 441 GLY A C 1
ATOM 3237 O O . GLY A 1 441 ? 7.435 0.434 -15.907 1.00 96.25 441 GLY A O 1
ATOM 3238 N N . SER A 1 442 ? 8.116 -1.479 -16.837 1.00 96.56 442 SER A N 1
ATOM 3239 C CA . SER A 1 442 ? 7.170 -2.341 -16.123 1.00 96.56 442 SER A CA 1
ATOM 3240 C C . SER A 1 442 ? 7.547 -2.564 -14.647 1.00 96.56 442 SER A C 1
ATOM 3242 O O . SER A 1 442 ? 8.612 -3.125 -14.377 1.00 96.56 442 SER A O 1
ATOM 3244 N N . PRO A 1 443 ? 6.679 -2.212 -13.673 1.00 95.19 443 PRO A N 1
ATOM 3245 C CA . PRO A 1 443 ? 6.894 -2.505 -12.256 1.00 95.19 443 PRO A CA 1
ATOM 3246 C C . PRO A 1 443 ? 6.518 -3.948 -11.867 1.00 95.19 443 PRO A C 1
ATOM 3248 O O . PRO A 1 443 ? 6.535 -4.272 -10.675 1.00 95.19 443 PRO A O 1
ATOM 3251 N N . LEU A 1 444 ? 6.151 -4.811 -12.830 1.00 95.06 444 LEU A N 1
ATOM 3252 C CA . LEU A 1 444 ? 5.605 -6.153 -12.581 1.00 95.06 444 LEU A CA 1
ATOM 3253 C C . LEU A 1 444 ? 6.489 -6.988 -11.657 1.00 95.06 444 LEU A C 1
ATOM 3255 O O . LEU A 1 444 ? 6.003 -7.466 -10.642 1.00 95.06 444 LEU A O 1
ATOM 3259 N N . ARG A 1 445 ? 7.782 -7.129 -11.959 1.00 92.75 445 ARG A N 1
ATOM 3260 C CA . ARG A 1 445 ? 8.716 -7.877 -11.103 1.00 92.75 445 ARG A CA 1
ATOM 3261 C C . ARG A 1 445 ? 9.287 -6.997 -9.996 1.00 92.75 445 ARG A C 1
ATOM 3263 O O . ARG A 1 445 ? 9.262 -7.382 -8.830 1.00 92.75 445 ARG A O 1
ATOM 3270 N N . ARG A 1 446 ? 9.774 -5.804 -10.355 1.00 92.12 446 ARG A N 1
ATOM 3271 C CA . ARG A 1 446 ? 10.542 -4.921 -9.462 1.00 92.12 446 ARG A CA 1
ATOM 3272 C C . ARG A 1 446 ? 9.750 -4.390 -8.268 1.00 92.12 446 ARG A C 1
ATOM 3274 O O . ARG A 1 446 ? 10.334 -4.184 -7.210 1.00 92.12 446 ARG A O 1
ATOM 3281 N N . LEU A 1 447 ? 8.439 -4.200 -8.409 1.00 92.25 447 LEU A N 1
ATOM 3282 C CA . LEU A 1 447 ? 7.561 -3.755 -7.326 1.00 92.25 447 LEU A CA 1
ATOM 3283 C C . LEU A 1 447 ? 6.523 -4.828 -6.990 1.00 92.25 447 LEU A C 1
ATOM 3285 O O . LEU A 1 447 ? 6.521 -5.358 -5.879 1.00 92.25 447 LEU A O 1
ATOM 3289 N N . TYR A 1 448 ? 5.656 -5.170 -7.944 1.00 93.06 448 TYR A N 1
ATOM 3290 C CA . TYR A 1 448 ? 4.514 -6.043 -7.674 1.00 93.06 448 TYR A CA 1
ATOM 3291 C C . TYR A 1 448 ? 4.943 -7.468 -7.317 1.00 93.06 448 TYR A C 1
ATOM 3293 O O . TYR A 1 448 ? 4.418 -8.028 -6.362 1.00 93.06 448 TYR A O 1
ATOM 3301 N N . GLY A 1 449 ? 5.938 -8.031 -7.997 1.00 92.31 449 GLY A N 1
ATOM 3302 C CA . GLY A 1 449 ? 6.439 -9.376 -7.732 1.00 92.31 449 GLY A CA 1
ATOM 3303 C C . GLY A 1 449 ? 7.126 -9.501 -6.381 1.00 92.31 449 GLY A C 1
ATOM 3304 O O . GLY A 1 449 ? 6.987 -10.523 -5.718 1.00 92.31 449 GLY A O 1
ATOM 3305 N N . ARG A 1 450 ? 7.781 -8.434 -5.908 1.00 92.19 450 ARG A N 1
ATOM 3306 C CA . ARG A 1 450 ? 8.402 -8.413 -4.576 1.00 92.19 450 ARG A CA 1
ATOM 3307 C C . ARG A 1 450 ? 7.359 -8.320 -3.465 1.00 92.19 450 ARG A C 1
ATOM 3309 O O . ARG A 1 450 ? 7.441 -9.056 -2.487 1.00 92.19 450 ARG A O 1
ATOM 3316 N N . TRP A 1 451 ? 6.404 -7.397 -3.573 1.00 91.94 451 TRP A N 1
ATOM 3317 C CA . TRP A 1 451 ? 5.437 -7.124 -2.498 1.00 91.94 451 TRP A CA 1
ATOM 3318 C C . TRP A 1 451 ? 4.201 -8.030 -2.539 1.00 91.94 451 TRP A C 1
ATOM 3320 O O . TRP A 1 451 ? 3.570 -8.258 -1.508 1.00 91.94 451 TRP A O 1
ATOM 3330 N N . PHE A 1 452 ? 3.879 -8.582 -3.709 1.00 91.81 452 PHE A N 1
ATOM 3331 C CA . PHE A 1 452 ? 2.707 -9.416 -3.973 1.00 91.81 452 PHE A CA 1
ATOM 3332 C C . PHE A 1 452 ? 3.086 -10.674 -4.788 1.00 91.81 452 PHE A C 1
ATOM 3334 O O . PHE A 1 452 ? 2.496 -10.931 -5.844 1.00 91.81 452 PHE A O 1
ATOM 3341 N N . PRO A 1 453 ? 4.041 -11.500 -4.309 1.00 91.00 453 PRO A N 1
ATOM 3342 C CA . PRO A 1 453 ? 4.603 -12.627 -5.068 1.00 91.00 453 PRO A CA 1
ATOM 3343 C C . PRO A 1 453 ? 3.565 -13.694 -5.444 1.00 91.00 453 PRO A C 1
ATOM 3345 O O . PRO A 1 453 ? 3.678 -14.337 -6.482 1.00 91.00 453 PRO A O 1
ATOM 3348 N N . ALA A 1 454 ? 2.493 -13.842 -4.658 1.00 89.50 454 ALA A N 1
ATOM 3349 C CA . ALA A 1 454 ? 1.393 -14.754 -4.981 1.00 89.50 454 ALA A CA 1
ATOM 3350 C C . ALA A 1 454 ? 0.636 -14.373 -6.273 1.00 89.50 454 ALA A C 1
ATOM 3352 O O . ALA A 1 454 ? -0.059 -15.207 -6.850 1.00 89.50 454 ALA A O 1
ATOM 3353 N N . TYR A 1 455 ? 0.749 -13.116 -6.709 1.00 90.88 455 TYR A N 1
ATOM 3354 C CA . TYR A 1 455 ? 0.059 -12.576 -7.880 1.00 90.88 455 TYR A CA 1
ATOM 3355 C C . TYR A 1 455 ? 1.013 -12.298 -9.042 1.00 90.88 455 TYR A C 1
ATOM 3357 O O . TYR A 1 455 ? 0.691 -12.624 -10.179 1.00 90.88 455 TYR A O 1
ATOM 3365 N N . PHE A 1 456 ? 2.176 -11.713 -8.750 1.00 92.94 456 PHE A N 1
ATOM 3366 C CA . PHE A 1 456 ? 3.143 -11.244 -9.748 1.00 92.94 456 PHE A CA 1
ATOM 3367 C C . PHE A 1 456 ? 4.562 -11.781 -9.507 1.00 92.94 456 PHE A C 1
ATOM 3369 O O . PHE A 1 456 ? 5.534 -11.198 -9.978 1.00 92.94 456 PHE A O 1
ATOM 3376 N N . GLY A 1 457 ? 4.708 -12.859 -8.735 1.00 91.25 457 GLY A N 1
ATOM 3377 C CA . GLY A 1 457 ? 5.999 -13.510 -8.519 1.00 91.25 457 GLY A CA 1
ATOM 3378 C C . GLY A 1 457 ? 6.498 -14.269 -9.757 1.00 91.25 457 GLY A C 1
ATOM 3379 O O . GLY A 1 457 ? 5.790 -14.344 -10.766 1.00 91.25 457 GLY A O 1
ATOM 3380 N N . PRO A 1 458 ? 7.689 -14.886 -9.673 1.00 89.38 458 PRO A N 1
ATOM 3381 C CA . PRO A 1 458 ? 8.302 -15.633 -10.771 1.00 89.38 458 PRO A CA 1
ATOM 3382 C C . PRO A 1 458 ? 7.360 -16.664 -11.407 1.00 89.38 458 PRO A C 1
ATOM 3384 O O . PRO A 1 458 ? 7.140 -16.631 -12.611 1.00 89.38 458 PRO A O 1
ATOM 3387 N N . GLY A 1 459 ? 6.721 -17.510 -10.590 1.00 89.06 459 GLY A N 1
ATOM 3388 C CA . GLY A 1 459 ? 5.806 -18.554 -11.065 1.00 89.06 459 GLY A CA 1
ATOM 3389 C C . GLY A 1 459 ? 4.635 -18.009 -11.896 1.00 89.06 459 GLY A C 1
ATOM 3390 O O . GLY A 1 459 ? 4.486 -18.413 -13.048 1.00 89.06 459 GLY A O 1
ATOM 3391 N N . PRO A 1 460 ? 3.814 -17.080 -11.362 1.00 91.56 460 PRO A N 1
ATOM 3392 C CA . PRO A 1 460 ? 2.761 -16.433 -12.140 1.00 91.56 460 PRO A CA 1
ATOM 3393 C C . PRO A 1 460 ? 3.256 -15.748 -13.422 1.00 91.56 460 PRO A C 1
ATOM 3395 O O . PRO A 1 460 ? 2.607 -15.893 -14.455 1.00 91.56 460 PRO A O 1
ATOM 3398 N N . LEU A 1 461 ? 4.385 -15.028 -13.393 1.00 92.75 461 LEU A N 1
ATOM 3399 C CA . LEU A 1 461 ? 4.895 -14.324 -14.579 1.00 92.75 461 LEU A CA 1
ATOM 3400 C C . LEU A 1 461 ? 5.390 -15.292 -15.665 1.00 92.75 461 LEU A C 1
ATOM 3402 O O . LEU A 1 461 ? 5.020 -15.120 -16.826 1.00 92.75 461 LEU A O 1
ATOM 3406 N N . THR A 1 462 ? 6.115 -16.353 -15.305 1.00 91.31 462 THR A N 1
ATOM 3407 C CA . THR A 1 462 ? 6.467 -17.432 -16.244 1.00 91.31 462 THR A CA 1
ATOM 3408 C C . THR A 1 462 ? 5.201 -18.111 -16.780 1.00 91.31 462 THR A C 1
ATOM 3410 O O . THR A 1 462 ? 5.085 -18.364 -17.977 1.00 91.31 462 THR A O 1
ATOM 3413 N N . ALA A 1 463 ? 4.180 -18.330 -15.941 1.00 89.62 463 ALA A N 1
ATOM 3414 C CA . ALA A 1 463 ? 2.895 -18.861 -16.399 1.00 89.62 463 ALA A CA 1
ATOM 3415 C C . ALA A 1 463 ? 2.214 -17.937 -17.420 1.00 89.62 463 ALA A C 1
ATOM 3417 O O . ALA A 1 463 ? 1.638 -18.422 -18.390 1.00 89.62 463 ALA A O 1
ATOM 3418 N N . LEU A 1 464 ? 2.275 -16.616 -17.223 1.00 91.19 464 LEU A N 1
ATOM 3419 C CA . LEU A 1 464 ? 1.760 -15.643 -18.185 1.00 91.19 464 LEU A CA 1
ATOM 3420 C C . LEU A 1 464 ? 2.513 -15.739 -19.512 1.00 91.19 464 LEU A C 1
ATOM 3422 O O . LEU A 1 464 ? 1.860 -15.843 -20.548 1.00 91.19 464 LEU A O 1
ATOM 3426 N N . HIS A 1 465 ? 3.849 -15.763 -19.472 1.00 91.31 465 HIS A N 1
ATOM 3427 C CA . HIS A 1 465 ? 4.702 -15.913 -20.653 1.00 91.31 465 HIS A CA 1
ATOM 3428 C C . HIS A 1 465 ? 4.323 -17.146 -21.486 1.00 91.31 465 HIS A C 1
ATOM 3430 O O . HIS A 1 465 ? 4.128 -17.028 -22.692 1.00 91.31 465 HIS A O 1
ATOM 3436 N N . LEU A 1 466 ? 4.121 -18.297 -20.837 1.00 89.00 466 LEU A N 1
ATOM 3437 C CA . LEU A 1 466 ? 3.755 -19.555 -21.500 1.00 89.00 466 LEU A CA 1
ATOM 3438 C C . LEU A 1 466 ? 2.309 -19.592 -22.033 1.00 89.00 466 LEU A C 1
ATOM 3440 O O . LEU A 1 466 ? 1.952 -20.488 -22.798 1.00 89.00 466 LEU A O 1
ATOM 3444 N N . GLN A 1 467 ? 1.445 -18.675 -21.593 1.00 88.12 467 GLN A N 1
ATOM 3445 C CA . GLN A 1 467 ? 0.015 -18.679 -21.921 1.00 88.12 467 GLN A CA 1
ATOM 3446 C C . GLN A 1 467 ? -0.386 -17.644 -22.980 1.00 88.12 467 GLN A C 1
ATOM 3448 O O . GLN A 1 467 ? -1.465 -17.778 -23.566 1.00 88.12 467 GLN A O 1
ATOM 3453 N N . VAL A 1 468 ? 0.437 -16.618 -23.204 1.00 89.19 468 VAL A N 1
ATOM 3454 C CA . VAL A 1 468 ? 0.278 -15.646 -24.298 1.00 89.19 468 VAL A CA 1
ATOM 3455 C C . VAL A 1 468 ? 1.029 -16.112 -25.547 1.00 89.19 468 VAL A C 1
ATOM 3457 O O . VAL A 1 468 ? 1.882 -16.988 -25.464 1.00 89.19 468 VAL A O 1
ATOM 3460 N N . ASP A 1 469 ? 0.714 -15.552 -26.718 1.00 87.31 469 ASP A N 1
ATOM 3461 C CA . ASP A 1 469 ? 1.393 -15.937 -27.972 1.00 87.31 469 ASP A CA 1
ATOM 3462 C C . ASP A 1 469 ? 2.868 -15.491 -27.980 1.00 87.31 469 ASP A C 1
ATOM 3464 O O . ASP A 1 469 ? 3.783 -16.241 -28.341 1.00 87.31 469 ASP A O 1
ATOM 3468 N N . CYS A 1 470 ? 3.096 -14.254 -27.539 1.00 91.00 470 CYS A N 1
ATOM 3469 C CA . CYS A 1 470 ? 4.415 -13.672 -27.352 1.00 91.00 470 CYS A CA 1
ATOM 3470 C C . CYS A 1 470 ? 4.373 -12.515 -26.351 1.00 91.00 470 CYS A C 1
ATOM 3472 O O . CYS A 1 470 ? 3.354 -11.839 -26.184 1.00 91.00 470 CYS A O 1
ATOM 3474 N N . TRP A 1 471 ? 5.502 -12.284 -25.684 1.00 95.06 471 TRP A N 1
ATOM 3475 C CA . TRP A 1 471 ? 5.677 -11.184 -24.746 1.00 95.06 471 TRP A CA 1
ATOM 3476 C C . TRP A 1 471 ? 7.053 -10.551 -24.941 1.00 95.06 471 TRP A C 1
ATOM 3478 O O . TRP A 1 471 ? 8.065 -11.252 -25.000 1.00 95.06 471 TRP A O 1
ATOM 3488 N N . ARG A 1 472 ? 7.078 -9.222 -25.049 1.00 97.00 472 ARG A N 1
ATOM 3489 C CA . ARG A 1 472 ? 8.285 -8.400 -24.973 1.00 97.00 472 ARG A CA 1
ATOM 3490 C C . ARG A 1 472 ? 8.155 -7.349 -23.885 1.00 97.00 472 ARG A C 1
ATOM 3492 O O . ARG A 1 472 ? 7.115 -6.699 -23.775 1.00 97.00 472 ARG A O 1
ATOM 3499 N N . ASN A 1 473 ? 9.216 -7.169 -23.108 1.00 97.88 473 ASN A N 1
ATOM 3500 C CA . ASN A 1 473 ? 9.333 -6.143 -22.087 1.00 97.88 473 ASN A CA 1
ATOM 3501 C C . ASN A 1 473 ? 10.554 -5.252 -22.336 1.00 97.88 473 ASN A C 1
ATOM 3503 O O . ASN A 1 473 ? 11.680 -5.734 -22.319 1.00 97.88 473 ASN A O 1
ATOM 3507 N N . LEU A 1 474 ? 10.347 -3.951 -22.528 1.00 98.06 474 LEU A N 1
ATOM 3508 C CA . LEU A 1 474 ? 11.425 -2.978 -22.730 1.00 98.06 474 LEU A CA 1
ATOM 3509 C C . LEU A 1 474 ? 11.757 -2.267 -21.412 1.00 98.06 474 LEU A C 1
ATOM 3511 O O . LEU A 1 474 ? 10.865 -1.753 -20.730 1.00 98.06 474 LEU A O 1
ATOM 3515 N N . TRP A 1 475 ? 13.038 -2.180 -21.055 1.00 97.44 475 TRP A N 1
ATOM 3516 C CA . TRP A 1 475 ? 13.447 -1.551 -19.795 1.00 97.44 475 TRP A CA 1
ATOM 3517 C C . TRP A 1 475 ? 14.777 -0.800 -19.901 1.00 97.44 475 TRP A C 1
ATOM 3519 O O . TRP A 1 475 ? 15.638 -1.142 -20.710 1.00 97.44 475 TRP A O 1
ATOM 3529 N N . ARG A 1 476 ? 14.956 0.225 -19.060 1.00 96.88 476 ARG A N 1
ATOM 3530 C CA . ARG A 1 476 ? 16.184 1.031 -18.951 1.00 96.88 476 ARG A CA 1
ATOM 3531 C C . ARG A 1 476 ? 16.783 0.919 -17.554 1.00 96.88 476 ARG A C 1
ATOM 3533 O O . ARG A 1 476 ? 16.058 0.880 -16.565 1.00 96.88 476 ARG A O 1
ATOM 3540 N N . ALA A 1 477 ? 18.111 0.959 -17.452 1.00 95.06 477 ALA A N 1
ATOM 3541 C CA . ALA A 1 477 ? 18.807 0.960 -16.157 1.00 95.06 477 ALA A CA 1
ATOM 3542 C C . ALA A 1 477 ? 18.615 2.267 -15.352 1.00 95.06 477 ALA A C 1
ATOM 3544 O O . ALA A 1 477 ? 18.894 2.322 -14.157 1.00 95.06 477 ALA A O 1
ATOM 3545 N N . THR A 1 478 ? 18.181 3.333 -16.019 1.00 95.62 478 THR A N 1
ATOM 3546 C CA . THR A 1 478 ? 17.868 4.660 -15.464 1.00 95.62 478 THR A CA 1
ATOM 3547 C C . THR A 1 478 ? 16.416 4.784 -15.000 1.00 95.62 478 THR A C 1
ATOM 3549 O O . THR A 1 478 ? 16.055 5.799 -14.408 1.00 95.62 478 THR A O 1
ATOM 3552 N N . ASP A 1 479 ? 15.571 3.785 -15.267 1.00 96.19 479 ASP A N 1
ATOM 3553 C CA . ASP A 1 479 ? 14.167 3.786 -14.870 1.00 96.19 479 ASP A CA 1
ATOM 3554 C C . ASP A 1 479 ? 14.043 3.422 -13.375 1.00 96.19 479 ASP A C 1
ATOM 3556 O O . ASP A 1 479 ? 14.471 2.336 -12.985 1.00 96.19 479 ASP A O 1
ATOM 3560 N N . PRO A 1 480 ? 13.498 4.295 -12.502 1.00 93.00 480 PRO A N 1
ATOM 3561 C CA . PRO A 1 480 ? 13.322 4.007 -11.076 1.00 93.00 480 PRO A CA 1
ATOM 3562 C C . PRO A 1 480 ? 12.142 3.074 -10.764 1.00 93.00 480 PRO A C 1
ATOM 3564 O O . PRO A 1 480 ? 12.000 2.642 -9.627 1.00 93.00 480 PRO A O 1
ATOM 3567 N N . ILE A 1 481 ? 11.268 2.790 -11.727 1.00 92.50 481 ILE A N 1
ATOM 3568 C CA . ILE A 1 481 ? 10.030 2.025 -11.516 1.00 92.50 481 ILE A CA 1
ATOM 3569 C C . ILE A 1 481 ? 10.094 0.714 -12.295 1.00 92.50 481 ILE A C 1
ATOM 3571 O O . ILE A 1 481 ? 9.845 -0.363 -11.749 1.00 92.50 481 ILE A O 1
ATOM 3575 N N . GLY A 1 482 ? 10.434 0.823 -13.577 1.00 93.25 482 GLY A N 1
ATOM 3576 C CA . GLY A 1 482 ? 10.543 -0.284 -14.509 1.00 93.25 482 GLY A CA 1
ATOM 3577 C C . GLY A 1 482 ? 11.798 -1.124 -14.316 1.00 93.25 482 GLY A C 1
ATOM 3578 O O . GLY A 1 482 ? 12.789 -0.688 -13.727 1.00 93.25 482 GLY A O 1
ATOM 3579 N N . GLY A 1 483 ? 11.755 -2.346 -14.834 1.00 94.94 483 GLY A N 1
ATOM 3580 C CA . GLY A 1 483 ? 12.895 -3.252 -14.869 1.00 94.94 483 GLY A CA 1
ATOM 3581 C C . GLY A 1 483 ? 12.601 -4.508 -15.690 1.00 94.94 483 GLY A C 1
ATOM 3582 O O . GLY A 1 483 ? 11.541 -4.583 -16.325 1.00 94.94 483 GLY A O 1
ATOM 3583 N N . PRO A 1 484 ? 13.520 -5.489 -15.670 1.00 95.25 484 PRO A N 1
ATOM 3584 C CA . PRO A 1 484 ? 13.265 -6.801 -16.251 1.00 95.25 484 PRO A CA 1
ATOM 3585 C C . PRO A 1 484 ? 12.073 -7.474 -15.559 1.00 95.25 484 PRO A C 1
ATOM 3587 O O . PRO A 1 484 ? 11.864 -7.283 -14.355 1.00 95.25 484 PRO A O 1
ATOM 3590 N N . VAL A 1 485 ? 11.284 -8.243 -16.309 1.00 94.69 485 VAL A N 1
ATOM 3591 C CA . VAL A 1 485 ? 10.101 -8.965 -15.805 1.00 94.69 485 VAL A CA 1
ATOM 3592 C C . VAL A 1 485 ? 10.288 -10.477 -15.788 1.00 94.69 485 VAL A C 1
ATOM 3594 O O . VAL A 1 485 ? 9.653 -11.132 -14.957 1.00 94.69 485 VAL A O 1
ATOM 3597 N N . ALA A 1 486 ? 11.162 -11.012 -16.642 1.00 90.56 486 ALA A N 1
ATOM 3598 C CA . ALA A 1 486 ? 11.485 -12.427 -16.694 1.00 90.56 486 ALA A CA 1
ATOM 3599 C C . ALA A 1 486 ? 12.126 -12.892 -15.385 1.00 90.56 486 ALA A C 1
ATOM 3601 O O . ALA A 1 486 ? 12.824 -12.140 -14.688 1.00 90.56 486 ALA A O 1
ATOM 3602 N N . ALA A 1 487 ? 11.855 -14.143 -15.024 1.00 81.00 487 ALA A N 1
ATOM 3603 C CA . ALA A 1 487 ? 12.507 -14.760 -13.877 1.00 81.00 487 ALA A CA 1
ATOM 3604 C C . ALA A 1 487 ? 13.878 -15.311 -14.234 1.00 81.00 487 ALA A C 1
ATOM 3606 O O . ALA A 1 487 ? 14.816 -15.139 -13.451 1.00 81.00 487 ALA A O 1
ATOM 3607 N N . ASP A 1 488 ? 13.964 -15.913 -15.412 1.00 81.69 488 ASP A N 1
ATOM 3608 C CA . ASP A 1 488 ? 15.184 -16.421 -16.002 1.00 81.69 488 ASP A CA 1
ATOM 3609 C C . ASP A 1 488 ? 15.582 -15.505 -17.169 1.00 81.69 488 ASP A C 1
ATOM 3611 O O . ASP A 1 488 ? 14.783 -15.325 -18.085 1.00 81.69 488 ASP A O 1
ATOM 3615 N N . PRO A 1 489 ? 16.790 -14.915 -17.175 1.00 76.56 489 PRO A N 1
ATOM 3616 C CA . PRO A 1 489 ? 17.287 -14.146 -18.315 1.00 76.56 489 PRO A CA 1
ATOM 3617 C C . PRO A 1 489 ? 17.343 -14.930 -19.636 1.00 76.56 489 PRO A C 1
ATOM 3619 O O . PRO A 1 489 ? 17.443 -14.308 -20.690 1.00 76.56 489 PRO A O 1
ATOM 3622 N N . ALA A 1 490 ? 17.310 -16.268 -19.594 1.00 73.31 490 ALA A N 1
ATOM 3623 C CA . ALA A 1 490 ? 17.188 -17.108 -20.782 1.00 73.31 490 ALA A CA 1
ATOM 3624 C C . ALA A 1 490 ? 15.779 -17.067 -21.404 1.00 73.31 490 ALA A C 1
ATOM 3626 O O . ALA A 1 490 ? 15.624 -17.405 -22.579 1.00 73.31 490 ALA A O 1
ATOM 3627 N N . GLU A 1 491 ? 14.754 -16.645 -20.651 1.00 81.94 491 GLU A N 1
ATOM 3628 C CA . GLU A 1 491 ? 13.450 -16.322 -21.223 1.00 81.94 491 GLU A CA 1
ATOM 3629 C C . GLU A 1 491 ? 13.618 -15.089 -22.119 1.00 81.94 491 GLU A C 1
ATOM 3631 O O . GLU A 1 491 ? 13.876 -13.975 -21.659 1.00 81.94 491 GLU A O 1
ATOM 3636 N N . ASP A 1 492 ? 13.439 -15.289 -23.422 1.00 87.31 492 ASP A N 1
ATOM 3637 C CA . ASP A 1 492 ? 13.417 -14.222 -24.416 1.00 87.31 492 ASP A CA 1
ATOM 3638 C C . ASP A 1 492 ? 12.122 -13.408 -24.255 1.00 87.31 492 ASP A C 1
ATOM 3640 O O . ASP A 1 492 ? 11.159 -13.571 -25.003 1.00 87.31 492 ASP A O 1
ATOM 3644 N N . VAL A 1 493 ? 12.065 -12.592 -23.202 1.00 93.81 493 VAL A N 1
ATOM 3645 C CA . VAL A 1 493 ? 10.980 -11.660 -22.861 1.00 93.81 493 VAL A CA 1
ATOM 3646 C C . VAL A 1 493 ? 11.543 -10.256 -22.696 1.00 93.81 493 VAL A C 1
ATOM 3648 O O . VAL A 1 493 ? 10.976 -9.301 -23.224 1.00 93.81 493 VAL A O 1
ATOM 3651 N N . ASP A 1 494 ? 12.653 -10.106 -21.975 1.00 96.38 494 ASP A N 1
ATOM 3652 C CA . ASP A 1 494 ? 13.226 -8.804 -21.649 1.00 96.38 494 ASP A CA 1
ATOM 3653 C C . ASP A 1 494 ? 14.168 -8.284 -22.742 1.00 96.38 494 ASP A C 1
ATOM 3655 O O . ASP A 1 494 ? 15.252 -8.815 -22.972 1.00 96.38 494 ASP A O 1
ATOM 3659 N N . ARG A 1 495 ? 13.804 -7.155 -23.353 1.00 95.44 495 ARG A N 1
ATOM 3660 C CA . ARG A 1 495 ? 14.670 -6.364 -24.228 1.00 95.44 495 ARG A CA 1
ATOM 3661 C C . ARG A 1 495 ? 15.269 -5.202 -23.437 1.00 95.44 495 ARG A C 1
ATOM 3663 O O . ARG A 1 495 ? 14.643 -4.157 -23.253 1.00 95.44 495 ARG A O 1
ATOM 3670 N N . GLY A 1 496 ? 16.505 -5.375 -22.980 1.00 90.94 496 GLY A N 1
ATOM 3671 C CA . GLY A 1 496 ? 17.244 -4.313 -22.305 1.00 90.94 496 GLY A CA 1
ATOM 3672 C C . GLY A 1 496 ? 18.518 -4.786 -21.592 1.00 90.94 496 GLY A C 1
ATOM 3673 O O . GLY A 1 496 ? 18.888 -5.950 -21.723 1.00 90.94 496 GLY A O 1
ATOM 3674 N N . PRO A 1 497 ? 19.187 -3.892 -20.841 1.00 94.06 497 PRO A N 1
ATOM 3675 C CA . PRO A 1 497 ? 18.814 -2.488 -20.673 1.00 94.06 497 PRO A CA 1
ATOM 3676 C C . PRO A 1 497 ? 18.950 -1.719 -21.992 1.00 94.06 497 PRO A C 1
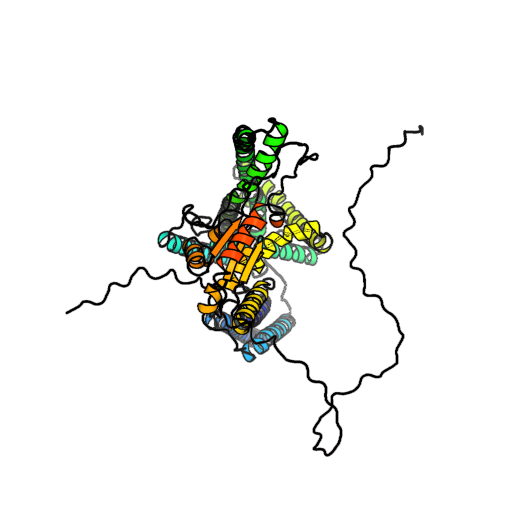ATOM 3678 O O . PRO A 1 497 ? 19.954 -1.846 -22.689 1.00 94.06 497 PRO A O 1
ATOM 3681 N N . LEU A 1 498 ? 17.941 -0.923 -22.343 1.00 95.31 498 LEU A N 1
ATOM 3682 C CA . LEU A 1 498 ? 18.037 0.019 -23.457 1.00 95.31 498 LEU A CA 1
ATOM 3683 C C . LEU A 1 498 ? 19.011 1.149 -23.101 1.00 95.31 498 LEU A C 1
ATOM 3685 O O . LEU A 1 498 ? 19.115 1.543 -21.931 1.00 95.31 498 LEU A O 1
ATOM 3689 N N . ALA A 1 499 ? 19.708 1.669 -24.112 1.00 92.75 499 ALA A N 1
ATOM 3690 C CA . ALA A 1 499 ? 20.568 2.833 -23.951 1.00 92.75 499 ALA A CA 1
ATOM 3691 C C . ALA A 1 499 ? 19.720 4.042 -23.534 1.00 92.75 499 ALA A C 1
ATOM 3693 O O . ALA A 1 499 ? 18.705 4.358 -24.151 1.00 92.75 499 ALA A O 1
ATOM 3694 N N . ASP A 1 500 ? 20.133 4.706 -22.460 1.00 93.31 500 ASP A N 1
ATOM 3695 C CA . ASP A 1 500 ? 19.513 5.941 -22.002 1.00 93.31 500 ASP A CA 1
ATOM 3696 C C . ASP A 1 500 ? 20.597 6.837 -21.397 1.00 93.31 500 ASP A C 1
ATOM 3698 O O . ASP A 1 500 ? 21.192 6.477 -20.366 1.00 93.31 500 ASP A O 1
ATOM 3702 N N . PRO A 1 501 ? 20.903 7.978 -22.033 1.00 93.50 501 PRO A N 1
ATOM 3703 C CA . PRO A 1 501 ? 20.264 8.572 -23.218 1.00 93.50 501 PRO A CA 1
ATOM 3704 C C . PRO A 1 501 ? 20.533 7.792 -24.519 1.00 93.50 501 PRO A C 1
ATOM 3706 O O . PRO A 1 501 ? 21.532 7.093 -24.623 1.00 93.50 501 PRO A O 1
ATOM 3709 N N . LEU A 1 502 ? 19.686 7.961 -25.543 1.00 89.62 502 LEU A N 1
ATOM 3710 C CA . LEU A 1 502 ? 19.871 7.297 -26.849 1.00 89.62 502 LEU A CA 1
ATOM 3711 C C . LEU A 1 502 ? 21.183 7.703 -27.551 1.00 89.62 502 LEU A C 1
ATOM 3713 O O . LEU A 1 502 ? 21.778 6.904 -28.265 1.00 89.62 502 LEU A O 1
ATOM 3717 N N . ALA A 1 503 ? 21.631 8.941 -27.328 1.00 88.44 503 ALA A N 1
ATOM 3718 C CA . ALA A 1 503 ? 22.928 9.450 -27.765 1.00 88.44 503 ALA A CA 1
ATOM 3719 C C . ALA A 1 503 ? 23.693 10.020 -26.564 1.00 88.44 503 ALA A C 1
ATOM 3721 O O . ALA A 1 503 ? 23.124 10.734 -25.720 1.00 88.44 503 ALA A O 1
ATOM 3722 N N . TYR A 1 504 ? 24.983 9.713 -26.464 1.00 86.88 504 TYR A N 1
ATOM 3723 C CA . TYR A 1 504 ? 25.775 10.102 -25.305 1.00 86.88 504 TYR A CA 1
ATOM 3724 C C . TYR A 1 504 ? 26.138 11.584 -25.339 1.00 86.88 504 TYR A C 1
ATOM 3726 O O . TYR A 1 504 ? 25.826 12.311 -24.395 1.00 86.88 504 TYR A O 1
ATOM 3734 N N . GLY A 1 505 ? 26.718 12.054 -26.431 1.00 83.06 505 GLY A N 1
ATOM 3735 C CA . GLY A 1 505 ? 27.146 13.419 -26.676 1.00 83.06 505 GLY A CA 1
ATOM 3736 C C . GLY A 1 505 ? 26.372 14.085 -27.810 1.00 83.06 505 GLY A C 1
ATOM 3737 O O . GLY A 1 505 ? 25.290 13.657 -28.216 1.00 83.06 505 GLY A O 1
ATOM 3738 N N . ARG A 1 506 ? 26.924 15.198 -28.298 1.00 85.12 506 ARG A N 1
ATOM 3739 C CA . ARG A 1 506 ? 26.399 15.895 -29.476 1.00 85.12 506 ARG A CA 1
ATOM 3740 C C . ARG A 1 506 ? 26.996 15.276 -30.734 1.00 85.12 506 ARG A C 1
ATOM 3742 O O . ARG A 1 506 ? 28.185 14.984 -30.780 1.00 85.12 506 ARG A O 1
ATOM 3749 N N . SER A 1 507 ? 26.183 15.133 -31.769 1.00 81.38 507 SER A N 1
ATOM 3750 C CA . SER A 1 507 ? 26.607 14.694 -33.103 1.00 81.38 507 SER A CA 1
ATOM 3751 C C . SER A 1 507 ? 25.853 15.478 -34.175 1.00 81.38 507 SER A C 1
ATOM 3753 O O . SER A 1 507 ? 24.881 16.162 -33.868 1.00 81.38 507 SER A O 1
ATOM 3755 N N . ALA A 1 508 ? 26.238 15.347 -35.447 1.00 83.50 508 ALA A N 1
ATOM 3756 C CA . ALA A 1 508 ? 25.481 15.951 -36.550 1.00 83.50 508 ALA A CA 1
ATOM 3757 C C . ALA A 1 508 ? 24.013 15.473 -36.590 1.00 83.50 508 ALA A C 1
ATOM 3759 O O . ALA A 1 508 ? 23.122 16.239 -36.943 1.00 83.50 508 ALA A O 1
ATOM 3760 N N . ARG A 1 509 ? 23.752 14.220 -36.180 1.00 81.12 509 ARG A N 1
ATOM 3761 C CA . ARG A 1 509 ? 22.394 13.655 -36.058 1.00 81.12 509 ARG A CA 1
ATOM 3762 C C . ARG A 1 509 ? 21.683 14.068 -34.764 1.00 81.12 509 ARG A C 1
ATOM 3764 O O . ARG A 1 509 ? 20.461 14.126 -34.741 1.00 81.12 509 ARG A O 1
ATOM 3771 N N . HIS A 1 510 ? 22.437 14.368 -33.706 1.00 83.25 510 HIS A N 1
ATOM 3772 C CA . HIS A 1 510 ? 21.927 14.780 -32.396 1.00 83.25 510 HIS A CA 1
ATOM 3773 C C . HIS A 1 510 ? 22.636 16.067 -31.943 1.00 83.25 510 HIS A C 1
ATOM 3775 O O . HIS A 1 510 ? 23.519 16.016 -31.083 1.00 83.25 510 HIS A O 1
ATOM 3781 N N . PRO A 1 511 ? 22.310 17.228 -32.540 1.00 83.25 511 PRO A N 1
ATOM 3782 C CA . PRO A 1 511 ? 23.028 18.475 -32.263 1.00 83.25 511 PRO A CA 1
ATOM 3783 C C . PRO A 1 511 ? 22.805 18.963 -30.825 1.00 83.25 511 PRO A C 1
ATOM 3785 O O . PRO A 1 511 ? 23.663 19.626 -30.239 1.00 83.25 511 PRO A O 1
ATOM 3788 N N . LEU A 1 512 ? 21.667 18.595 -30.230 1.00 85.56 512 LEU A N 1
ATOM 3789 C CA . LEU A 1 512 ? 21.366 18.822 -28.823 1.00 85.56 512 LEU A CA 1
ATOM 3790 C C . LEU A 1 512 ? 21.698 17.570 -28.001 1.00 85.56 512 LEU A C 1
ATOM 3792 O O . LEU A 1 512 ? 21.458 16.456 -28.471 1.00 85.56 512 LEU A O 1
ATOM 3796 N N . PRO A 1 513 ? 22.213 17.719 -26.764 1.00 83.38 513 PRO A N 1
ATOM 3797 C CA . PRO A 1 513 ? 22.465 16.569 -25.910 1.00 83.38 513 PRO A CA 1
ATOM 3798 C C . PRO A 1 513 ? 21.150 15.838 -25.627 1.00 83.38 513 PRO A C 1
ATOM 3800 O O . PRO A 1 513 ? 20.231 16.436 -25.069 1.00 83.38 513 PRO A O 1
ATOM 3803 N N . ALA A 1 514 ? 21.076 14.546 -25.952 1.00 89.88 514 ALA A N 1
ATOM 3804 C CA . ALA A 1 514 ? 19.865 13.770 -25.697 1.00 89.88 514 ALA A CA 1
ATOM 3805 C C . ALA A 1 514 ? 19.525 13.759 -24.187 1.00 89.88 514 ALA A C 1
ATOM 3807 O O . ALA A 1 514 ? 20.435 13.713 -23.353 1.00 89.88 514 ALA A O 1
ATOM 3808 N N . PRO A 1 515 ? 18.254 13.857 -23.787 1.00 92.12 515 PRO A N 1
ATOM 3809 C CA . PRO A 1 515 ? 17.883 13.795 -22.377 1.00 92.12 515 PRO A CA 1
ATOM 3810 C C . PRO A 1 515 ? 18.042 12.372 -21.823 1.00 92.12 515 PRO A C 1
ATOM 3812 O O . PRO A 1 515 ? 17.911 11.400 -22.561 1.00 92.12 515 PRO A O 1
ATOM 3815 N N . VAL A 1 516 ? 18.294 12.257 -20.514 1.00 93.88 516 VAL A N 1
ATOM 3816 C CA . VAL A 1 516 ? 18.108 10.989 -19.789 1.00 93.88 516 VAL A CA 1
ATOM 3817 C C . VAL A 1 516 ? 16.613 10.846 -19.531 1.00 93.88 516 VAL A C 1
ATOM 3819 O O . VAL A 1 516 ? 16.045 11.636 -18.775 1.00 93.88 516 VAL A O 1
ATOM 3822 N N . LEU A 1 517 ? 15.974 9.887 -20.188 1.00 94.62 517 LEU A N 1
ATOM 3823 C CA . LEU A 1 517 ? 14.519 9.750 -20.211 1.00 94.62 517 LEU A CA 1
ATOM 3824 C C . LEU A 1 517 ? 13.977 8.950 -19.018 1.00 94.62 517 LEU A C 1
ATOM 3826 O O . LEU A 1 517 ? 12.853 9.182 -18.567 1.00 94.62 517 LEU A O 1
ATOM 3830 N N . GLY A 1 518 ? 14.763 8.012 -18.484 1.00 94.75 518 GLY A N 1
ATOM 3831 C CA . GLY A 1 518 ? 14.371 7.153 -17.370 1.00 94.75 518 GLY A CA 1
ATOM 3832 C C . GLY A 1 518 ? 13.068 6.410 -17.665 1.00 94.75 518 GLY A C 1
ATOM 3833 O O . GLY A 1 518 ? 12.995 5.609 -18.596 1.00 94.75 518 GLY A O 1
ATOM 3834 N N . HIS A 1 519 ? 12.031 6.698 -16.875 1.00 94.31 519 HIS A N 1
ATOM 3835 C CA . HIS A 1 519 ? 10.721 6.046 -16.958 1.00 94.31 519 HIS A CA 1
ATOM 3836 C C . HIS A 1 519 ? 9.833 6.499 -18.132 1.00 94.31 519 HIS A C 1
ATOM 3838 O O . HIS A 1 519 ? 8.803 5.879 -18.401 1.00 94.31 519 HIS A O 1
ATOM 3844 N N . PHE A 1 520 ? 10.185 7.586 -18.815 1.00 93.69 520 PHE A N 1
ATOM 3845 C CA . PHE A 1 520 ? 9.317 8.246 -19.795 1.00 93.69 520 PHE A CA 1
ATOM 3846 C C . PHE A 1 520 ? 9.749 7.965 -21.234 1.00 93.69 520 PHE A C 1
ATOM 3848 O O . PHE A 1 520 ? 10.853 7.493 -21.462 1.00 93.69 520 PHE A O 1
ATOM 3855 N N . ASP A 1 521 ? 8.886 8.241 -22.214 1.00 94.38 521 ASP A N 1
ATOM 3856 C CA . ASP A 1 521 ? 9.226 8.211 -23.645 1.00 94.38 521 ASP A CA 1
ATOM 3857 C C . ASP A 1 521 ? 9.938 6.927 -24.110 1.00 94.38 521 ASP A C 1
ATOM 3859 O O . ASP A 1 521 ? 10.956 6.946 -24.794 1.00 94.38 521 ASP A O 1
ATOM 3863 N N . TYR A 1 522 ? 9.411 5.765 -23.724 1.00 95.69 522 TYR A N 1
ATOM 3864 C CA . TYR A 1 522 ? 9.780 4.501 -24.370 1.00 95.69 522 TYR A CA 1
ATOM 3865 C C . TYR A 1 522 ? 9.323 4.426 -25.839 1.00 95.69 522 TYR A C 1
ATOM 3867 O O . TYR A 1 522 ? 10.094 3.914 -26.642 1.00 95.69 522 TYR A O 1
ATOM 3875 N N . PRO A 1 523 ? 8.136 4.944 -26.242 1.00 95.31 523 PRO A N 1
ATOM 3876 C CA . PRO A 1 523 ? 7.696 4.870 -27.640 1.00 95.31 523 PRO A CA 1
ATOM 3877 C C . PRO A 1 523 ? 8.573 5.615 -28.654 1.00 95.31 523 PRO A C 1
ATOM 3879 O O . PRO A 1 523 ? 8.454 5.350 -29.846 1.00 95.31 523 PRO A O 1
ATOM 3882 N N . SER A 1 524 ? 9.420 6.549 -28.207 1.00 92.38 524 SER A N 1
ATOM 3883 C CA . SER A 1 524 ? 10.384 7.243 -29.072 1.00 92.38 524 SER A CA 1
ATOM 3884 C C . SER A 1 524 ? 11.683 6.457 -29.276 1.00 92.38 524 SER A C 1
ATOM 3886 O O . SER A 1 524 ? 12.477 6.815 -30.144 1.00 92.38 524 SER A O 1
ATOM 3888 N N . ASP A 1 525 ? 11.908 5.391 -28.504 1.00 94.94 525 ASP A N 1
ATOM 3889 C CA . ASP A 1 525 ? 13.056 4.509 -28.674 1.00 94.94 525 ASP A CA 1
ATOM 3890 C C . ASP A 1 525 ? 12.865 3.639 -29.932 1.00 94.94 525 ASP A C 1
ATOM 3892 O O . ASP A 1 525 ? 11.820 2.991 -30.065 1.00 94.94 525 ASP A O 1
ATOM 3896 N N . PRO A 1 526 ? 13.843 3.565 -30.854 1.00 94.31 526 PRO A N 1
ATOM 3897 C CA . PRO A 1 526 ? 13.737 2.721 -32.044 1.00 94.31 526 PRO A CA 1
ATOM 3898 C C . PRO A 1 526 ? 13.440 1.248 -31.729 1.00 94.31 526 PRO A C 1
ATOM 3900 O O . PRO A 1 526 ? 12.745 0.583 -32.502 1.00 94.31 526 PRO A O 1
ATOM 3903 N N . ALA A 1 527 ? 13.908 0.742 -30.580 1.00 95.75 527 ALA A N 1
ATOM 3904 C CA . ALA A 1 527 ? 13.619 -0.619 -30.142 1.00 95.75 527 ALA A CA 1
ATOM 3905 C C . ALA A 1 527 ? 12.116 -0.845 -29.915 1.00 95.75 527 ALA A C 1
ATOM 3907 O O . ALA A 1 527 ? 11.624 -1.943 -30.155 1.00 95.75 527 ALA A O 1
ATOM 3908 N N . PHE A 1 528 ? 11.360 0.181 -29.511 1.00 96.94 528 PHE A N 1
ATOM 3909 C CA . PHE A 1 528 ? 9.917 0.057 -29.313 1.00 96.94 528 PHE A CA 1
ATOM 3910 C C . PHE A 1 528 ? 9.190 -0.278 -30.617 1.00 96.94 528 PHE A C 1
ATOM 3912 O O . PHE A 1 528 ? 8.391 -1.214 -30.657 1.00 96.94 528 PHE A O 1
ATOM 3919 N N . ALA A 1 529 ? 9.469 0.477 -31.685 1.00 95.81 529 ALA A N 1
ATOM 3920 C CA . ALA A 1 529 ? 8.858 0.241 -32.989 1.00 95.81 529 ALA A CA 1
ATOM 3921 C C . ALA A 1 529 ? 9.275 -1.125 -33.553 1.00 95.81 529 ALA A C 1
ATOM 3923 O O . ALA A 1 529 ? 8.414 -1.881 -33.997 1.00 95.81 529 ALA A O 1
ATOM 3924 N N . ALA A 1 530 ? 10.562 -1.473 -33.443 1.00 96.75 530 ALA A N 1
ATOM 3925 C CA . ALA A 1 530 ? 11.085 -2.755 -33.907 1.00 96.75 530 ALA A CA 1
ATOM 3926 C C . ALA A 1 530 ? 10.415 -3.954 -33.211 1.00 96.75 530 ALA A C 1
ATOM 3928 O O . ALA A 1 530 ? 9.930 -4.861 -33.887 1.00 96.75 530 ALA A O 1
ATOM 3929 N N . GLU A 1 531 ? 10.323 -3.948 -31.876 1.00 96.56 531 GLU A N 1
ATOM 3930 C CA . GLU A 1 531 ? 9.684 -5.042 -31.132 1.00 96.56 531 GLU A CA 1
ATOM 3931 C C . GLU A 1 531 ? 8.171 -5.089 -31.378 1.00 96.56 531 GLU A C 1
ATOM 3933 O O . GLU A 1 531 ? 7.605 -6.169 -31.534 1.00 96.56 531 GLU A O 1
ATOM 3938 N N . ARG A 1 532 ? 7.493 -3.936 -31.478 1.00 95.62 532 ARG A N 1
ATOM 3939 C CA . ARG A 1 532 ? 6.070 -3.881 -31.854 1.00 95.62 532 ARG A CA 1
ATOM 3940 C C . ARG A 1 532 ? 5.836 -4.539 -33.214 1.00 95.62 532 ARG A C 1
ATOM 3942 O O . ARG A 1 532 ? 4.918 -5.348 -33.344 1.00 95.62 532 ARG A O 1
ATOM 3949 N N . ASP A 1 533 ? 6.638 -4.187 -34.211 1.00 94.81 533 ASP A N 1
ATOM 3950 C CA . ASP A 1 533 ? 6.477 -4.682 -35.578 1.00 94.81 533 ASP A CA 1
ATOM 3951 C C . ASP A 1 533 ? 6.820 -6.174 -35.668 1.00 94.81 533 ASP A C 1
ATOM 3953 O O . ASP A 1 533 ? 6.100 -6.928 -36.323 1.00 94.81 533 ASP A O 1
ATOM 3957 N N . ALA A 1 534 ? 7.825 -6.637 -34.918 1.00 93.88 534 ALA A N 1
ATOM 3958 C CA . ALA A 1 534 ? 8.137 -8.057 -34.776 1.00 93.88 534 ALA A CA 1
ATOM 3959 C C . ALA A 1 534 ? 6.986 -8.851 -34.128 1.00 93.88 534 ALA A C 1
ATOM 3961 O O . ALA A 1 534 ? 6.637 -9.933 -34.605 1.00 93.88 534 ALA A O 1
ATOM 3962 N N . LEU A 1 535 ? 6.349 -8.309 -33.081 1.00 93.06 535 LEU A N 1
ATOM 3963 C CA . LEU A 1 535 ? 5.167 -8.921 -32.462 1.00 93.06 535 LEU A CA 1
ATOM 3964 C C . LEU A 1 535 ? 3.990 -8.989 -33.445 1.00 93.06 535 LEU A C 1
ATOM 3966 O O . LEU A 1 535 ? 3.329 -10.023 -33.542 1.00 93.06 535 LEU A O 1
ATOM 3970 N N . LEU A 1 536 ? 3.735 -7.916 -34.201 1.00 91.00 536 LEU A N 1
ATOM 3971 C CA . LEU A 1 536 ? 2.683 -7.890 -35.222 1.00 91.00 536 LEU A CA 1
ATOM 3972 C C . LEU A 1 536 ? 2.945 -8.912 -36.334 1.00 91.00 536 LEU A C 1
ATOM 3974 O O . LEU A 1 536 ? 2.027 -9.642 -36.706 1.00 91.00 536 LEU A O 1
ATOM 3978 N N . ALA A 1 537 ? 4.184 -9.011 -36.819 1.00 90.19 537 ALA A N 1
ATOM 3979 C CA . ALA A 1 537 ? 4.579 -9.991 -37.828 1.00 90.19 537 ALA A CA 1
ATOM 3980 C C . ALA A 1 537 ? 4.412 -11.432 -37.322 1.00 90.19 537 ALA A C 1
ATOM 3982 O O . ALA A 1 537 ? 3.878 -12.280 -38.035 1.00 90.19 537 ALA A O 1
ATOM 3983 N N . ARG A 1 538 ? 4.794 -11.700 -36.066 1.00 86.50 538 ARG A N 1
ATOM 3984 C CA . ARG A 1 538 ? 4.635 -13.015 -35.428 1.00 86.50 538 ARG A CA 1
ATOM 3985 C C . ARG A 1 538 ? 3.169 -13.410 -35.260 1.00 86.50 538 ARG A C 1
ATOM 3987 O O . ARG A 1 538 ? 2.812 -14.565 -35.484 1.00 86.50 538 ARG A O 1
ATOM 3994 N N . LEU A 1 539 ? 2.306 -12.456 -34.912 1.00 84.12 539 LEU A N 1
ATOM 3995 C CA . LEU A 1 539 ? 0.863 -12.689 -34.875 1.00 84.12 539 LEU A CA 1
ATOM 3996 C C . LEU A 1 539 ? 0.276 -12.878 -36.283 1.00 84.12 539 LEU A C 1
ATOM 3998 O O . LEU A 1 539 ? -0.664 -13.651 -36.451 1.00 84.12 539 LEU A O 1
ATOM 4002 N N . GLY A 1 540 ? 0.819 -12.194 -37.288 1.00 72.88 540 GLY A N 1
ATOM 4003 C CA . GLY A 1 540 ? 0.343 -12.162 -38.671 1.00 72.88 540 GLY A CA 1
ATOM 4004 C C . GLY A 1 540 ? 0.689 -13.374 -39.544 1.00 72.88 540 GLY A C 1
ATOM 4005 O O . GLY A 1 540 ? 0.806 -13.193 -40.753 1.00 72.88 540 GLY A O 1
ATOM 4006 N N . GLY A 1 541 ? 0.846 -14.583 -38.980 1.00 62.97 541 GLY A N 1
ATOM 4007 C CA . GLY A 1 541 ? 1.026 -15.829 -39.753 1.00 62.97 541 GLY A CA 1
ATOM 4008 C C . GLY A 1 541 ? 0.012 -15.980 -40.910 1.00 62.97 541 GLY A C 1
ATOM 4009 O O . GLY A 1 541 ? -1.009 -15.288 -40.906 1.00 62.97 541 GLY A O 1
ATOM 4010 N N . PRO A 1 542 ? 0.277 -16.851 -41.911 1.00 47.44 542 PRO A N 1
ATOM 4011 C CA . PRO A 1 542 ? -0.302 -16.754 -43.252 1.00 47.44 542 PRO A CA 1
ATOM 4012 C C . PRO A 1 542 ? -1.825 -16.546 -43.232 1.00 47.44 542 PRO A C 1
ATOM 4014 O O . PRO A 1 542 ? -2.525 -17.206 -42.456 1.00 47.44 542 PRO A O 1
ATOM 4017 N N . PRO A 1 543 ? -2.344 -15.624 -44.063 1.00 42.69 543 PRO A N 1
ATOM 4018 C CA . PRO A 1 543 ? -3.737 -15.212 -44.014 1.00 42.69 543 PRO A CA 1
ATOM 4019 C C . PRO A 1 543 ? -4.665 -16.414 -44.198 1.00 42.69 543 PRO A C 1
ATOM 4021 O O . PRO A 1 543 ? -4.565 -17.158 -45.171 1.00 42.69 543 PRO A O 1
ATOM 4024 N N . CYS A 1 544 ? -5.601 -16.587 -43.263 1.00 38.59 544 CYS A N 1
ATOM 4025 C CA . CYS A 1 544 ? -6.708 -17.515 -43.443 1.00 38.59 544 CYS A CA 1
ATOM 4026 C C . CYS A 1 544 ? -7.567 -17.006 -44.627 1.00 38.59 544 CYS A C 1
ATOM 4028 O O . CYS A 1 544 ? -7.976 -15.841 -44.583 1.00 38.59 544 CYS A O 1
ATOM 4030 N N . PRO A 1 545 ? -7.858 -17.809 -45.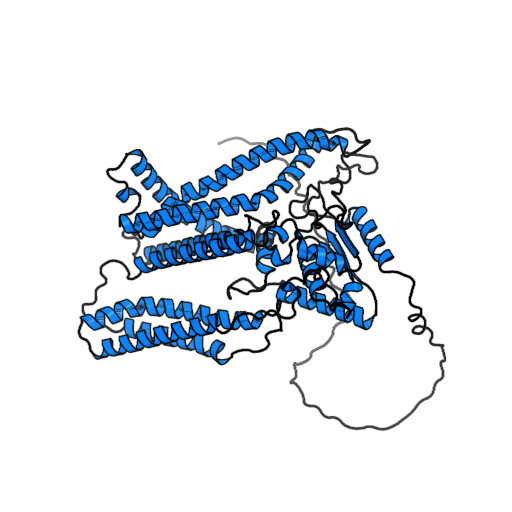672 1.00 39.16 545 PRO A N 1
ATOM 4031 C CA . PRO A 1 545 ? -8.497 -17.340 -46.913 1.00 39.16 545 PRO A CA 1
ATOM 4032 C C . PRO A 1 545 ? -9.948 -16.834 -46.797 1.00 39.16 545 PRO A C 1
ATOM 4034 O O . PRO A 1 545 ? -10.594 -16.615 -47.814 1.00 39.16 545 PRO A O 1
ATOM 4037 N N . ALA A 1 546 ? -10.493 -16.649 -45.595 1.00 42.41 546 ALA A N 1
ATOM 4038 C CA . ALA A 1 546 ? -11.926 -16.440 -45.390 1.00 42.41 546 ALA A CA 1
ATOM 4039 C C . ALA A 1 546 ? -12.385 -14.967 -45.386 1.00 42.41 546 ALA A C 1
ATOM 4041 O O . ALA A 1 546 ? -13.543 -14.699 -45.085 1.00 42.41 546 ALA A O 1
ATOM 4042 N N . LEU A 1 547 ? -11.521 -13.994 -45.708 1.00 44.69 547 LEU A N 1
ATOM 4043 C CA . LEU A 1 547 ? -11.892 -12.567 -45.682 1.00 44.69 547 LEU A CA 1
ATOM 4044 C C . LEU A 1 547 ? -11.687 -11.831 -47.016 1.00 44.69 547 LEU A C 1
ATOM 4046 O O . LEU A 1 547 ? -11.323 -10.657 -47.029 1.00 44.69 547 LEU A O 1
ATOM 4050 N N . ARG A 1 548 ? -11.923 -12.511 -48.145 1.00 39.94 548 ARG A N 1
ATOM 4051 C CA . ARG A 1 548 ? -12.017 -11.866 -49.470 1.00 39.94 548 ARG A CA 1
ATOM 4052 C C . ARG A 1 548 ? -13.422 -11.834 -50.077 1.00 39.94 548 ARG A C 1
ATOM 4054 O O . ARG A 1 548 ? -13.618 -11.112 -51.044 1.00 39.94 548 ARG A O 1
ATOM 4061 N N . GLU A 1 549 ? -14.412 -12.507 -49.493 1.00 41.19 549 GLU A N 1
ATOM 4062 C CA . GLU A 1 549 ? -15.752 -12.596 -50.103 1.00 41.19 549 GLU A CA 1
ATOM 4063 C C . GLU A 1 549 ? -16.776 -11.555 -49.614 1.00 41.19 549 GLU A C 1
ATOM 4065 O O . GLU A 1 549 ? -17.890 -11.519 -50.119 1.00 41.19 549 GLU A O 1
ATOM 4070 N N . ALA A 1 550 ? -16.419 -10.637 -48.708 1.00 42.00 550 ALA A N 1
ATOM 4071 C CA . ALA A 1 550 ? -17.362 -9.620 -48.213 1.00 42.00 550 ALA A CA 1
ATOM 4072 C C . ALA A 1 550 ? -17.249 -8.233 -48.883 1.00 42.00 550 ALA A C 1
ATOM 4074 O O . ALA A 1 550 ? -17.906 -7.292 -48.442 1.00 42.00 550 ALA A O 1
ATOM 4075 N N . THR A 1 551 ? -16.441 -8.074 -49.938 1.00 37.56 551 THR A N 1
ATOM 4076 C CA . THR A 1 551 ? -16.310 -6.797 -50.677 1.00 37.56 551 THR A CA 1
ATOM 4077 C C . THR A 1 551 ? -16.515 -6.910 -52.192 1.00 37.56 551 THR A C 1
ATOM 4079 O O . THR A 1 551 ? -16.260 -5.950 -52.914 1.00 37.56 551 THR A O 1
ATOM 4082 N N . GLY A 1 552 ? -17.037 -8.035 -52.689 1.00 36.12 552 GLY A N 1
ATOM 4083 C CA . GLY A 1 552 ? -17.402 -8.214 -54.099 1.00 36.12 552 GLY A CA 1
ATOM 4084 C C . GLY A 1 552 ? -18.914 -8.229 -54.319 1.00 36.12 552 GLY A C 1
ATOM 4085 O O . GLY A 1 552 ? -19.496 -9.300 -54.440 1.00 36.12 552 GLY A O 1
ATOM 4086 N N . GLY A 1 553 ? -19.555 -7.059 -54.372 1.00 29.66 553 GLY A N 1
ATOM 4087 C CA . GLY A 1 553 ? -20.947 -6.918 -54.818 1.00 29.66 553 GLY A CA 1
ATOM 4088 C C . GLY A 1 553 ? -21.008 -6.228 -56.189 1.00 29.66 553 GLY A C 1
ATOM 4089 O O . GLY A 1 553 ? -20.518 -5.103 -56.291 1.00 29.66 553 GLY A O 1
ATOM 4090 N N . PRO A 1 554 ? -21.563 -6.856 -57.243 1.00 39.12 554 PRO A N 1
ATOM 4091 C CA . PRO A 1 554 ? -21.643 -6.265 -58.575 1.00 39.12 554 PRO A CA 1
ATOM 4092 C C . PRO A 1 554 ? -22.730 -5.185 -58.669 1.00 39.12 554 PRO A C 1
ATOM 4094 O O . PRO A 1 554 ? -23.841 -5.333 -58.161 1.00 39.12 554 PRO A O 1
ATOM 4097 N N . ASN A 1 555 ? -22.395 -4.102 -59.372 1.00 35.09 555 ASN A N 1
ATOM 4098 C CA . ASN A 1 555 ? -23.309 -3.040 -59.781 1.00 35.09 555 ASN A CA 1
ATOM 4099 C C . ASN A 1 555 ? -24.473 -3.585 -60.623 1.00 35.09 555 ASN A C 1
ATOM 4101 O O . ASN A 1 555 ? -24.245 -4.155 -61.688 1.00 35.09 555 ASN A O 1
ATOM 4105 N N . ALA A 1 556 ? -25.709 -3.280 -60.224 1.00 32.12 556 ALA A N 1
ATOM 4106 C CA . ALA A 1 556 ? -26.846 -3.195 -61.136 1.00 32.12 556 ALA A CA 1
ATOM 4107 C C . ALA A 1 556 ? -27.841 -2.135 -60.635 1.00 32.12 556 ALA A C 1
ATOM 4109 O O . ALA A 1 556 ? -28.483 -2.289 -59.599 1.00 32.12 556 ALA A O 1
ATOM 4110 N N . HIS A 1 557 ? -27.936 -1.029 -61.372 1.00 32.78 557 HIS A N 1
ATOM 4111 C CA . HIS A 1 557 ? -29.036 -0.070 -61.289 1.00 32.78 557 HIS A CA 1
ATOM 4112 C C . HIS A 1 557 ? -30.222 -0.583 -62.118 1.00 32.78 557 HIS A C 1
ATOM 4114 O O . HIS A 1 557 ? -30.032 -0.995 -63.260 1.00 32.78 557 HIS A O 1
ATOM 4120 N N . GLY A 1 558 ? -31.445 -0.484 -61.590 1.00 29.42 558 GLY A N 1
ATOM 4121 C CA . GLY A 1 558 ? -32.671 -0.773 -62.340 1.00 29.42 558 GLY A CA 1
ATOM 4122 C C . GLY A 1 558 ? -33.943 -0.504 -61.532 1.00 29.42 558 GLY A C 1
ATOM 4123 O O . GLY A 1 558 ? -34.266 -1.243 -60.615 1.00 29.42 558 GLY A O 1
ATOM 4124 N N . ARG A 1 559 ? -34.634 0.589 -61.870 1.00 31.72 559 ARG A N 1
ATOM 4125 C CA . ARG A 1 559 ? -35.858 1.162 -61.265 1.00 31.72 559 ARG A CA 1
ATOM 4126 C C . ARG A 1 559 ? -37.063 0.200 -61.262 1.00 31.72 559 ARG A C 1
ATOM 4128 O O . ARG A 1 559 ? -37.237 -0.521 -62.236 1.00 31.72 559 ARG A O 1
ATOM 4135 N N . THR A 1 560 ? -37.983 0.336 -60.294 1.00 29.59 560 THR A N 1
ATOM 4136 C CA . THR A 1 560 ? -39.401 0.792 -60.452 1.00 29.59 560 THR A CA 1
ATOM 4137 C C . THR A 1 560 ? -40.235 0.573 -59.169 1.00 29.59 560 THR A C 1
ATOM 4139 O O . THR A 1 560 ? -39.795 -0.100 -58.246 1.00 29.59 560 THR A O 1
ATOM 4142 N N . ALA A 1 561 ? -41.382 1.258 -59.067 1.00 29.88 561 ALA A N 1
ATOM 4143 C CA . ALA A 1 561 ? -42.068 1.669 -57.836 1.00 29.88 561 ALA A CA 1
ATOM 4144 C C . ALA A 1 561 ? -43.424 0.970 -57.536 1.00 29.88 561 ALA A C 1
ATOM 4146 O O . ALA A 1 561 ? -44.107 0.552 -58.465 1.00 29.88 561 ALA A O 1
ATOM 4147 N N . ALA A 1 562 ? -43.832 1.069 -56.249 1.00 29.19 562 ALA A N 1
ATOM 4148 C CA . ALA A 1 562 ? -45.201 1.128 -55.658 1.00 29.19 562 ALA A CA 1
ATOM 4149 C C . ALA A 1 562 ? -46.000 -0.192 -55.389 1.00 29.19 562 ALA A C 1
ATOM 4151 O O . ALA A 1 562 ? -45.706 -1.203 -56.014 1.00 29.19 562 ALA A O 1
ATOM 4152 N N . PRO A 1 563 ? -47.100 -0.191 -54.577 1.00 45.97 563 PRO A N 1
ATOM 4153 C CA . PRO A 1 563 ? -47.251 0.241 -53.159 1.00 45.97 563 PRO A CA 1
ATOM 4154 C C . PRO A 1 563 ? -48.174 -0.671 -52.263 1.00 45.97 563 PRO A C 1
ATOM 4156 O O . PRO A 1 563 ? -48.913 -1.509 -52.766 1.00 45.97 563 PRO A O 1
ATOM 4159 N N . GLY A 1 564 ? -48.238 -0.402 -50.937 1.00 27.31 564 GLY A N 1
ATOM 4160 C CA . GLY A 1 564 ? -49.310 -0.826 -49.981 1.00 27.31 564 GLY A CA 1
ATOM 4161 C C . GLY A 1 564 ? -48.929 -1.989 -49.036 1.00 27.31 564 GLY A C 1
ATOM 4162 O O . GLY A 1 564 ? -48.201 -2.874 -49.452 1.00 27.31 564 GLY A O 1
ATOM 4163 N N . ARG A 1 565 ? -49.339 -2.129 -47.761 1.00 29.77 565 ARG A N 1
ATOM 4164 C CA . ARG A 1 565 ? -50.243 -1.456 -46.791 1.00 29.77 565 ARG A CA 1
ATOM 4165 C C . ARG A 1 565 ? -49.844 -1.953 -45.348 1.00 29.77 565 ARG A C 1
ATOM 4167 O O . ARG A 1 565 ? -48.949 -2.786 -45.254 1.00 29.77 565 ARG A O 1
ATOM 4174 N N . PRO A 1 566 ? -50.442 -1.460 -44.235 1.00 43.53 566 PRO A N 1
ATOM 4175 C CA . PRO A 1 566 ? -49.789 -1.242 -42.925 1.00 43.53 566 PRO A CA 1
ATOM 4176 C C . PRO A 1 566 ? -50.175 -2.249 -41.823 1.00 43.53 566 PRO A C 1
ATOM 4178 O O . PRO A 1 566 ? -51.252 -2.821 -41.927 1.00 43.53 566 PRO A O 1
ATOM 4181 N N . VAL A 1 567 ? -49.417 -2.345 -40.710 1.00 31.22 567 VAL A N 1
ATOM 4182 C CA . VAL A 1 567 ? -49.956 -2.798 -39.400 1.00 31.22 567 VAL A CA 1
ATOM 4183 C C . VAL A 1 567 ? -49.226 -2.186 -38.179 1.00 31.22 567 VAL A C 1
ATOM 4185 O O . VAL A 1 567 ? -48.042 -2.412 -37.964 1.00 31.22 567 VAL A O 1
ATOM 4188 N N . ALA A 1 568 ? -50.035 -1.455 -37.402 1.00 29.12 568 ALA A N 1
ATOM 4189 C CA . ALA A 1 568 ? -50.155 -1.270 -35.944 1.00 29.12 568 ALA A CA 1
ATOM 4190 C C . ALA A 1 568 ? -48.995 -0.821 -35.025 1.00 29.12 568 ALA A C 1
ATOM 4192 O O . ALA A 1 568 ? -47.948 -1.443 -34.876 1.00 29.12 568 ALA A O 1
ATOM 4193 N N . GLN A 1 569 ? -49.347 0.243 -34.298 1.00 28.38 569 GLN A N 1
ATOM 4194 C CA . GLN A 1 569 ? -48.713 0.893 -33.158 1.00 28.38 569 GLN A CA 1
ATOM 4195 C C . GLN A 1 569 ? -48.852 0.086 -31.855 1.00 28.38 569 GLN A C 1
ATOM 4197 O O . GLN A 1 569 ? -49.817 -0.651 -31.664 1.00 28.38 569 GLN A O 1
ATOM 4202 N N . GLY A 1 570 ? -47.953 0.361 -30.907 1.00 26.95 570 GLY A N 1
ATOM 4203 C CA . GLY A 1 570 ? -48.113 0.035 -29.490 1.00 26.95 570 GLY A CA 1
ATOM 4204 C C . GLY A 1 570 ? -47.004 0.665 -28.645 1.00 26.95 570 GLY A C 1
ATOM 4205 O O . GLY A 1 570 ? -46.000 0.018 -28.370 1.00 26.95 570 GLY A O 1
ATOM 4206 N N . GLY A 1 571 ? -47.163 1.943 -28.278 1.00 26.42 571 GLY A N 1
ATOM 4207 C CA . GLY A 1 571 ? -46.360 2.605 -27.235 1.00 26.42 571 GLY A CA 1
ATOM 4208 C C . GLY A 1 571 ? -46.824 2.214 -25.820 1.00 26.42 571 GLY A C 1
ATOM 4209 O O . GLY A 1 571 ? -47.861 1.563 -25.684 1.00 26.42 571 GLY A O 1
ATOM 4210 N N . PRO A 1 572 ? -46.093 2.624 -24.764 1.00 34.28 572 PRO A N 1
ATOM 4211 C CA . PRO A 1 572 ? -46.354 3.965 -24.234 1.00 34.28 572 PRO A CA 1
ATOM 4212 C C . PRO A 1 572 ? -45.103 4.786 -23.844 1.00 34.28 572 PRO A C 1
ATOM 4214 O O . PRO A 1 572 ? -44.238 4.352 -23.090 1.00 34.28 572 PRO A O 1
ATOM 4217 N N . THR A 1 573 ? -45.072 5.998 -24.404 1.00 29.64 573 THR A N 1
ATOM 4218 C CA . THR A 1 573 ? -44.826 7.330 -23.803 1.00 29.64 573 THR A CA 1
ATOM 4219 C C . THR A 1 573 ? -43.952 7.482 -22.544 1.00 29.64 573 THR A C 1
ATOM 4221 O O . THR A 1 573 ? -44.333 7.077 -21.447 1.00 29.64 573 THR A O 1
ATOM 4224 N N . ALA A 1 574 ? -42.866 8.251 -22.701 1.00 29.48 574 ALA A N 1
ATOM 4225 C CA . ALA A 1 574 ? -42.198 9.047 -21.664 1.00 29.48 574 ALA A CA 1
ATOM 4226 C C . ALA A 1 574 ? -42.562 10.543 -21.854 1.00 29.48 574 ALA A C 1
ATOM 4228 O O . ALA A 1 574 ? -42.862 10.923 -22.987 1.00 29.48 574 ALA A O 1
ATOM 4229 N N . PRO A 1 575 ? -42.565 11.384 -20.800 1.00 31.75 575 PRO A N 1
ATOM 4230 C CA . PRO A 1 575 ? -43.028 12.769 -20.896 1.00 31.75 575 PRO A CA 1
ATOM 4231 C C . PRO A 1 575 ? -41.990 13.729 -21.504 1.00 31.75 575 PRO A C 1
ATOM 4233 O O . PRO A 1 575 ? -40.782 13.573 -21.3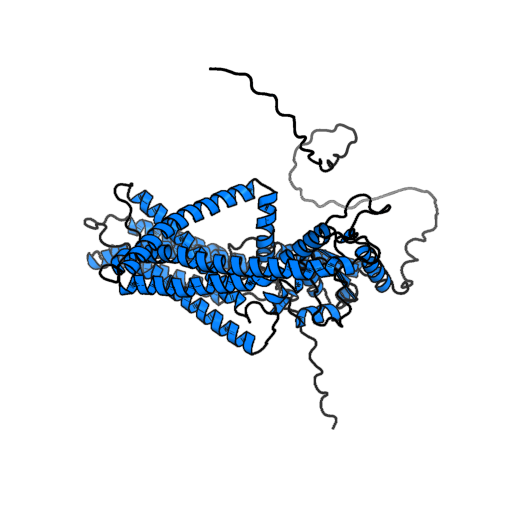20 1.00 31.75 575 PRO A O 1
ATOM 4236 N N . GLU A 1 576 ? -42.532 14.720 -22.212 1.00 27.45 576 GLU A N 1
ATOM 4237 C CA . GLU A 1 576 ? -41.893 15.779 -22.997 1.00 27.45 576 GLU A CA 1
ATOM 4238 C C . GLU A 1 576 ? -41.032 16.762 -22.182 1.00 27.45 576 GLU A C 1
ATOM 4240 O O . GLU A 1 576 ? -41.356 17.133 -21.052 1.00 27.45 576 GLU A O 1
ATOM 4245 N N . GLN A 1 577 ? -39.967 17.254 -22.824 1.00 29.19 577 GLN A N 1
ATOM 4246 C CA . GLN A 1 577 ? -39.384 18.579 -22.585 1.00 29.19 577 GLN A CA 1
ATOM 4247 C C . GLN A 1 577 ? -39.776 19.500 -23.759 1.00 29.19 577 GLN A C 1
ATOM 4249 O O . GLN A 1 577 ? -39.884 18.990 -24.876 1.00 29.19 577 GLN A O 1
ATOM 4254 N N . PRO A 1 578 ? -39.957 20.822 -23.564 1.00 30.16 578 PRO A N 1
ATOM 4255 C CA . PRO A 1 578 ? -40.345 21.721 -24.647 1.00 30.16 578 PRO A CA 1
ATOM 4256 C C . PRO A 1 578 ? -39.164 22.135 -25.542 1.00 30.16 578 PRO A C 1
ATOM 4258 O O . PRO A 1 578 ? -38.069 22.429 -25.060 1.00 30.16 578 PRO A O 1
ATOM 4261 N N . GLU A 1 579 ? -39.445 22.192 -26.846 1.00 26.42 579 GLU A N 1
ATOM 4262 C CA . GLU A 1 579 ? -38.625 22.730 -27.940 1.00 26.42 579 GLU A CA 1
ATOM 4263 C C . GLU A 1 579 ? -38.468 24.262 -27.910 1.00 26.42 579 GLU A C 1
ATOM 4265 O O . GLU A 1 579 ? -39.381 24.971 -27.492 1.00 26.42 579 GLU A O 1
ATOM 4270 N N . ALA A 1 580 ? -37.355 24.752 -28.480 1.00 26.70 580 ALA A N 1
ATOM 4271 C CA . ALA A 1 580 ? -37.297 25.903 -29.405 1.00 26.70 580 ALA A CA 1
ATOM 4272 C C . ALA A 1 580 ? -35.862 26.045 -29.976 1.00 26.70 580 ALA A C 1
ATOM 4274 O O . ALA A 1 580 ? -34.949 26.480 -29.282 1.00 26.70 580 ALA A O 1
ATOM 4275 N N . THR A 1 581 ? -35.606 25.477 -31.162 1.00 29.83 581 THR A N 1
ATOM 4276 C CA . THR A 1 581 ? -35.371 26.127 -32.482 1.00 29.83 581 THR A CA 1
ATOM 4277 C C . THR A 1 581 ? -33.921 26.501 -32.846 1.00 29.83 581 THR A C 1
ATOM 4279 O O . THR A 1 581 ? -33.111 26.784 -31.969 1.00 29.83 581 THR A O 1
ATOM 4282 N N . PRO A 1 582 ? -33.573 26.422 -34.151 1.00 32.56 582 PRO A N 1
ATOM 4283 C CA . PRO A 1 582 ? -32.225 26.135 -34.619 1.00 32.56 582 PRO A CA 1
ATOM 4284 C C . PRO A 1 582 ? -31.502 27.387 -35.110 1.00 32.56 582 PRO A C 1
ATOM 4286 O O . PRO A 1 582 ? -32.115 28.264 -35.714 1.00 32.56 582 PRO A O 1
ATOM 4289 N N . ASP A 1 583 ? -30.178 27.407 -34.968 1.00 26.25 583 ASP A N 1
ATOM 4290 C CA . ASP A 1 583 ? -29.367 28.215 -35.864 1.00 26.25 583 ASP A CA 1
ATOM 4291 C C . ASP A 1 583 ? -28.067 27.519 -36.267 1.00 26.25 583 ASP A C 1
ATOM 4293 O O . ASP A 1 583 ? -27.529 26.637 -35.597 1.00 26.25 583 ASP A O 1
ATOM 4297 N N . SER A 1 584 ? -27.663 27.868 -37.473 1.00 27.73 584 SER A N 1
ATOM 4298 C CA . SER A 1 584 ? -26.773 27.145 -38.364 1.00 27.73 584 SER A CA 1
ATOM 4299 C C . SER A 1 584 ? -25.282 27.462 -38.157 1.00 27.73 584 SER A C 1
ATOM 4301 O O . SER A 1 584 ? -24.925 28.539 -37.695 1.00 27.73 584 SER A O 1
ATOM 4303 N N . ARG A 1 585 ? -24.432 26.544 -38.661 1.00 26.27 585 ARG A N 1
ATOM 4304 C CA . ARG A 1 585 ? -22.996 26.674 -39.036 1.00 26.27 585 ARG A CA 1
ATOM 4305 C C . ARG A 1 585 ? -21.932 26.129 -38.061 1.00 26.27 585 ARG A C 1
ATOM 4307 O O . ARG A 1 585 ? -21.537 26.754 -37.090 1.00 26.27 585 ARG A O 1
ATOM 4314 N N . SER A 1 586 ? -21.423 24.952 -38.444 1.00 31.83 586 SER A N 1
ATOM 4315 C CA . SER A 1 586 ? -20.002 24.560 -38.562 1.00 31.83 586 SER A CA 1
ATOM 4316 C C . SER A 1 586 ? -18.956 25.184 -37.619 1.00 31.83 586 SER A C 1
ATOM 4318 O O . SER A 1 586 ? -18.576 26.340 -37.785 1.00 31.83 586 SER A O 1
ATOM 4320 N N . GLY A 1 587 ? -18.348 24.341 -36.780 1.00 26.94 587 GLY A N 1
ATOM 4321 C CA . GLY A 1 587 ? -17.074 24.612 -36.106 1.00 26.94 587 GLY A CA 1
ATOM 4322 C C . GLY A 1 587 ? -16.901 23.731 -34.870 1.00 26.94 587 GLY A C 1
ATOM 4323 O O . GLY A 1 587 ? -17.407 24.061 -33.804 1.00 26.94 587 GLY A O 1
ATOM 4324 N N . GLY A 1 588 ? -16.242 22.577 -35.008 1.00 30.08 588 GLY A N 1
ATOM 4325 C CA . GLY A 1 588 ? -15.875 21.749 -33.852 1.00 30.08 588 GLY A CA 1
ATOM 4326 C C . GLY A 1 588 ? -14.864 22.481 -32.954 1.00 30.08 588 GLY A C 1
ATOM 4327 O O . GLY A 1 588 ? -14.062 23.252 -33.477 1.00 30.08 588 GLY A O 1
ATOM 4328 N N . PRO A 1 589 ? -14.876 22.275 -31.625 1.00 30.64 589 PRO A N 1
ATOM 4329 C CA . PRO A 1 589 ? -13.937 22.952 -30.744 1.00 30.64 589 PRO A CA 1
ATOM 4330 C C . PRO A 1 589 ? -12.529 22.370 -30.913 1.00 30.64 589 PRO A C 1
ATOM 4332 O O . PRO A 1 589 ? -12.283 21.194 -30.631 1.00 30.64 589 PRO A O 1
ATOM 4335 N N . ASP A 1 590 ? -11.619 23.235 -31.355 1.00 29.77 590 ASP A N 1
ATOM 4336 C CA . ASP A 1 590 ? -10.175 23.058 -31.303 1.00 29.77 590 ASP A CA 1
ATOM 4337 C C . ASP A 1 590 ? -9.727 22.631 -29.900 1.00 29.77 590 ASP A C 1
ATOM 4339 O O . ASP A 1 590 ? -9.989 23.291 -28.891 1.00 29.77 590 ASP A O 1
ATOM 4343 N N . VAL A 1 591 ? -9.004 21.516 -29.843 1.00 34.84 591 VAL A N 1
ATOM 4344 C CA . VAL A 1 591 ? -8.250 21.101 -28.661 1.00 34.84 591 VAL A CA 1
ATOM 4345 C C . VAL A 1 591 ? -7.004 21.993 -28.582 1.00 34.84 591 VAL A C 1
ATOM 4347 O O . VAL A 1 591 ? -6.185 21.948 -29.501 1.00 34.84 591 VAL A O 1
ATOM 4350 N N . PRO A 1 592 ? -6.799 22.795 -27.522 1.00 30.34 592 PRO A N 1
ATOM 4351 C CA . PRO A 1 592 ? -5.620 23.643 -27.445 1.00 30.34 592 PRO A CA 1
ATOM 4352 C C . PRO A 1 592 ? -4.366 22.793 -27.203 1.00 30.34 592 PRO A C 1
ATOM 4354 O O . PRO A 1 592 ? -4.284 22.020 -26.244 1.00 30.34 592 PRO A O 1
ATOM 4357 N N . ALA A 1 593 ? -3.370 22.960 -28.075 1.00 31.77 593 ALA A N 1
ATOM 4358 C CA . ALA A 1 593 ? -2.028 22.415 -27.911 1.00 31.77 593 ALA A CA 1
ATOM 4359 C C . ALA A 1 593 ? -1.374 22.914 -26.600 1.00 31.77 593 ALA A C 1
ATOM 4361 O O . ALA A 1 593 ? -1.637 24.042 -26.165 1.00 31.77 593 ALA A O 1
ATOM 4362 N N . PRO A 1 594 ? -0.502 22.116 -25.955 1.00 27.52 594 PRO A N 1
ATOM 4363 C CA . PRO A 1 594 ? 0.126 22.505 -24.699 1.00 27.52 594 PRO A CA 1
ATOM 4364 C C . PRO A 1 594 ? 1.077 23.691 -24.909 1.00 27.52 594 PRO A C 1
ATOM 4366 O O . PRO A 1 594 ? 2.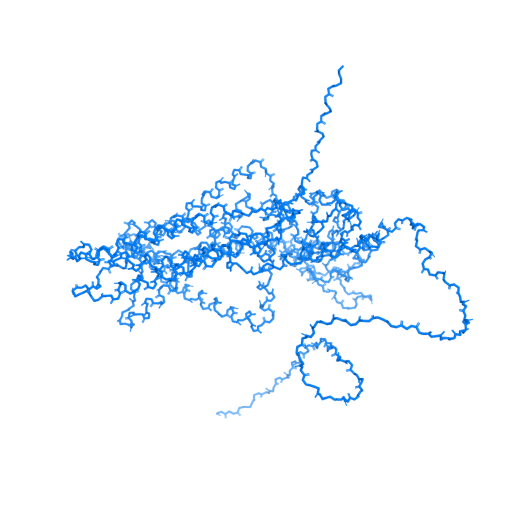063 23.603 -25.641 1.00 27.52 594 PRO A O 1
ATOM 4369 N N . ARG A 1 595 ? 0.787 24.810 -24.233 1.00 27.66 595 ARG A N 1
ATOM 4370 C CA . ARG A 1 595 ? 1.685 25.967 -24.147 1.00 27.66 595 ARG A CA 1
ATOM 4371 C C . ARG A 1 595 ? 2.953 25.579 -23.386 1.00 27.66 595 ARG A C 1
ATOM 4373 O O . ARG A 1 595 ? 2.901 25.198 -22.220 1.00 27.66 595 ARG A O 1
ATOM 4380 N N . VAL A 1 596 ? 4.088 25.713 -24.062 1.00 28.91 596 VAL A N 1
ATOM 4381 C CA . VAL A 1 596 ? 5.428 25.696 -23.472 1.00 28.91 596 VAL A CA 1
ATOM 4382 C C . VAL A 1 596 ? 5.621 27.017 -22.727 1.00 28.91 596 VAL A C 1
ATOM 4384 O O . VAL A 1 596 ? 5.721 28.070 -23.354 1.00 28.91 596 VAL A O 1
ATOM 4387 N N . SER A 1 597 ? 5.662 26.979 -21.398 1.00 27.23 597 SER A N 1
ATOM 4388 C CA . SER A 1 597 ? 6.045 28.142 -20.594 1.00 27.23 597 SER A CA 1
ATOM 4389 C C . SER A 1 597 ? 7.545 28.396 -20.757 1.00 27.23 597 SER A C 1
ATOM 4391 O O . SER A 1 597 ? 8.369 27.684 -20.189 1.00 27.23 597 SER A O 1
ATOM 4393 N N . ARG A 1 598 ? 7.901 29.404 -21.560 1.00 28.98 598 ARG A N 1
ATOM 4394 C CA . ARG A 1 598 ? 9.193 30.093 -21.475 1.00 28.98 598 ARG A CA 1
ATOM 4395 C C . ARG A 1 598 ? 9.071 31.148 -20.377 1.00 28.98 598 ARG A C 1
ATOM 4397 O O . ARG A 1 598 ? 8.427 32.168 -20.597 1.00 28.98 598 ARG A O 1
ATOM 4404 N N . GLU A 1 599 ? 9.674 30.920 -19.216 1.00 28.28 599 GLU A N 1
ATOM 4405 C CA . GLU A 1 599 ? 10.005 32.027 -18.315 1.00 28.28 599 GLU A CA 1
ATOM 4406 C C . GLU A 1 599 ? 11.226 32.747 -18.892 1.00 28.28 599 GLU A C 1
ATOM 4408 O O . GLU A 1 599 ? 12.329 32.205 -18.951 1.00 28.28 599 GLU A O 1
ATOM 4413 N N . SER A 1 600 ? 10.984 33.955 -19.397 1.00 28.36 600 SER A N 1
ATOM 4414 C CA . SER A 1 600 ? 12.015 34.933 -19.718 1.00 28.36 600 SER A CA 1
ATOM 4415 C C . SER A 1 600 ? 12.436 35.603 -18.416 1.00 28.36 600 SER A C 1
ATOM 4417 O O . SER A 1 600 ? 11.607 36.225 -17.756 1.00 28.36 600 SER A O 1
ATOM 4419 N N . ALA A 1 601 ? 13.713 35.500 -18.057 1.00 32.62 601 ALA A N 1
ATOM 4420 C CA . ALA A 1 601 ? 14.311 36.392 -17.074 1.00 32.62 601 ALA A CA 1
ATOM 4421 C C . ALA A 1 601 ? 14.295 37.818 -17.650 1.00 32.62 601 ALA A C 1
ATOM 4423 O O . ALA A 1 601 ? 14.810 38.043 -18.746 1.00 32.62 601 ALA A O 1
ATOM 4424 N N . ALA A 1 602 ? 13.663 38.755 -16.946 1.00 32.06 602 ALA A N 1
ATOM 4425 C CA . ALA A 1 602 ? 13.803 40.185 -17.203 1.00 32.06 602 ALA A CA 1
ATOM 4426 C C . ALA A 1 602 ? 14.991 40.730 -16.381 1.00 32.06 602 ALA A C 1
ATOM 4428 O O . ALA A 1 602 ? 15.264 40.197 -15.300 1.00 32.06 602 ALA A O 1
ATOM 4429 N N . PRO A 1 603 ? 15.732 41.725 -16.900 1.00 32.84 603 PRO A N 1
ATOM 4430 C CA . PRO A 1 603 ? 16.976 42.207 -16.310 1.00 32.84 603 PRO A CA 1
ATOM 4431 C C . PRO A 1 603 ? 16.724 43.050 -15.053 1.00 32.84 603 PRO A C 1
ATOM 4433 O O . PRO A 1 603 ? 15.679 43.678 -14.909 1.00 32.84 603 PRO A O 1
ATOM 4436 N N . ALA A 1 604 ? 17.697 43.036 -14.144 1.00 34.56 604 ALA A N 1
ATOM 4437 C CA . ALA A 1 604 ? 17.724 43.878 -12.957 1.00 34.56 604 ALA A CA 1
ATOM 4438 C C . ALA A 1 604 ? 18.061 45.329 -13.337 1.00 34.56 604 ALA A C 1
ATOM 4440 O O . ALA A 1 604 ? 19.074 45.556 -14.001 1.00 34.56 604 ALA A O 1
ATOM 4441 N N . ASP A 1 605 ? 17.244 46.277 -12.880 1.00 33.97 605 ASP A N 1
ATOM 4442 C CA . ASP A 1 605 ? 17.562 47.708 -12.891 1.00 33.97 605 ASP A CA 1
ATOM 4443 C C . ASP A 1 605 ? 18.366 48.105 -11.630 1.00 33.97 605 ASP A C 1
ATOM 4445 O O . ASP A 1 605 ? 18.259 47.436 -10.594 1.00 33.97 605 ASP A O 1
ATOM 4449 N N . PRO A 1 606 ? 19.226 49.141 -11.722 1.00 38.03 606 PRO A N 1
ATOM 4450 C CA . PRO A 1 606 ? 20.269 49.452 -10.742 1.00 38.03 606 PRO A CA 1
ATOM 4451 C C . PRO A 1 606 ? 19.733 50.248 -9.535 1.00 38.03 606 PRO A C 1
ATOM 4453 O O . PRO A 1 606 ? 18.600 50.727 -9.566 1.00 38.03 606 PRO A O 1
ATOM 4456 N N . PRO A 1 607 ? 20.523 50.407 -8.452 1.00 37.97 607 PRO A N 1
ATOM 4457 C CA . PRO A 1 607 ? 20.060 51.097 -7.256 1.00 37.97 607 PRO A CA 1
ATOM 4458 C C . PRO A 1 607 ? 20.184 52.616 -7.421 1.00 37.97 607 PRO A C 1
ATOM 4460 O O . PRO A 1 607 ? 21.266 53.114 -7.730 1.00 37.97 607 PRO A O 1
ATOM 4463 N N . GLU A 1 608 ? 19.109 53.351 -7.131 1.00 35.72 608 GLU A N 1
ATOM 4464 C CA . GLU A 1 608 ? 19.181 54.780 -6.817 1.00 35.72 608 GLU A CA 1
ATOM 4465 C C . GLU A 1 608 ? 18.968 55.005 -5.312 1.00 35.72 608 GLU A C 1
ATOM 4467 O O . GLU A 1 608 ? 17.951 54.660 -4.715 1.00 35.72 608 GLU A O 1
ATOM 4472 N N . THR A 1 609 ? 20.034 55.539 -4.728 1.00 35.88 609 THR A N 1
ATOM 4473 C CA . THR A 1 609 ? 20.229 56.241 -3.453 1.00 35.88 609 THR A CA 1
ATOM 4474 C C . THR A 1 609 ? 19.288 57.446 -3.282 1.00 35.88 609 THR A C 1
ATOM 4476 O O . THR A 1 609 ? 18.909 58.034 -4.287 1.00 35.88 609 THR A O 1
ATOM 4479 N N . ALA A 1 610 ? 18.965 57.957 -2.088 1.00 39.53 610 ALA A N 1
ATOM 4480 C CA . ALA A 1 610 ? 19.363 57.657 -0.705 1.00 39.53 610 ALA A CA 1
ATOM 4481 C C . ALA A 1 610 ? 18.367 58.338 0.269 1.00 39.53 610 ALA A C 1
ATOM 4483 O O . ALA A 1 610 ? 17.757 59.329 -0.121 1.00 39.53 610 ALA A O 1
ATOM 4484 N N . GLU A 1 611 ? 18.316 57.850 1.521 1.00 31.42 611 GLU A N 1
ATOM 4485 C CA . GLU A 1 611 ? 17.407 58.256 2.626 1.00 31.42 611 GLU A CA 1
ATOM 4486 C C . GLU A 1 611 ? 15.945 57.791 2.536 1.00 31.42 611 GLU A C 1
ATOM 4488 O O . GLU A 1 611 ? 15.306 57.916 1.468 1.00 31.42 611 GLU A O 1
#

Secondary structure (DSSP, 8-state):
-PPPPP---PPPPPPGGGSTTTT--HHHHHHHHHHHHHHHHHHHHHHHHHHHHHHHHHHT-HHHHHHHHHHHHHHHHHHHHHHHHHHHS---SSS------HHHHHHHHHHHHHHHHHHHHHHTS--TT----SS-TTHHHHHHHHHHHHHHHHHHHHHHHHHHHHS--TTSGGGGTHHHHHHHHHHHHHHHHHHHHHHHHHHHHTTTSS-----HHHHHHHHHHHHHHHHHHHHHHHHHHHHHHHHHHHHHHHGGGSTTSPP-HHHHHHHHHHHHHHHHGGGHHHHHHHHHHHHHHHHHHHHHHHHHH-S-HHHHTTTS-HHHHHHHHHHHHHHHHHHHHHHHHHHHHHHHHHH-HHHHHHHHHHHHHHHHS---S-TTSPPPSHHHHHHHHHHHHHHHHHHH---EEEEEETHHHHHHHHHHHTS-HHHHTTEEEEEES--IIIIIIHH-HHHHSHHHHHHHHHHSSEEEEEEETT-SS-----SSTTSTTEEEEEPSSSSSS--SS--SPPP--TTS--TTSHHHHHHHHHHHHHHTPSPPGGGSTTS----------------------PPP-----------PPPPPPPP----PPPPPPPP----

pLDDT: mean 81.04, std 20.3, range [26.25, 98.19]